Protein 1Q5D (pdb70)

Structure (mmCIF, N/CA/C/O backbone):
data_1Q5D
#
_entry.id   1Q5D
#
_cell.length_a   60.430
_cell.length_b   60.430
_cell.length_c   252.840
_cell.angle_alpha   90.00
_cell.angle_beta   90.00
_cell.angle_gamma   90.00
#
_symmetry.space_group_name_H-M   'P 43 2 2'
#
loop_
_entity.id
_entity.type
_entity.pdbx_description
1 polymer 'P450 epoxidase'
2 non-polymer 'PROTOPORPHYRIN IX CONTAINING FE'
3 non-polymer 7,11-DIHYDROXY-8,8,10,12,16-PENTAMETHYL-3-[1-METHYL-2-(2-METHYL-THIAZOL-4-YL)VINYL]-4,17-DIOXABICYCLO[14.1.0]HEPTADECANE-5,9-DIONE
4 water water
#
loop_
_atom_site.group_PDB
_atom_site.id
_atom_site.type_symbol
_atom_site.label_atom_id
_atom_site.label_alt_id
_atom_site.label_comp_id
_atom_site.label_asym_id
_atom_site.label_entity_id
_atom_site.label_seq_id
_atom_site.pdbx_PDB_ins_code
_atom_site.Cartn_x
_atom_site.Cartn_y
_atom_site.Cartn_z
_atom_site.occupancy
_atom_site.B_iso_or_equiv
_atom_site.auth_seq_id
_atom_site.auth_comp_id
_atom_site.auth_asym_id
_atom_site.auth_atom_id
_atom_site.pdbx_PDB_model_num
ATOM 1 N N . ASP A 1 16 ? 16.394 52.490 -2.718 1.00 56.24 16 ASP A N 1
ATOM 2 C CA . ASP A 1 16 ? 15.907 51.160 -3.047 1.00 53.14 16 ASP A CA 1
ATOM 3 C C . ASP A 1 16 ? 15.711 50.285 -1.811 1.00 48.74 16 ASP A C 1
ATOM 4 O O . ASP A 1 16 ? 16.692 49.833 -1.215 1.00 50.04 16 ASP A O 1
ATOM 9 N N . PHE A 1 17 ? 14.457 50.040 -1.432 1.00 42.68 17 PHE A N 1
ATOM 10 C CA . PHE A 1 17 ? 14.148 49.074 -0.366 1.00 36.59 17 PHE A CA 1
ATOM 11 C C . PHE A 1 17 ? 13.196 47.968 -0.838 1.00 34.40 17 PHE A C 1
ATOM 12 O O . PHE A 1 17 ? 11.996 48.195 -1.000 1.00 33.80 17 PHE A O 1
ATOM 20 N N . LYS A 1 18 ? 13.753 46.779 -1.049 1.00 31.99 18 LYS A N 1
ATOM 21 C CA . LYS A 1 18 ? 13.009 45.622 -1.540 1.00 31.26 18 LYS A CA 1
ATOM 22 C C . LYS A 1 18 ? 13.258 44.407 -0.658 1.00 29.27 18 LYS A C 1
ATOM 23 O O . LYS A 1 18 ? 14.009 43.513 -1.038 1.00 28.60 18 LYS A O 1
ATOM 29 N N . PRO A 1 19 ? 12.634 44.359 0.513 1.00 28.25 19 PRO A N 1
ATOM 30 C CA . PRO A 1 19 ? 12.903 43.268 1.472 1.00 28.39 19 PRO A CA 1
ATOM 31 C C . PRO A 1 19 ? 12.300 41.900 1.070 1.00 29.57 19 PRO A C 1
ATOM 32 O O . PRO A 1 19 ? 12.507 40.912 1.800 1.00 28.60 19 PRO A O 1
ATOM 36 N N . PHE A 1 20 ? 11.564 41.842 -0.047 1.00 29.61 20 PHE A N 1
ATOM 37 C CA . PHE A 1 20 ? 11.072 40.562 -0.581 1.00 31.42 20 PHE A CA 1
ATOM 38 C C . PHE A 1 20 ? 11.798 40.111 -1.847 1.00 31.68 20 PHE A C 1
ATOM 39 O O . PHE A 1 20 ? 11.463 39.077 -2.429 1.00 31.33 20 PHE A O 1
ATOM 47 N N . ALA A 1 21 ? 12.812 40.864 -2.252 1.00 33.13 21 ALA A N 1
ATOM 48 C CA . ALA A 1 21 ? 13.653 40.465 -3.376 1.00 33.31 21 ALA A CA 1
ATOM 49 C C . ALA A 1 21 ? 14.380 39.175 -3.046 1.00 34.45 21 ALA A C 1
ATOM 50 O O . ALA A 1 21 ? 14.801 38.966 -1.899 1.00 34.65 21 ALA A O 1
ATOM 52 N N . PRO A 1 22 ? 14.514 38.297 -4.033 1.00 34.44 22 PRO A N 1
ATOM 53 C CA . PRO A 1 22 ? 15.347 37.101 -3.888 1.00 35.12 22 PRO A CA 1
ATOM 54 C C . PRO A 1 22 ? 16.720 37.515 -3.409 1.00 35.19 22 PRO A C 1
ATOM 55 O O . PRO A 1 22 ? 17.258 38.521 -3.877 1.00 35.01 22 PRO A O 1
ATOM 59 N N . GLY A 1 23 ? 17.279 36.762 -2.466 1.00 35.75 23 GLY A N 1
ATOM 60 C CA . GLY A 1 23 ? 18.563 37.110 -1.899 1.00 34.54 23 GLY A CA 1
ATOM 61 C C . GLY A 1 23 ? 18.557 37.990 -0.658 1.00 34.28 23 GLY A C 1
ATOM 62 O O . GLY A 1 23 ? 19.544 37.986 0.083 1.00 34.18 23 GLY A O 1
ATOM 63 N N . TYR A 1 24 ? 17.475 38.744 -0.428 1.00 32.64 24 TYR A N 1
ATOM 64 C CA . TYR A 1 24 ? 17.449 39.711 0.666 1.00 32.16 24 TYR A CA 1
ATOM 65 C C . TYR A 1 24 ? 17.510 39.013 2.017 1.00 31.72 24 TYR A C 1
ATOM 66 O O . TYR A 1 24 ? 18.354 39.341 2.847 1.00 31.51 24 TYR A O 1
ATOM 75 N N . ALA A 1 25 ? 16.625 38.047 2.230 1.00 31.14 25 ALA A N 1
ATOM 76 C CA . ALA A 1 25 ? 16.657 37.257 3.474 1.00 31.47 25 ALA A CA 1
ATOM 77 C C . ALA A 1 25 ? 18.056 36.689 3.743 1.00 31.72 25 ALA A C 1
ATOM 78 O O . ALA A 1 25 ? 18.581 36.821 4.847 1.00 30.51 25 ALA A O 1
ATOM 80 N N . GLU A 1 26 ? 18.656 36.060 2.732 1.00 33.43 26 GLU A N 1
ATOM 81 C CA . GLU A 1 26 ? 19.998 35.493 2.867 1.00 35.65 26 GLU A CA 1
ATOM 82 C C . GLU A 1 26 ? 21.055 36.509 3.318 1.00 35.02 26 GLU A C 1
ATOM 83 O O . GLU A 1 26 ? 21.941 36.183 4.118 1.00 35.35 26 GLU A O 1
ATOM 89 N N . ASP A 1 27 ? 20.967 37.728 2.808 1.00 33.36 27 ASP A N 1
ATOM 90 C CA . ASP A 1 27 ? 21.955 38.751 3.137 1.00 33.86 27 ASP A CA 1
ATOM 91 C C . ASP A 1 27 ? 21.427 40.144 2.802 1.00 32.11 27 ASP A C 1
ATOM 92 O O . ASP A 1 27 ? 21.662 40.675 1.712 1.00 31.87 27 ASP A O 1
ATOM 97 N N . PRO A 1 28 ? 20.674 40.719 3.729 1.00 30.75 28 PRO A N 1
ATOM 98 C CA . PRO A 1 28 ? 20.065 42.027 3.518 1.00 30.70 28 PRO A CA 1
ATOM 99 C C . PRO A 1 28 ? 21.014 43.174 3.808 1.00 30.77 28 PRO A C 1
ATOM 100 O O . PRO A 1 28 ? 20.640 44.334 3.634 1.00 30.19 28 PRO A O 1
ATOM 104 N N . PHE A 1 29 ? 22.219 42.861 4.266 1.00 30.16 29 PHE A N 1
ATOM 105 C CA . PHE A 1 29 ? 23.044 43.898 4.880 1.00 31.11 29 PHE A CA 1
ATOM 106 C C . PHE A 1 29 ? 23.589 44.980 3.940 1.00 31.58 29 PHE A C 1
ATOM 107 O O . PHE A 1 29 ? 23.468 46.172 4.253 1.00 31.37 29 PHE A O 1
ATOM 115 N N . PRO A 1 30 ? 24.113 44.596 2.782 1.00 32.67 30 PRO A N 1
ATOM 116 C CA . PRO A 1 30 ? 24.532 45.592 1.782 1.00 33.20 30 PRO A CA 1
ATOM 117 C C . PRO A 1 30 ? 23.398 46.547 1.383 1.00 33.88 30 PRO A C 1
ATOM 118 O O . PRO A 1 30 ? 23.622 47.752 1.330 1.00 34.39 30 PRO A O 1
ATOM 122 N N . ALA A 1 31 ? 22.195 46.023 1.145 1.00 33.58 31 ALA A N 1
ATOM 123 C CA . ALA A 1 31 ? 21.053 46.870 0.787 1.00 33.54 31 ALA A CA 1
ATOM 124 C C . ALA A 1 31 ? 20.614 47.833 1.887 1.00 32.75 31 ALA A C 1
ATOM 125 O O . ALA A 1 31 ? 20.384 49.003 1.628 1.00 31.77 31 ALA A O 1
ATOM 127 N N . ILE A 1 32 ? 20.493 47.359 3.121 1.00 32.58 32 ILE A N 1
ATOM 128 C CA . ILE A 1 32 ? 20.086 48.271 4.172 1.00 32.11 32 ILE A CA 1
ATOM 129 C C . ILE A 1 32 ? 21.224 49.210 4.607 1.00 32.54 32 ILE A C 1
ATOM 130 O O . ILE A 1 32 ? 20.958 50.301 5.063 1.00 31.97 32 ILE A O 1
ATOM 135 N N . GLU A 1 33 ? 22.477 48.797 4.452 1.00 33.77 33 GLU A N 1
ATOM 136 C CA . GLU A 1 33 ? 23.587 49.702 4.758 1.00 36.77 33 GLU A CA 1
ATOM 137 C C . GLU A 1 33 ? 23.507 50.931 3.823 1.00 37.19 33 GLU A C 1
ATOM 138 O O . GLU A 1 33 ? 23.574 52.091 4.269 1.00 34.81 33 GLU A O 1
ATOM 144 N N . ARG A 1 34 ? 23.305 50.662 2.532 1.00 38.07 34 ARG A N 1
ATOM 145 C CA . ARG A 1 34 ? 23.103 51.735 1.556 1.00 39.37 34 ARG A CA 1
ATOM 146 C C . ARG A 1 34 ? 21.999 52.666 1.994 1.00 38.26 34 ARG A C 1
ATOM 147 O O . ARG A 1 34 ? 22.145 53.874 1.907 1.00 37.62 34 ARG A O 1
ATOM 155 N N . LEU A 1 35 ? 20.888 52.104 2.464 1.00 37.35 35 LEU A N 1
ATOM 156 C CA . LEU A 1 35 ? 19.794 52.916 2.995 1.00 36.46 35 LEU A CA 1
ATOM 157 C C . LEU A 1 35 ? 20.206 53.702 4.239 1.00 36.68 35 LEU A C 1
ATOM 158 O O . LEU A 1 35 ? 20.010 54.914 4.303 1.00 36.91 35 LEU A O 1
ATOM 163 N N . ARG A 1 36 ? 20.749 53.002 5.231 1.00 36.41 36 ARG A N 1
ATOM 164 C CA . ARG A 1 36 ? 21.122 53.625 6.501 1.00 36.54 36 ARG A CA 1
ATOM 165 C C . ARG A 1 36 ? 22.078 54.812 6.311 1.00 37.72 36 ARG A C 1
ATOM 166 O O . ARG A 1 36 ? 21.923 55.862 6.931 1.00 37.59 36 ARG A O 1
ATOM 174 N N . GLU A 1 37 ? 23.074 54.630 5.460 1.00 39.14 37 GLU A N 1
ATOM 175 C CA . GLU A 1 37 ? 24.071 55.669 5.252 1.00 42.45 37 GLU A CA 1
ATOM 176 C C . GLU A 1 37 ? 23.499 56.882 4.502 1.00 42.22 37 GLU A C 1
ATOM 177 O O . GLU A 1 37 ? 23.888 58.015 4.765 1.00 42.97 37 GLU A O 1
ATOM 183 N N . ALA A 1 38 ? 22.539 56.649 3.613 1.00 41.76 38 ALA A N 1
ATOM 184 C CA . ALA A 1 38 ? 21.957 57.735 2.814 1.00 40.89 38 ALA A CA 1
ATOM 185 C C . ALA A 1 38 ? 20.902 58.562 3.563 1.00 40.57 38 ALA A C 1
ATOM 186 O O . ALA A 1 38 ? 20.759 59.765 3.321 1.00 40.50 38 ALA A O 1
ATOM 188 N N . THR A 1 39 ? 20.172 57.933 4.485 1.00 38.08 39 THR A N 1
ATOM 189 C CA . THR A 1 39 ? 19.062 58.615 5.151 1.00 37.10 39 THR A CA 1
ATOM 190 C C . THR A 1 39 ? 18.652 57.922 6.459 1.00 36.89 39 THR A C 1
ATOM 191 O O . THR A 1 39 ? 18.801 56.697 6.595 1.00 37.21 39 THR A O 1
ATOM 195 N N . PRO A 1 40 ? 18.179 58.705 7.426 1.00 36.97 40 PRO A N 1
ATOM 196 C CA . PRO A 1 40 ? 17.655 58.160 8.685 1.00 36.79 40 PRO A CA 1
ATOM 197 C C . PRO A 1 40 ? 16.218 57.664 8.541 1.00 37.14 40 PRO A C 1
ATOM 198 O O . PRO A 1 40 ? 15.755 56.899 9.393 1.00 35.45 40 PRO A O 1
ATOM 202 N N . ILE A 1 41 ? 15.527 58.104 7.491 1.00 37.17 41 ILE A N 1
ATOM 203 C CA . ILE A 1 41 ? 14.114 57.769 7.309 1.00 37.00 41 ILE A CA 1
ATOM 204 C C . ILE A 1 41 ? 13.712 57.832 5.833 1.00 38.02 41 ILE A C 1
ATOM 205 O O . ILE A 1 41 ? 14.188 58.681 5.072 1.00 37.76 41 ILE A O 1
ATOM 210 N N . PHE A 1 42 ? 12.844 56.917 5.425 1.00 36.86 42 PHE A N 1
ATOM 211 C CA . PHE A 1 42 ? 12.285 56.966 4.089 1.00 36.01 42 PHE A CA 1
ATOM 212 C C . PHE A 1 42 ? 10.896 56.367 4.096 1.00 36.39 42 PHE A C 1
ATOM 213 O O . PHE A 1 42 ? 10.543 55.612 5.019 1.00 34.29 42 PHE A O 1
ATOM 221 N N . TYR A 1 43 ? 10.098 56.716 3.085 1.00 35.04 43 TYR A N 1
ATOM 222 C CA . TYR A 1 43 ? 8.774 56.128 2.960 1.00 35.21 43 TYR A CA 1
ATOM 223 C C . TYR A 1 43 ? 8.838 54.891 2.068 1.00 34.12 43 TYR A C 1
ATOM 224 O O . TYR A 1 43 ? 9.376 54.928 0.952 1.00 33.03 43 TYR A O 1
ATOM 233 N N . TRP A 1 44 ? 8.289 53.794 2.574 1.00 31.96 44 TRP A N 1
ATOM 234 C CA . TRP A 1 44 ? 8.305 52.520 1.874 1.00 31.00 44 TRP A CA 1
ATOM 235 C C . TRP A 1 44 ? 6.969 52.367 1.167 1.00 30.75 44 TRP A C 1
ATOM 236 O O . TRP A 1 44 ? 5.959 52.119 1.807 1.00 28.07 44 TRP A O 1
ATOM 247 N N . ASP A 1 45 ? 6.975 52.530 -0.154 1.00 31.72 45 ASP A N 1
ATOM 248 C CA . ASP A 1 45 ? 5.744 52.525 -0.931 1.00 33.27 45 ASP A CA 1
ATOM 249 C C . ASP A 1 45 ? 4.858 51.302 -0.676 1.00 32.43 45 ASP A C 1
ATOM 250 O O . ASP A 1 45 ? 3.716 51.441 -0.242 1.00 33.09 45 ASP A O 1
ATOM 255 N N . GLU A 1 46 ? 5.377 50.105 -0.923 1.00 32.23 46 GLU A N 1
ATOM 256 C CA . GLU A 1 46 ? 4.545 48.908 -0.800 1.00 32.30 46 GLU A CA 1
ATOM 257 C C . GLU A 1 46 ? 4.164 48.620 0.647 1.00 33.26 46 GLU A C 1
ATOM 258 O O . GLU A 1 46 ? 3.091 48.072 0.925 1.00 32.33 46 GLU A O 1
ATOM 264 N N . GLY A 1 47 ? 5.035 49.004 1.573 1.00 32.71 47 GLY A N 1
ATOM 265 C CA . GLY A 1 47 ? 4.747 48.822 2.979 1.00 33.90 47 GLY A CA 1
ATOM 266 C C . GLY A 1 47 ? 3.797 49.878 3.507 1.00 34.60 47 GLY A C 1
ATOM 267 O O . GLY A 1 47 ? 3.265 49.742 4.598 1.00 33.36 47 GLY A O 1
ATOM 268 N N . ARG A 1 48 ? 3.587 50.944 2.733 1.00 34.36 48 ARG A N 1
ATOM 269 C CA . ARG A 1 48 ? 2.730 52.046 3.173 1.00 35.36 48 ARG A CA 1
ATOM 270 C C . ARG A 1 48 ? 3.136 52.558 4.550 1.00 34.62 48 ARG A C 1
ATOM 271 O O . ARG A 1 48 ? 2.290 52.758 5.422 1.00 34.52 48 ARG A O 1
ATOM 279 N N . SER A 1 49 ? 4.425 52.762 4.767 1.00 33.93 49 SER A N 1
ATOM 280 C CA . SER A 1 49 ? 4.852 53.261 6.067 1.00 34.23 49 SER A CA 1
ATOM 281 C C . SER A 1 49 ? 6.242 53.859 5.990 1.00 32.66 49 SER A C 1
ATOM 282 O O . SER A 1 49 ? 6.991 53.583 5.063 1.00 31.57 49 SER A O 1
ATOM 285 N N . TRP A 1 50 ? 6.571 54.694 6.967 1.00 32.43 50 TRP A N 1
ATOM 286 C CA . TRP A 1 50 ? 7.923 55.212 7.103 1.00 31.93 50 TRP A CA 1
ATOM 287 C C . TRP A 1 50 ? 8.849 54.132 7.656 1.00 31.21 50 TRP A C 1
ATOM 288 O O . TRP A 1 50 ? 8.386 53.235 8.359 1.00 28.84 50 TRP A O 1
ATOM 299 N N . VAL A 1 51 ? 10.148 54.245 7.366 1.00 29.93 51 VAL A N 1
ATOM 300 C CA . VAL A 1 51 ? 11.153 53.261 7.790 1.00 31.31 51 VAL A CA 1
ATOM 301 C C . VAL A 1 51 ? 12.326 53.995 8.434 1.00 32.64 51 VAL A C 1
ATOM 302 O O . VAL A 1 51 ? 12.945 54.869 7.804 1.00 33.01 51 VAL A O 1
ATOM 306 N N . LEU A 1 52 ? 12.634 53.651 9.682 1.00 32.93 52 LEU A N 1
ATOM 307 C CA . LEU A 1 52 ? 13.782 54.242 10.374 1.00 33.19 52 LEU A CA 1
ATOM 308 C C . LEU A 1 52 ? 14.979 53.301 10.334 1.00 33.76 52 LEU A C 1
ATOM 309 O O . LEU A 1 52 ? 14.873 52.121 10.718 1.00 34.15 52 LEU A O 1
ATOM 314 N N . THR A 1 53 ? 16.124 53.829 9.894 1.00 32.03 53 THR A N 1
ATOM 315 C CA . THR A 1 53 ? 17.301 53.018 9.614 1.00 31.28 53 THR A CA 1
ATOM 316 C C . THR A 1 53 ? 18.425 53.048 10.653 1.00 31.20 53 THR A C 1
ATOM 317 O O . THR A 1 53 ? 19.322 52.229 10.577 1.00 30.92 53 THR A O 1
ATOM 321 N N . ARG A 1 54 ? 18.413 54.002 11.579 1.00 31.95 54 ARG A N 1
ATOM 322 C CA . ARG A 1 54 ? 19.569 54.173 12.459 1.00 33.18 54 ARG A CA 1
ATOM 323 C C . ARG A 1 54 ? 19.284 53.848 13.932 1.00 32.95 54 ARG A C 1
ATOM 324 O O . ARG A 1 54 ? 18.194 54.093 14.436 1.00 32.18 54 ARG A O 1
ATOM 332 N N . TYR A 1 55 ? 20.273 53.276 14.609 1.00 32.33 55 TYR A N 1
ATOM 333 C CA . TYR A 1 55 ? 20.078 52.854 15.998 1.00 33.04 55 TYR A CA 1
ATOM 334 C C . TYR A 1 55 ? 19.386 53.890 16.886 1.00 33.97 55 TYR A C 1
ATOM 335 O O . TYR A 1 55 ? 18.362 53.606 17.507 1.00 34.10 55 TYR A O 1
ATOM 344 N N . HIS A 1 56 ? 19.926 55.103 16.950 1.00 37.33 56 HIS A N 1
ATOM 345 C CA . HIS A 1 56 ? 19.418 56.066 17.933 1.00 38.85 56 HIS A CA 1
ATOM 346 C C . HIS A 1 56 ? 17.981 56.482 17.687 1.00 39.40 56 HIS A C 1
ATOM 347 O O . HIS A 1 56 ? 17.221 56.698 18.635 1.00 38.27 56 HIS A O 1
ATOM 354 N N . ASP A 1 57 ? 17.601 56.582 16.416 1.00 39.00 57 ASP A N 1
ATOM 355 C CA . ASP A 1 57 ? 16.225 56.914 16.077 1.00 39.13 57 ASP A CA 1
ATOM 356 C C . ASP A 1 57 ? 15.304 55.728 16.376 1.00 37.80 57 ASP A C 1
ATOM 357 O O . ASP A 1 57 ? 14.221 55.891 16.934 1.00 37.69 57 ASP A O 1
ATOM 362 N N . VAL A 1 58 ? 15.738 54.534 15.992 1.00 36.66 58 VAL A N 1
ATOM 363 C CA . VAL A 1 58 ? 14.995 53.312 16.305 1.00 35.83 58 VAL A CA 1
ATOM 364 C C . VAL A 1 58 ? 14.807 53.138 17.823 1.00 36.82 58 VAL A C 1
ATOM 365 O O . VAL A 1 58 ? 13.689 52.939 18.317 1.00 36.62 58 VAL A O 1
ATOM 369 N N . SER A 1 59 ? 15.904 53.223 18.557 1.00 37.64 59 SER A N 1
ATOM 370 C CA . SER A 1 59 ? 15.845 53.071 19.999 1.00 40.07 59 SER A CA 1
ATOM 371 C C . SER A 1 59 ? 14.948 54.127 20.633 1.00 40.32 59 SER A C 1
ATOM 372 O O . SER A 1 59 ? 14.173 53.826 21.533 1.00 41.12 59 SER A O 1
ATOM 375 N N . ALA A 1 60 ? 15.038 55.361 20.151 1.00 41.24 60 ALA A N 1
ATOM 376 C CA . ALA A 1 60 ? 14.240 56.454 20.711 1.00 41.68 60 ALA A CA 1
ATOM 377 C C . ALA A 1 60 ? 12.747 56.198 20.575 1.00 41.80 60 ALA A C 1
ATOM 378 O O . ALA A 1 60 ? 11.986 56.392 21.521 1.00 41.14 60 ALA A O 1
ATOM 380 N N . VAL A 1 61 ? 12.333 55.735 19.397 1.00 42.53 61 VAL A N 1
ATOM 381 C CA . VAL A 1 61 ? 10.923 55.474 19.125 1.00 42.41 61 VAL A CA 1
ATOM 382 C C . VAL A 1 61 ? 10.325 54.419 20.068 1.00 43.66 61 VAL A C 1
ATOM 383 O O . VAL A 1 61 ? 9.168 54.524 20.472 1.00 44.44 61 VAL A O 1
ATOM 387 N N . PHE A 1 62 ? 11.104 53.404 20.413 1.00 44.27 62 PHE A N 1
ATOM 388 C CA . PHE A 1 62 ? 10.636 52.393 21.360 1.00 46.05 62 PHE A CA 1
ATOM 389 C C . PHE A 1 62 ? 10.074 53.071 22.612 1.00 48.00 62 PHE A C 1
ATOM 390 O O . PHE A 1 62 ? 9.075 52.627 23.181 1.00 48.60 62 PHE A O 1
ATOM 398 N N . ARG A 1 63 ? 10.714 54.162 23.022 1.00 50.75 63 ARG A N 1
ATOM 399 C CA . ARG A 1 63 ? 10.357 54.860 24.250 1.00 52.96 63 ARG A CA 1
ATOM 400 C C . ARG A 1 63 ? 9.664 56.207 24.025 1.00 53.50 63 ARG A C 1
ATOM 401 O O . ARG A 1 63 ? 9.639 57.055 24.921 1.00 53.71 63 ARG A O 1
ATOM 409 N N . ASP A 1 64 ? 9.101 56.404 22.837 1.00 53.47 64 ASP A N 1
ATOM 410 C CA . ASP A 1 64 ? 8.449 57.667 22.499 1.00 53.51 64 ASP A CA 1
ATOM 411 C C . ASP A 1 64 ? 6.932 57.496 22.507 1.00 54.28 64 ASP A C 1
ATOM 412 O O . ASP A 1 64 ? 6.368 56.885 21.602 1.00 54.56 64 ASP A O 1
ATOM 417 N N . GLU A 1 65 ? 6.269 58.040 23.525 1.00 55.13 65 GLU A N 1
ATOM 418 C CA . GLU A 1 65 ? 4.836 57.811 23.701 1.00 55.75 65 GLU A CA 1
ATOM 419 C C . GLU A 1 65 ? 3.986 58.413 22.583 1.00 54.73 65 GLU A C 1
ATOM 420 O O . GLU A 1 65 ? 2.796 58.120 22.479 1.00 54.79 65 GLU A O 1
ATOM 426 N N . ARG A 1 66 ? 4.602 59.239 21.746 1.00 53.70 66 ARG A N 1
ATOM 427 C CA . ARG A 1 66 ? 3.940 59.743 20.546 1.00 53.23 66 ARG A CA 1
ATOM 428 C C . ARG A 1 66 ? 3.655 58.604 19.555 1.00 52.52 66 ARG A C 1
ATOM 429 O O . ARG A 1 66 ? 2.788 58.723 18.690 1.00 52.73 66 ARG A O 1
ATOM 437 N N . PHE A 1 67 ? 4.389 57.500 19.687 1.00 51.17 67 PHE A N 1
ATOM 438 C CA . PHE A 1 67 ? 4.231 56.365 18.782 1.00 49.57 67 PHE A CA 1
ATOM 439 C C . PHE A 1 67 ? 3.531 55.199 19.466 1.00 48.73 67 PHE A C 1
ATOM 440 O O . PHE A 1 67 ? 4.055 54.631 20.423 1.00 50.65 67 PHE A O 1
ATOM 448 N N . ALA A 1 68 ? 2.350 54.838 18.971 1.00 46.77 68 ALA A N 1
ATOM 449 C CA . ALA A 1 68 ? 1.544 53.783 19.588 1.00 44.83 68 ALA A CA 1
ATOM 450 C C . ALA A 1 68 ? 1.812 52.402 18.990 1.00 43.46 68 ALA A C 1
ATOM 451 O O . ALA A 1 68 ? 2.307 52.289 17.869 1.00 41.22 68 ALA A O 1
ATOM 453 N N . VAL A 1 69 ? 1.478 51.367 19.763 1.00 42.67 69 VAL A N 1
ATOM 454 C CA . VAL A 1 69 ? 1.549 49.973 19.324 1.00 42.29 69 VAL A CA 1
ATOM 455 C C . VAL A 1 69 ? 0.218 49.490 18.739 1.00 42.53 69 VAL A C 1
ATOM 456 O O . VAL A 1 69 ? 0.199 48.766 17.747 1.00 42.52 69 VAL A O 1
ATOM 460 N N . SER A 1 70 ? -0.897 49.888 19.351 1.00 43.24 70 SER A N 1
ATOM 461 C CA . SER A 1 70 ? -2.217 49.437 18.892 1.00 44.18 70 SER A CA 1
ATOM 462 C C . SER A 1 70 ? -2.469 49.735 17.417 1.00 44.72 70 SER A C 1
ATOM 463 O O . SER A 1 70 ? -2.347 50.881 16.967 1.00 44.23 70 SER A O 1
ATOM 466 N N . ARG A 1 71 ? -2.834 48.694 16.676 1.00 45.34 71 ARG A N 1
ATOM 467 C CA . ARG A 1 71 ? -3.055 48.813 15.250 1.00 46.19 71 ARG A CA 1
ATOM 468 C C . ARG A 1 71 ? -4.289 49.669 14.976 1.00 48.32 71 ARG A C 1
ATOM 469 O O . ARG A 1 71 ? -4.501 50.113 13.846 1.00 49.31 71 ARG A O 1
ATOM 477 N N . GLU A 1 72 ? -5.082 49.916 16.016 1.00 50.23 72 GLU A N 1
ATOM 478 C CA . GLU A 1 72 ? -6.291 50.727 15.887 1.00 52.76 72 GLU A CA 1
ATOM 479 C C . GLU A 1 72 ? -5.967 52.221 15.724 1.00 52.81 72 GLU A C 1
ATOM 480 O O . GLU A 1 72 ? -6.845 53.025 15.406 1.00 53.06 72 GLU A O 1
ATOM 486 N N . GLU A 1 73 ? -4.702 52.581 15.923 1.00 52.74 73 GLU A N 1
ATOM 487 C CA . GLU A 1 73 ? -4.238 53.941 15.656 1.00 52.38 73 GLU A CA 1
ATOM 488 C C . GLU A 1 73 ? -3.837 54.115 14.194 1.00 51.18 73 GLU A C 1
ATOM 489 O O . GLU A 1 73 ? -3.596 55.231 13.734 1.00 51.92 73 GLU A O 1
ATOM 495 N N . TRP A 1 74 ? -3.770 53.008 13.466 1.00 49.08 74 TRP A N 1
ATOM 496 C CA . TRP A 1 74 ? -3.409 53.029 12.048 1.00 47.14 74 TRP A CA 1
ATOM 497 C C . TRP A 1 74 ? -4.489 53.665 11.173 1.00 47.53 74 TRP A C 1
ATOM 498 O O . TRP A 1 74 ? -5.682 53.576 11.459 1.00 48.14 74 TRP A O 1
ATOM 509 N N . GLU A 1 75 ? -4.058 54.295 10.094 1.00 48.10 75 GLU A N 1
ATOM 510 C CA . GLU A 1 75 ? -4.977 54.880 9.136 1.00 48.53 75 GLU A CA 1
ATOM 511 C C . GLU A 1 75 ? -5.760 53.793 8.387 1.00 48.40 75 GLU A C 1
ATOM 512 O O . GLU A 1 75 ? -6.849 54.050 7.871 1.00 47.65 75 GLU A O 1
ATOM 518 N N . SER A 1 76 ? -5.205 52.578 8.332 1.00 47.91 76 SER A N 1
ATOM 519 C CA . SER A 1 76 ? -5.881 51.457 7.671 1.00 46.89 76 SER A CA 1
ATOM 520 C C . SER A 1 76 ? -6.460 50.475 8.682 1.00 46.85 76 SER A C 1
ATOM 521 O O . SER A 1 76 ? -6.625 49.289 8.390 1.00 46.72 76 SER A O 1
ATOM 524 N N . SER A 1 77 ? -6.766 50.973 9.870 1.00 46.15 77 SER A N 1
ATOM 525 C CA . SER A 1 77 ? -7.318 50.139 10.924 1.00 46.33 77 SER A CA 1
ATOM 526 C C . SER A 1 77 ? -8.544 49.318 10.498 1.00 45.98 77 SER A C 1
ATOM 527 O O . SER A 1 77 ? -8.625 48.127 10.796 1.00 45.25 77 SER A O 1
ATOM 530 N N . ALA A 1 78 ? -9.494 49.961 9.818 1.00 45.06 78 ALA A N 1
ATOM 531 C CA . ALA A 1 78 ? -10.739 49.318 9.411 1.00 44.62 78 ALA A CA 1
ATOM 532 C C . ALA A 1 78 ? -10.452 48.103 8.557 1.00 44.18 78 ALA A C 1
ATOM 533 O O . ALA A 1 78 ? -10.949 47.006 8.806 1.00 44.99 78 ALA A O 1
ATOM 535 N N . GLU A 1 79 ? -9.646 48.306 7.533 1.00 43.64 79 GLU A N 1
ATOM 536 C CA . GLU A 1 79 ? -9.235 47.211 6.686 1.00 44.03 79 GLU A CA 1
ATOM 537 C C . GLU A 1 79 ? -8.544 46.125 7.555 1.00 42.99 79 GLU A C 1
ATOM 538 O O . GLU A 1 79 ? -8.798 44.925 7.383 1.00 43.52 79 GLU A O 1
ATOM 544 N N . TYR A 1 80 ? -7.729 46.543 8.524 1.00 41.61 80 TYR A N 1
ATOM 545 C CA . TYR A 1 80 ? -6.991 45.573 9.351 1.00 39.69 80 TYR A CA 1
ATOM 546 C C . TYR A 1 80 ? -7.869 44.779 10.316 1.00 39.44 80 TYR A C 1
ATOM 547 O O . TYR A 1 80 ? -7.755 43.559 10.396 1.00 38.07 80 TYR A O 1
ATOM 556 N N . SER A 1 81 ? -8.728 45.465 11.060 1.00 40.89 81 SER A N 1
ATOM 557 C CA . SER A 1 81 ? -9.623 44.785 12.003 1.00 41.91 81 SER A CA 1
ATOM 558 C C . SER A 1 81 ? -10.564 43.829 11.288 1.00 41.56 81 SER A C 1
ATOM 559 O O . SER A 1 81 ? -10.965 42.812 11.843 1.00 42.19 81 SER A O 1
ATOM 562 N N . SER A 1 82 ? -10.916 44.149 10.051 1.00 41.97 82 SER A N 1
ATOM 563 C CA . SER A 1 82 ? -11.836 43.303 9.292 1.00 41.96 82 SER A CA 1
ATOM 564 C C . SER A 1 82 ? -11.162 42.053 8.717 1.00 40.56 82 SER A C 1
ATOM 565 O O . SER A 1 82 ? -11.828 41.050 8.456 1.00 39.79 82 SER A O 1
ATOM 568 N N . ALA A 1 83 ? -9.846 42.118 8.508 1.00 38.76 83 ALA A N 1
ATOM 569 C CA . ALA A 1 83 ? -9.108 40.976 7.982 1.00 38.16 83 ALA A CA 1
ATOM 570 C C . ALA A 1 83 ? -9.009 39.877 9.037 1.00 37.58 83 ALA A C 1
ATOM 571 O O . ALA A 1 83 ? -8.729 40.161 10.199 1.00 38.13 83 ALA A O 1
ATOM 573 N N . ILE A 1 84 ? -9.200 38.634 8.618 1.00 36.44 84 ILE A N 1
ATOM 574 C CA . ILE A 1 84 ? -9.107 37.489 9.519 1.00 36.74 84 ILE A CA 1
ATOM 575 C C . ILE A 1 84 ? -9.885 37.722 10.814 1.00 36.35 84 ILE A C 1
ATOM 576 O O . ILE A 1 84 ? -9.301 37.896 11.884 1.00 36.62 84 ILE A O 1
ATOM 581 N N . PRO A 1 85 ? -11.206 37.723 10.700 1.00 36.81 85 PRO A N 1
ATOM 582 C CA . PRO A 1 85 ? -12.101 38.020 11.826 1.00 36.68 85 PRO A CA 1
ATOM 583 C C . PRO A 1 85 ? -11.944 37.033 12.974 1.00 36.38 85 PRO A C 1
ATOM 584 O O . PRO A 1 85 ? -12.355 37.354 14.091 1.00 36.05 85 PRO A O 1
ATOM 588 N N . GLU A 1 86 ? -11.377 35.862 12.685 1.00 35.28 86 GLU A N 1
ATOM 589 C CA . GLU A 1 86 ? -11.102 34.843 13.697 1.00 35.40 86 GLU A CA 1
ATOM 590 C C . GLU A 1 86 ? -10.059 35.337 14.697 1.00 35.65 86 GLU A C 1
ATOM 591 O O . GLU A 1 86 ? -9.941 34.782 15.793 1.00 36.29 86 GLU A O 1
ATOM 597 N N . LEU A 1 87 ? -9.307 36.371 14.311 1.00 34.25 87 LEU A N 1
ATOM 598 C CA . LEU A 1 87 ? -8.238 36.926 15.144 1.00 32.75 87 LEU A CA 1
ATOM 599 C C . LEU A 1 87 ? -8.601 38.309 15.715 1.00 32.93 87 LEU A C 1
ATOM 600 O O . LEU A 1 87 ? -7.767 38.978 16.331 1.00 33.23 87 LEU A O 1
ATOM 605 N N . SER A 1 88 ? -9.848 38.724 15.511 1.00 33.46 88 SER A N 1
ATOM 606 C CA . SER A 1 88 ? -10.321 40.046 15.938 1.00 34.16 88 SER A CA 1
ATOM 607 C C . SER A 1 88 ? -10.105 40.270 17.439 1.00 34.42 88 SER A C 1
ATOM 608 O O . SER A 1 88 ? -9.593 41.320 17.858 1.00 34.47 88 SER A O 1
ATOM 611 N N . ASP A 1 89 ? -10.521 39.295 18.238 1.00 32.98 89 ASP A N 1
ATOM 612 C CA . ASP A 1 89 ? -10.320 39.353 19.682 1.00 34.33 89 ASP A CA 1
ATOM 613 C C . ASP A 1 89 ? -8.839 39.470 20.055 1.00 32.75 89 ASP A C 1
ATOM 614 O O . ASP A 1 89 ? -8.469 40.267 20.909 1.00 32.50 89 ASP A O 1
ATOM 619 N N . MET A 1 90 ? -7.997 38.668 19.416 1.00 32.47 90 MET A N 1
ATOM 620 C CA . MET A 1 90 ? -6.567 38.698 19.714 1.00 31.93 90 MET A CA 1
ATOM 621 C C . MET A 1 90 ? -5.933 40.040 19.375 1.00 31.71 90 MET A C 1
ATOM 622 O O . MET A 1 90 ? -5.005 40.492 20.048 1.00 29.56 90 MET A O 1
ATOM 627 N N . LYS A 1 91 ? -6.438 40.675 18.323 1.00 31.60 91 LYS A N 1
ATOM 628 C CA . LYS A 1 91 ? -5.908 41.960 17.894 1.00 32.46 91 LYS A CA 1
ATOM 629 C C . LYS A 1 91 ? -6.297 43.059 18.878 1.00 35.56 91 LYS A C 1
ATOM 630 O O . LYS A 1 91 ? -5.529 43.993 19.126 1.00 37.21 91 LYS A O 1
ATOM 636 N N . LYS A 1 92 ? -7.494 42.966 19.442 1.00 36.72 92 LYS A N 1
ATOM 637 C CA . LYS A 1 92 ? -7.953 44.070 20.275 1.00 39.26 92 LYS A CA 1
ATOM 638 C C . LYS A 1 92 ? -7.665 43.885 21.762 1.00 38.34 92 LYS A C 1
ATOM 639 O O . LYS A 1 92 ? -7.344 44.846 22.455 1.00 37.74 92 LYS A O 1
ATOM 645 N N . TYR A 1 93 ? -7.768 42.645 22.229 1.00 37.96 93 TYR A N 1
ATOM 646 C CA . TYR A 1 93 ? -7.493 42.321 23.626 1.00 38.03 93 TYR A CA 1
ATOM 647 C C . TYR A 1 93 ? -6.090 41.747 23.840 1.00 35.64 93 TYR A C 1
ATOM 648 O O . TYR A 1 93 ? -5.697 41.461 24.959 1.00 35.37 93 TYR A O 1
ATOM 657 N N . GLY A 1 94 ? -5.334 41.569 22.762 1.00 34.79 94 GLY A N 1
ATOM 658 C CA . GLY A 1 94 ? -3.965 41.095 22.880 1.00 33.13 94 GLY A CA 1
ATOM 659 C C . GLY A 1 94 ? -3.021 42.215 23.280 1.00 32.36 94 GLY A C 1
ATOM 660 O O . GLY A 1 94 ? -3.419 43.373 23.370 1.00 32.69 94 GLY A O 1
ATOM 661 N N . LEU A 1 95 ? -1.759 41.871 23.498 1.00 31.34 95 LEU A N 1
ATOM 662 C CA . LEU A 1 95 ? -0.784 42.818 24.013 1.00 31.41 95 LEU A CA 1
ATOM 663 C C . LEU A 1 95 ? -0.483 43.972 23.049 1.00 31.97 95 LEU A C 1
ATOM 664 O O . LEU A 1 95 ? -0.113 45.053 23.488 1.00 31.14 95 LEU A O 1
ATOM 669 N N . PHE A 1 96 ? -0.651 43.755 21.746 1.00 32.83 96 PHE A N 1
ATOM 670 C CA . PHE A 1 96 ? -0.429 44.840 20.781 1.00 33.76 96 PHE A CA 1
ATOM 671 C C . PHE A 1 96 ? -1.646 45.763 20.634 1.00 35.99 96 PHE A C 1
ATOM 672 O O . PHE A 1 96 ? -1.536 46.871 20.090 1.00 38.43 96 PHE A O 1
ATOM 680 N N . GLY A 1 97 ? -2.797 45.336 21.132 1.00 35.64 97 GLY A N 1
ATOM 681 C CA . GLY A 1 97 ? -4.004 46.117 20.964 1.00 35.69 97 GLY A CA 1
ATOM 682 C C . GLY A 1 97 ? -4.504 46.834 22.200 1.00 36.00 97 GLY A C 1
ATOM 683 O O . GLY A 1 97 ? -5.157 47.860 22.089 1.00 36.18 97 GLY A O 1
ATOM 684 N N . LEU A 1 98 ? -4.203 46.302 23.379 1.00 36.43 98 LEU A N 1
ATOM 685 C CA . LEU A 1 98 ? -4.694 46.891 24.627 1.00 36.68 98 LEU A CA 1
ATOM 686 C C . LEU A 1 98 ? -4.213 48.335 24.836 1.00 38.08 98 LEU A C 1
ATOM 687 O O . LEU A 1 98 ? -3.078 48.671 24.504 1.00 35.78 98 LEU A O 1
ATOM 692 N N . PRO A 1 99 ? -5.070 49.181 25.405 1.00 39.90 99 PRO A N 1
ATOM 693 C CA . PRO A 1 99 ? -4.665 50.539 25.786 1.00 40.75 99 PRO A CA 1
ATOM 694 C C . PRO A 1 99 ? -3.555 50.487 26.852 1.00 40.99 99 PRO A C 1
ATOM 695 O O . PRO A 1 99 ? -3.476 49.508 27.592 1.00 40.53 99 PRO A O 1
ATOM 699 N N . PRO A 1 100 ? -2.702 51.509 26.916 1.00 41.76 100 PRO A N 1
ATOM 700 C CA . PRO A 1 100 ? -1.495 51.464 27.755 1.00 42.12 100 PRO A CA 1
ATOM 701 C C . PRO A 1 100 ? -1.755 50.985 29.182 1.00 42.18 100 PRO A C 1
ATOM 702 O O . PRO A 1 100 ? -1.015 50.139 29.681 1.00 41.41 100 PRO A O 1
ATOM 706 N N . GLU A 1 101 ? -2.793 51.513 29.827 1.00 43.02 101 GLU A N 1
ATOM 707 C CA . GLU A 1 101 ? -3.100 51.131 31.202 1.00 44.02 101 GLU A CA 1
ATOM 708 C C . GLU A 1 101 ? -3.400 49.635 31.326 1.00 42.05 101 GLU A C 1
ATOM 709 O O . GLU A 1 101 ? -2.915 48.972 32.247 1.00 42.00 101 GLU A O 1
ATOM 715 N N . ASP A 1 102 ? -4.203 49.109 30.403 1.00 39.48 102 ASP A N 1
ATOM 716 C CA . ASP A 1 102 ? -4.534 47.687 30.398 1.00 37.92 102 ASP A CA 1
ATOM 717 C C . ASP A 1 102 ? -3.325 46.808 30.029 1.00 35.13 102 ASP A C 1
ATOM 718 O O . ASP A 1 102 ? -3.137 45.727 30.585 1.00 32.74 102 ASP A O 1
ATOM 723 N N . HIS A 1 103 ? -2.521 47.278 29.082 1.00 33.46 103 HIS A N 1
ATOM 724 C CA . HIS A 1 103 ? -1.326 46.543 28.702 1.00 31.76 103 HIS A CA 1
ATOM 725 C C . HIS A 1 103 ? -0.414 46.343 29.905 1.00 32.43 103 HIS A C 1
ATOM 726 O O . HIS A 1 103 ? 0.094 45.245 30.117 1.00 31.87 103 HIS A O 1
ATOM 733 N N . ALA A 1 104 ? -0.200 47.405 30.689 1.00 31.72 104 ALA A N 1
ATOM 734 C CA . ALA A 1 104 ? 0.690 47.328 31.848 1.00 32.30 104 ALA A CA 1
ATOM 735 C C . ALA A 1 104 ? 0.176 46.331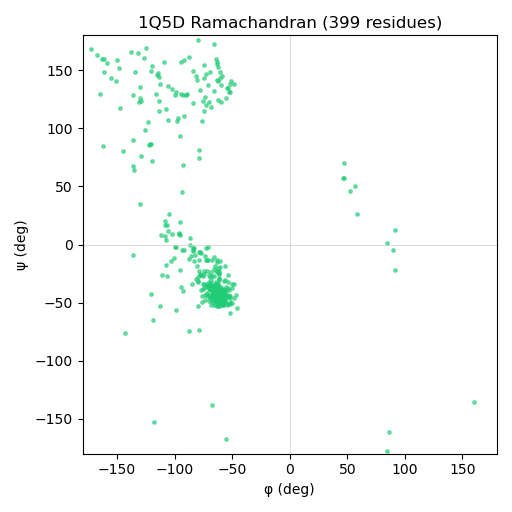 32.869 1.00 32.31 104 ALA A C 1
ATOM 736 O O . ALA A 1 104 ? 0.950 45.598 33.481 1.00 32.64 104 ALA A O 1
ATOM 738 N N . ARG A 1 105 ? -1.142 46.309 33.038 1.00 32.50 105 ARG A N 1
ATOM 739 C CA . ARG A 1 105 ? -1.790 45.420 33.976 1.00 33.17 105 ARG A CA 1
ATOM 740 C C . ARG A 1 105 ? -1.512 43.966 33.595 1.00 32.29 105 ARG A C 1
ATOM 741 O O . ARG A 1 105 ? -1.036 43.175 34.408 1.00 30.33 105 ARG A O 1
ATOM 749 N N . VAL A 1 106 ? -1.790 43.632 32.342 1.00 31.61 106 VAL A N 1
ATOM 750 C CA . VAL A 1 106 ? -1.546 42.283 31.853 1.00 30.64 106 VAL A CA 1
ATOM 751 C C . VAL A 1 106 ? -0.077 41.884 31.974 1.00 30.53 106 VAL A C 1
ATOM 752 O O . VAL A 1 106 ? 0.214 40.807 32.460 1.00 31.40 106 VAL A O 1
ATOM 756 N N . ARG A 1 107 ? 0.845 42.748 31.544 1.00 31.21 107 ARG A N 1
ATOM 757 C CA . ARG A 1 107 ? 2.281 42.452 31.676 1.00 30.99 107 ARG A CA 1
ATOM 758 C C . ARG A 1 107 ? 2.716 42.271 33.137 1.00 31.94 107 ARG A C 1
ATOM 759 O O . ARG A 1 107 ? 3.468 41.354 33.460 1.00 31.34 107 ARG A O 1
ATOM 767 N N . LYS A 1 108 ? 2.238 43.147 34.015 1.00 33.94 108 LYS A N 1
ATOM 768 C CA . LYS A 1 108 ? 2.628 43.086 35.430 1.00 35.89 108 LYS A CA 1
ATOM 769 C C . LYS A 1 108 ? 2.212 41.727 35.990 1.00 35.78 108 LYS A C 1
ATOM 770 O O . LYS A 1 108 ? 2.918 41.113 36.791 1.00 36.03 108 LYS A O 1
ATOM 776 N N . LEU A 1 109 ? 1.066 41.246 35.524 1.00 35.23 109 LEU A N 1
ATOM 777 C CA . LEU A 1 109 ? 0.531 39.953 35.931 1.00 34.07 109 LEU A CA 1
ATOM 778 C C . LEU A 1 109 ? 1.356 38.746 35.452 1.00 34.01 109 LEU A C 1
ATOM 779 O O . LEU A 1 109 ? 1.585 37.805 36.220 1.00 33.40 109 LEU A O 1
ATOM 784 N N . VAL A 1 110 ? 1.799 38.756 34.190 1.00 32.13 110 VAL A N 1
ATOM 785 C CA . VAL A 1 110 ? 2.446 37.568 33.630 1.00 30.84 110 VAL A CA 1
ATOM 786 C C . VAL A 1 110 ? 3.975 37.602 33.715 1.00 30.68 110 VAL A C 1
ATOM 787 O O . VAL A 1 110 ? 4.610 36.550 33.698 1.00 30.13 110 VAL A O 1
ATOM 791 N N . ASN A 1 111 ? 4.565 38.795 33.835 1.00 29.95 111 ASN A N 1
ATOM 792 C CA . ASN A 1 111 ? 6.031 38.923 33.817 1.00 31.11 111 ASN A CA 1
ATOM 793 C C . ASN A 1 111 ? 6.774 38.009 34.818 1.00 31.47 111 ASN A C 1
ATOM 794 O O . ASN A 1 111 ? 7.774 37.371 34.457 1.00 31.24 111 ASN A O 1
ATOM 799 N N . PRO A 1 112 ? 6.293 37.918 36.061 1.00 32.50 112 PRO A N 1
ATOM 800 C CA . PRO A 1 112 ? 6.952 37.055 37.060 1.00 32.41 112 PRO A CA 1
ATOM 801 C C . PRO A 1 112 ? 7.086 35.602 36.605 1.00 32.42 112 PRO A C 1
ATOM 802 O O . PRO A 1 112 ? 8.063 34.924 36.958 1.00 32.83 112 PRO A O 1
ATOM 806 N N . SER A 1 113 ? 6.147 35.133 35.787 1.00 31.96 113 SER A N 1
ATOM 807 C CA . SER A 1 113 ? 6.191 33.767 35.285 1.00 31.77 113 SER A CA 1
ATOM 808 C C . SER A 1 113 ? 7.284 33.526 34.245 1.00 30.74 113 SER A C 1
ATOM 809 O O . SER A 1 113 ? 7.579 32.377 33.907 1.00 31.66 113 SER A O 1
ATOM 812 N N . PHE A 1 114 ? 7.866 34.598 33.718 1.00 30.08 114 PHE A N 1
ATOM 813 C CA . PHE A 1 114 ? 8.873 34.470 32.670 1.00 29.91 114 PHE A CA 1
ATOM 814 C C . PHE A 1 114 ? 10.315 34.858 33.068 1.00 30.49 114 PHE A C 1
ATOM 815 O O . PHE A 1 114 ? 11.175 34.921 32.206 1.00 30.23 114 PHE A O 1
ATOM 823 N N . THR A 1 115 ? 10.588 35.120 34.342 1.00 30.70 115 THR A N 1
ATOM 824 C CA . THR A 1 115 ? 11.977 35.407 34.754 1.00 32.44 115 THR A CA 1
ATOM 825 C C . THR A 1 115 ? 12.860 34.191 34.524 1.00 33.29 115 THR A C 1
ATOM 826 O O . THR A 1 115 ? 12.355 33.078 34.427 1.00 34.36 115 THR A O 1
ATOM 830 N N . SER A 1 116 ? 14.175 34.399 34.451 1.00 34.95 116 SER A N 1
ATOM 831 C CA . SER A 1 116 ? 15.151 33.308 34.329 1.00 36.64 116 SER A CA 1
ATOM 832 C C . SER A 1 116 ? 14.976 32.241 35.411 1.00 36.81 116 SER A C 1
ATOM 833 O O . SER A 1 116 ? 15.129 31.042 35.156 1.00 37.37 116 SER A O 1
ATOM 836 N N . ARG A 1 117 ? 14.675 32.692 36.623 1.00 36.96 117 ARG A N 1
ATOM 837 C CA . ARG A 1 117 ? 14.445 31.799 37.754 1.00 38.45 117 ARG A CA 1
ATOM 838 C C . ARG A 1 117 ? 13.204 30.933 37.546 1.00 37.57 117 ARG A C 1
ATOM 839 O O . ARG A 1 117 ? 13.246 29.727 37.734 1.00 37.13 117 ARG A O 1
ATOM 847 N N . ALA A 1 118 ? 12.101 31.560 37.151 1.00 37.06 118 ALA A N 1
ATOM 848 C CA . ALA A 1 118 ? 10.854 30.842 36.934 1.00 36.94 118 ALA A CA 1
ATOM 849 C C . ALA A 1 118 ? 10.958 29.819 35.805 1.00 38.21 118 ALA A C 1
ATOM 850 O O . ALA A 1 118 ? 10.433 28.709 35.928 1.00 38.96 118 ALA A O 1
ATOM 852 N N . ILE A 1 119 ? 11.623 30.176 34.707 1.00 38.44 119 ILE A N 1
ATOM 853 C CA . ILE A 1 119 ? 11.706 29.253 33.563 1.00 39.41 119 ILE A CA 1
ATOM 854 C C . ILE A 1 119 ? 12.826 28.208 33.661 1.00 39.95 119 ILE A C 1
ATOM 855 O O . ILE A 1 119 ? 12.915 27.296 32.831 1.00 39.56 119 ILE A O 1
ATOM 860 N N . ASP A 1 120 ? 13.644 28.312 34.700 1.00 39.25 120 ASP A N 1
ATOM 861 C CA . ASP A 1 120 ? 14.683 27.321 34.935 1.00 39.00 120 ASP A CA 1
ATOM 862 C C . ASP A 1 120 ? 14.143 25.903 35.068 1.00 37.71 120 ASP A C 1
ATOM 863 O O . ASP A 1 120 ? 14.819 24.951 34.703 1.00 37.74 120 ASP A O 1
ATOM 868 N N . LEU A 1 121 ? 12.924 25.767 35.584 1.00 37.38 121 LEU A N 1
ATOM 869 C CA . LEU A 1 121 ? 12.325 24.463 35.824 1.00 37.40 121 LEU A CA 1
ATOM 870 C C . LEU A 1 121 ? 12.158 23.668 34.527 1.00 36.84 121 LEU A C 1
ATOM 871 O O . LEU A 1 121 ? 12.094 22.437 34.547 1.00 36.22 121 LEU A O 1
ATOM 876 N N . LEU A 1 122 ? 12.106 24.385 33.400 1.00 34.90 122 LEU A N 1
ATOM 877 C CA . LEU A 1 122 ? 11.907 23.786 32.082 1.00 33.52 122 LEU A CA 1
ATOM 878 C C . LEU A 1 122 ? 13.183 23.145 31.554 1.00 32.33 122 LEU A C 1
ATOM 879 O O . LEU A 1 122 ? 13.174 22.455 30.541 1.00 30.93 122 LEU A O 1
ATOM 884 N N . ARG A 1 123 ? 14.285 23.353 32.260 1.00 32.95 123 ARG A N 1
ATOM 885 C CA . ARG A 1 123 ? 15.591 22.924 31.764 1.00 33.51 123 ARG A CA 1
ATOM 886 C C . ARG A 1 123 ? 15.642 21.437 31.407 1.00 32.50 123 ARG A C 1
ATOM 887 O O . ARG A 1 123 ? 16.159 21.044 30.353 1.00 31.32 123 ARG A O 1
ATOM 895 N N . ALA A 1 124 ? 15.089 20.611 32.283 1.00 32.28 124 ALA A N 1
ATOM 896 C CA . ALA A 1 124 ? 15.133 19.167 32.073 1.00 32.73 124 ALA A CA 1
ATOM 897 C C . ALA A 1 124 ? 14.346 18.737 30.842 1.00 32.03 124 ALA A C 1
ATOM 898 O O . ALA A 1 124 ? 14.814 17.929 30.054 1.00 31.54 124 ALA A O 1
ATOM 900 N N . GLU A 1 125 ? 13.128 19.249 30.705 1.00 32.86 125 GLU A N 1
ATOM 901 C CA . GLU A 1 125 ? 12.262 18.855 29.589 1.00 33.86 125 GLU A CA 1
ATOM 902 C C . GLU A 1 125 ? 12.852 19.311 28.253 1.00 32.83 125 GLU A C 1
ATOM 903 O O . GLU A 1 125 ? 12.822 18.577 27.261 1.00 32.97 125 GLU A O 1
ATOM 909 N N . ILE A 1 126 ? 13.410 20.516 28.224 1.00 32.57 126 ILE A N 1
ATOM 910 C CA . ILE A 1 126 ? 14.044 20.997 26.991 1.00 32.05 126 ILE A CA 1
ATOM 911 C C . ILE A 1 126 ? 15.221 20.102 26.591 1.00 32.27 126 ILE A C 1
ATOM 912 O O . ILE A 1 126 ? 15.360 19.710 25.415 1.00 31.98 126 ILE A O 1
ATOM 917 N N . GLN A 1 127 ? 16.074 19.756 27.559 1.00 33.03 127 GLN A N 1
ATOM 918 C CA . GLN A 1 127 ? 17.200 18.858 27.278 1.00 32.56 127 GLN A CA 1
ATOM 919 C C . GLN A 1 127 ? 16.744 17.494 26.748 1.00 33.34 127 GLN A C 1
ATOM 920 O O . GLN A 1 127 ? 17.308 16.975 25.804 1.00 33.31 127 GLN A O 1
ATOM 926 N N . ARG A 1 128 ? 15.752 16.903 27.402 1.00 35.76 128 ARG A N 1
ATOM 927 C CA . ARG A 1 128 ? 15.102 15.679 26.938 1.00 37.22 128 ARG A CA 1
ATOM 928 C C . ARG A 1 128 ? 14.673 15.761 25.463 1.00 37.11 128 ARG A C 1
ATOM 929 O O . ARG A 1 128 ? 14.950 14.860 24.666 1.00 35.73 128 ARG A O 1
ATOM 937 N N . THR A 1 129 ? 13.966 16.831 25.114 1.00 35.76 129 THR A N 1
ATOM 938 C CA . THR A 1 129 ? 13.466 16.993 23.753 1.00 34.60 129 THR A CA 1
ATOM 939 C C . THR A 1 129 ? 14.648 17.064 22.781 1.00 34.59 129 THR A C 1
ATOM 940 O O . THR A 1 129 ? 14.688 16.343 21.788 1.00 32.79 129 THR A O 1
ATOM 944 N N . VAL A 1 130 ? 15.629 17.899 23.120 1.00 34.39 130 VAL A N 1
ATOM 945 C CA . VAL A 1 130 ? 16.855 18.051 22.351 1.00 34.84 130 VAL A CA 1
ATOM 946 C C . VAL A 1 130 ? 17.584 16.702 22.190 1.00 35.84 130 VAL A C 1
ATOM 947 O O . VAL A 1 130 ? 18.077 16.372 21.105 1.00 34.14 130 VAL A O 1
ATOM 951 N N . ASP A 1 131 ? 17.609 15.913 23.266 1.00 36.22 131 ASP A N 1
ATOM 952 C CA . ASP A 1 131 ? 18.229 14.595 23.241 1.00 37.88 131 ASP A CA 1
ATOM 953 C C . ASP A 1 131 ? 17.517 13.678 22.267 1.00 38.50 131 ASP A C 1
ATOM 954 O O . ASP A 1 131 ? 18.157 13.007 21.461 1.00 37.99 131 ASP A O 1
ATOM 959 N N . GLN A 1 132 ? 16.191 13.636 22.363 1.00 39.34 132 GLN A N 1
ATOM 960 C CA . GLN A 1 132 ? 15.404 12.722 21.543 1.00 41.81 132 GLN A CA 1
ATOM 961 C C . GLN A 1 132 ? 15.416 13.087 20.054 1.00 40.61 132 GLN A C 1
ATOM 962 O O . GLN A 1 132 ? 15.406 12.201 19.197 1.00 39.54 132 GLN A O 1
ATOM 968 N N . LEU A 1 133 ? 15.491 14.379 19.751 1.00 39.20 133 LEU A N 1
ATOM 969 C CA . LEU A 1 133 ? 15.602 14.812 18.358 1.00 39.66 133 LEU A CA 1
ATOM 970 C C . LEU A 1 133 ? 16.924 14.347 17.748 1.00 40.14 133 LEU A C 1
ATOM 971 O O . LEU A 1 133 ? 16.959 13.845 16.622 1.00 39.94 133 LEU A O 1
ATOM 976 N N . LEU A 1 134 ? 18.005 14.478 18.512 1.00 41.35 134 LEU A N 1
ATOM 977 C CA . LEU A 1 134 ? 19.327 14.079 18.036 1.00 42.92 134 LEU A CA 1
ATOM 978 C C . LEU A 1 134 ? 19.469 12.557 17.911 1.00 44.61 134 LEU A C 1
ATOM 979 O O . LEU A 1 134 ? 20.083 12.062 16.967 1.00 44.48 134 LEU A O 1
ATOM 984 N N . ASP A 1 135 ? 18.885 11.820 18.849 1.00 46.80 135 ASP A N 1
ATOM 985 C CA . ASP A 1 135 ? 18.880 10.360 18.781 1.00 49.29 135 ASP A CA 1
ATOM 986 C C . ASP A 1 135 ? 18.070 9.847 17.593 1.00 50.33 135 ASP A C 1
ATOM 987 O O . ASP A 1 135 ? 18.480 8.910 16.910 1.00 49.99 135 ASP A O 1
ATOM 992 N N . ALA A 1 136 ? 16.917 10.468 17.359 1.00 51.25 136 ALA A N 1
ATOM 993 C CA . ALA A 1 136 ? 16.021 10.080 16.274 1.00 52.82 136 ALA A CA 1
ATOM 994 C C . ALA A 1 136 ? 16.619 10.212 14.867 1.00 53.94 136 ALA A C 1
ATOM 995 O O . ALA A 1 136 ? 16.230 9.477 13.965 1.00 53.74 136 ALA A O 1
ATOM 997 N N . ARG A 1 137 ? 17.556 11.136 14.664 1.00 55.87 137 ARG A N 1
ATOM 998 C CA . ARG A 1 137 ? 17.980 11.444 13.296 1.00 57.65 137 ARG A CA 1
ATOM 999 C C . ARG A 1 137 ? 19.477 11.590 13.041 1.00 58.53 137 ARG A C 1
ATOM 1000 O O . ARG A 1 137 ? 19.898 11.691 11.888 1.00 58.40 137 ARG A O 1
ATOM 1008 N N . SER A 1 138 ? 20.285 11.617 14.094 1.00 59.57 138 SER A N 1
ATOM 1009 C CA . SER A 1 138 ? 21.715 11.864 13.923 1.00 60.46 138 SER A CA 1
ATOM 1010 C C . SER A 1 138 ? 22.411 10.809 13.056 1.00 61.79 138 SER A C 1
ATOM 1011 O O . SER A 1 138 ? 23.538 11.018 12.594 1.00 61.87 138 SER A O 1
ATOM 1014 N N . GLY A 1 139 ? 21.734 9.688 12.827 1.00 63.07 139 GLY A N 1
ATOM 1015 C CA . GLY A 1 139 ? 22.341 8.552 12.153 1.00 65.09 139 GLY A CA 1
ATOM 1016 C C . GLY A 1 139 ? 22.426 8.668 10.641 1.00 66.37 139 GLY A C 1
ATOM 1017 O O . GLY A 1 139 ? 23.268 8.019 10.010 1.00 66.68 139 GLY A O 1
ATOM 1018 N N . GLN A 1 140 ? 21.562 9.501 10.062 1.00 67.16 140 GLN A N 1
ATOM 1019 C CA . GLN A 1 140 ? 21.498 9.670 8.611 1.00 67.94 140 GLN A CA 1
ATOM 1020 C C . GLN A 1 140 ? 22.755 10.293 8.015 1.00 67.96 140 GLN A C 1
ATOM 1021 O O . GLN A 1 140 ? 23.658 10.723 8.737 1.00 68.33 140 GLN A O 1
ATOM 1027 N N . GLU A 1 141 ? 22.806 10.331 6.689 1.00 67.73 141 GLU A N 1
ATOM 1028 C CA . GLU A 1 141 ? 23.862 11.046 5.991 1.00 67.39 141 GLU A CA 1
ATOM 1029 C C . GLU A 1 141 ? 23.630 12.546 6.163 1.00 65.87 141 GLU A C 1
ATOM 1030 O O . GLU A 1 141 ? 24.562 13.307 6.434 1.00 66.20 141 GLU A O 1
ATOM 1036 N N . GLU A 1 142 ? 22.369 12.951 6.025 1.00 63.71 142 GLU A N 1
ATOM 1037 C CA . GLU A 1 142 ? 21.976 14.358 6.074 1.00 61.03 142 GLU A CA 1
ATOM 1038 C C . GLU A 1 142 ? 21.126 14.696 7.302 1.00 57.49 142 GLU A C 1
ATOM 1039 O O . GLU A 1 142 ? 20.223 13.944 7.683 1.00 57.63 142 GLU A O 1
ATOM 1045 N N . PHE A 1 143 ? 21.427 15.840 7.910 1.00 52.56 143 PHE A N 1
ATOM 1046 C CA . PHE A 1 143 ? 20.670 16.345 9.048 1.00 47.40 143 PHE A CA 1
ATOM 1047 C C . PHE A 1 143 ? 20.274 17.796 8.781 1.00 45.00 143 PHE A C 1
ATOM 1048 O O . PHE A 1 143 ? 21.125 18.651 8.518 1.00 44.07 143 PHE A O 1
ATOM 1056 N N . ASP A 1 144 ? 18.974 18.058 8.832 1.00 42.25 144 ASP A N 1
ATOM 1057 C CA . ASP A 1 144 ? 18.445 19.400 8.641 1.00 40.19 144 ASP A CA 1
ATOM 1058 C C . ASP A 1 144 ? 18.203 20.065 9.992 1.00 38.54 144 ASP A C 1
ATOM 1059 O O . ASP A 1 144 ? 17.275 19.708 10.709 1.00 37.62 144 ASP A O 1
ATOM 1064 N N . VAL A 1 145 ? 19.038 21.044 10.317 1.00 37.35 145 VAL A N 1
ATOM 1065 C CA . VAL A 1 145 ? 18.977 21.735 11.608 1.00 36.43 145 VAL A CA 1
ATOM 1066 C C . VAL A 1 145 ? 17.646 22.448 11.825 1.00 35.87 145 VAL A C 1
ATOM 1067 O O . VAL A 1 145 ? 17.212 22.667 12.966 1.00 35.60 145 VAL A O 1
ATOM 1071 N N . VAL A 1 146 ? 16.979 22.792 10.731 1.00 34.76 146 VAL A N 1
ATOM 1072 C CA . VAL A 1 146 ? 15.633 23.304 10.856 1.00 35.01 146 VAL A CA 1
ATOM 1073 C C . VAL A 1 146 ? 14.635 22.173 11.086 1.00 35.02 146 VAL A C 1
ATOM 1074 O O . VAL A 1 146 ? 14.142 22.006 12.199 1.00 33.93 146 VAL A O 1
ATOM 1078 N N . ARG A 1 147 ? 14.347 21.393 10.042 1.00 36.59 147 ARG A N 1
ATOM 1079 C CA . ARG A 1 147 ? 13.250 20.422 10.101 1.00 38.93 147 ARG A CA 1
ATOM 1080 C C . ARG A 1 147 ? 13.451 19.282 11.114 1.00 38.50 147 ARG A C 1
ATOM 1081 O O . ARG A 1 147 ? 12.489 18.808 11.712 1.00 39.54 147 ARG A O 1
ATOM 1089 N N . ASP A 1 148 ? 14.692 18.847 11.306 1.00 37.65 148 ASP A N 1
ATOM 1090 C CA . ASP A 1 148 ? 14.973 17.720 12.186 1.00 37.28 148 ASP A CA 1
ATOM 1091 C C . ASP A 1 148 ? 15.316 18.135 13.627 1.00 37.23 148 ASP A C 1
ATOM 1092 O O . ASP A 1 148 ? 15.501 17.281 14.504 1.00 37.31 148 ASP A O 1
ATOM 1097 N N . TYR A 1 149 ? 15.416 19.435 13.876 1.00 36.68 149 TYR A N 1
ATOM 1098 C CA . TYR A 1 149 ? 15.951 19.880 15.164 1.00 34.66 149 TYR A CA 1
ATOM 1099 C C . TYR A 1 149 ? 15.260 21.112 15.691 1.00 32.42 149 TYR A C 1
ATOM 1100 O O . TYR A 1 149 ? 14.439 21.019 16.596 1.00 31.85 149 TYR A O 1
ATOM 1109 N N . ALA A 1 150 ? 15.593 22.269 15.123 1.00 31.22 150 ALA A N 1
ATOM 1110 C CA . ALA A 1 150 ? 15.089 23.532 15.637 1.00 30.33 150 ALA A CA 1
ATOM 1111 C C . ALA A 1 150 ? 13.566 23.575 15.634 1.00 29.78 150 ALA A C 1
ATOM 1112 O O . ALA A 1 150 ? 12.942 24.095 16.559 1.00 28.53 150 ALA A O 1
ATOM 1114 N N . GLU A 1 151 ? 12.966 23.027 14.582 1.00 30.83 151 GLU A N 1
ATOM 1115 C CA . GLU A 1 151 ? 11.517 23.080 14.422 1.00 31.74 151 GLU A CA 1
ATOM 1116 C C . GLU A 1 151 ? 10.775 22.377 15.558 1.00 32.77 151 GLU A C 1
ATOM 1117 O O . GLU A 1 151 ? 9.651 22.739 15.902 1.00 31.97 151 GLU A O 1
ATOM 1123 N N . GLY A 1 152 ? 11.396 21.357 16.139 1.00 32.25 152 GLY A N 1
ATOM 1124 C CA . GLY A 1 152 ? 10.693 20.570 17.136 1.00 33.90 152 GLY A CA 1
ATOM 1125 C C . GLY A 1 152 ? 10.961 20.967 18.578 1.00 32.98 152 GLY A C 1
ATOM 1126 O O . GLY A 1 152 ? 10.541 20.257 19.501 1.00 34.07 152 GLY A O 1
ATOM 1127 N N . ILE A 1 153 ? 11.651 22.086 18.791 1.00 31.16 153 ILE A N 1
ATOM 1128 C CA . ILE A 1 153 ? 12.015 22.478 20.160 1.00 30.29 153 ILE A CA 1
ATOM 1129 C C . ILE A 1 153 ? 11.106 23.525 20.810 1.00 29.40 153 ILE A C 1
ATOM 1130 O O . ILE A 1 153 ? 10.573 23.305 21.898 1.00 29.46 153 ILE A O 1
ATOM 1135 N N . PRO A 1 154 ? 10.941 24.683 20.179 1.00 29.14 154 PRO A N 1
ATOM 1136 C CA . PRO A 1 154 ? 10.179 25.775 20.801 1.00 28.78 154 PRO A CA 1
ATOM 1137 C C . PRO A 1 154 ? 8.755 25.480 21.261 1.00 28.69 154 PRO A C 1
ATOM 1138 O O . PRO A 1 154 ? 8.359 26.039 22.281 1.00 27.09 154 PRO A O 1
ATOM 1142 N N . MET A 1 155 ? 7.978 24.662 20.552 1.00 29.11 155 MET A N 1
ATOM 1143 C CA . MET A 1 155 ? 6.621 24.441 21.060 1.00 30.34 155 MET A CA 1
ATOM 1144 C C . MET A 1 155 ? 6.662 23.508 22.251 1.00 29.54 155 MET A C 1
ATOM 1145 O O . MET A 1 155 ? 5.869 23.634 23.188 1.00 28.70 155 MET A O 1
ATOM 1150 N N . ARG A 1 156 ? 7.587 22.561 22.224 1.00 30.15 156 ARG A N 1
ATOM 1151 C CA . ARG A 1 156 ? 7.708 21.673 23.387 1.00 30.83 156 ARG A CA 1
ATOM 1152 C C . ARG A 1 156 ? 7.953 22.526 24.629 1.00 30.45 156 ARG A C 1
ATOM 1153 O O . ARG A 1 156 ? 7.329 22.312 25.671 1.00 31.63 156 ARG A O 1
ATOM 1161 N N . ALA A 1 157 ? 8.830 23.524 24.508 1.00 28.74 157 ALA A N 1
ATOM 1162 C CA . ALA A 1 157 ? 9.153 24.410 25.634 1.00 27.84 157 ALA A CA 1
ATOM 1163 C C . ALA A 1 157 ? 7.916 25.131 26.145 1.00 28.24 157 ALA A C 1
ATOM 1164 O O . ALA A 1 157 ? 7.612 25.131 27.353 1.00 26.79 157 ALA A O 1
ATOM 1166 N N . ILE A 1 158 ? 7.206 25.779 25.221 1.00 26.66 158 ILE A N 1
ATOM 1167 C CA . ILE A 1 158 ? 6.000 26.493 25.592 1.00 28.26 158 ILE A CA 1
ATOM 1168 C C . ILE A 1 158 ? 4.941 25.543 26.175 1.00 27.52 158 ILE A C 1
ATOM 1169 O O . ILE A 1 158 ? 4.291 25.876 27.156 1.00 27.64 158 ILE A O 1
ATOM 1174 N N . SER A 1 159 ? 4.768 24.385 25.552 1.00 29.24 159 SER A N 1
ATOM 1175 C CA . SER A 1 159 ? 3.790 23.395 26.021 1.00 32.01 159 SER A CA 1
ATOM 1176 C C . SER A 1 159 ? 4.130 22.851 27.408 1.00 32.16 159 SER A C 1
ATOM 1177 O O . SER A 1 159 ? 3.239 22.561 28.203 1.00 33.57 159 SER A O 1
ATOM 1180 N N . ALA A 1 160 ? 5.417 22.692 27.680 1.00 32.51 160 ALA A N 1
ATOM 1181 C CA . ALA A 1 160 ? 5.870 22.312 29.015 1.00 33.23 160 ALA A CA 1
ATOM 1182 C C . ALA A 1 160 ? 5.500 23.403 30.019 1.00 33.99 160 ALA A C 1
ATOM 1183 O O . ALA A 1 160 ? 5.012 23.113 31.114 1.00 33.16 160 ALA A O 1
ATOM 1185 N N . LEU A 1 161 ? 5.710 24.669 29.644 1.00 34.78 161 LEU A N 1
ATOM 1186 C CA . LEU A 1 161 ? 5.368 25.785 30.523 1.00 34.74 161 LEU A CA 1
ATOM 1187 C C . LEU A 1 161 ? 3.854 25.848 30.772 1.00 34.48 161 LEU A C 1
ATOM 1188 O O . LEU A 1 161 ? 3.394 26.258 31.853 1.00 32.83 161 LEU A O 1
ATOM 1193 N N . LEU A 1 162 ? 3.092 25.442 29.759 1.00 33.63 162 LEU A N 1
ATOM 1194 C CA . LEU A 1 162 ? 1.636 25.452 29.810 1.00 34.22 162 LEU A CA 1
ATOM 1195 C C . LEU A 1 162 ? 1.066 24.118 30.319 1.00 34.72 162 LEU A C 1
ATOM 1196 O O . LEU A 1 162 ? -0.144 23.987 30.488 1.00 33.33 162 LEU A O 1
ATOM 1201 N N . LYS A 1 163 ? 1.947 23.143 30.533 1.00 35.56 163 LYS A N 1
ATOM 1202 C CA . LYS A 1 163 ? 1.572 21.796 30.944 1.00 36.66 163 LYS A CA 1
ATOM 1203 C C . LYS A 1 163 ? 0.586 21.174 29.958 1.00 37.49 163 LYS A C 1
ATOM 1204 O O . LYS A 1 163 ? -0.472 20.660 30.333 1.00 38.53 163 LYS A O 1
ATOM 1210 N N . VAL A 1 164 ? 0.951 21.241 28.680 1.00 37.52 164 VAL A N 1
ATOM 1211 C CA . VAL A 1 164 ? 0.197 20.606 27.608 1.00 37.97 164 VAL A CA 1
ATOM 1212 C C . VAL A 1 164 ? 0.985 19.378 27.166 1.00 38.66 164 VAL A C 1
ATOM 1213 O O . VAL A 1 164 ? 2.195 19.438 27.048 1.00 39.11 164 VAL A O 1
ATOM 1217 N N . PRO A 1 165 ? 0.305 18.256 26.958 1.00 40.34 165 PRO A N 1
ATOM 1218 C CA . PRO A 1 165 ? 0.960 17.004 26.534 1.00 40.92 165 PRO A CA 1
ATOM 1219 C C . PRO A 1 165 ? 1.715 17.135 25.210 1.00 41.81 165 PRO A C 1
ATOM 1220 O O . PRO A 1 165 ? 1.259 17.859 24.320 1.00 41.43 165 PRO A O 1
ATOM 1224 N N . ALA A 1 166 ? 2.839 16.431 25.072 1.00 42.72 166 ALA A N 1
ATOM 1225 C CA . ALA A 1 166 ? 3.647 16.490 23.851 1.00 43.93 166 ALA A CA 1
ATOM 1226 C C . ALA A 1 166 ? 2.839 16.120 22.604 1.00 45.92 166 ALA A C 1
ATOM 1227 O O . ALA A 1 166 ? 3.228 16.438 21.472 1.00 45.38 166 ALA A O 1
ATOM 1229 N N . GLU A 1 167 ? 1.705 15.458 22.821 1.00 46.89 167 GLU A N 1
ATOM 1230 C CA . GLU A 1 167 ? 0.841 15.035 21.730 1.00 48.81 167 GLU A CA 1
ATOM 1231 C C . GLU A 1 167 ? 0.286 16.230 20.941 1.00 47.58 167 GLU A C 1
ATOM 1232 O O . GLU A 1 167 ? 0.093 16.140 19.730 1.00 48.05 167 GLU A O 1
ATOM 1238 N N . CYS A 1 168 ? 0.042 17.337 21.638 1.00 45.53 168 CYS A N 1
ATOM 1239 C CA . CYS A 1 168 ? -0.557 18.539 21.048 1.00 43.83 168 CYS A CA 1
ATOM 1240 C C . CYS A 1 168 ? 0.450 19.493 20.418 1.00 41.97 168 CYS A C 1
ATOM 1241 O O . CYS A 1 168 ? 0.077 20.540 19.882 1.00 40.96 168 CYS A O 1
ATOM 1244 N N . ASP A 1 169 ? 1.720 19.136 20.485 1.00 40.49 169 ASP A N 1
ATOM 1245 C CA . ASP A 1 169 ? 2.777 20.046 20.067 1.00 40.03 169 ASP A CA 1
ATOM 1246 C C . ASP A 1 169 ? 2.651 20.472 18.611 1.00 40.03 169 ASP A C 1
ATOM 1247 O O . ASP A 1 169 ? 2.698 21.658 18.306 1.00 38.70 169 ASP A O 1
ATOM 1252 N N . GLU A 1 170 ? 2.492 19.497 17.723 1.00 41.07 170 GLU A N 1
ATOM 1253 C CA . GLU A 1 170 ? 2.445 19.764 16.289 1.00 42.53 170 GLU A CA 1
ATOM 1254 C C . GLU A 1 170 ? 1.287 20.668 15.912 1.00 41.08 170 GLU A C 1
ATOM 1255 O O . GLU A 1 170 ? 1.442 21.561 15.086 1.00 41.30 170 GLU A O 1
ATOM 1261 N N . LYS A 1 171 ? 0.132 20.444 16.527 1.00 39.55 171 LYS A N 1
ATOM 1262 C CA . LYS A 1 171 ? -1.036 21.268 16.257 1.00 38.79 171 LYS A CA 1
ATOM 1263 C C . LYS A 1 171 ? -0.869 22.692 16.778 1.00 36.30 171 LYS A C 1
ATOM 1264 O O . LYS A 1 171 ? -1.282 23.657 16.124 1.00 34.12 171 LYS A O 1
ATOM 1270 N N . PHE A 1 172 ? -0.261 22.831 17.952 1.00 33.11 172 PHE A N 1
ATOM 1271 C CA . PHE A 1 172 ? -0.016 24.166 18.486 1.00 31.04 172 PHE A CA 1
ATOM 1272 C C . PHE A 1 172 ? 1.070 24.936 17.736 1.00 29.37 172 PHE A C 1
ATOM 1273 O O . PHE A 1 172 ? 0.973 26.159 17.596 1.00 27.66 172 PHE A O 1
ATOM 1281 N N . ARG A 1 173 ? 2.106 24.237 17.282 1.00 29.88 173 ARG A N 1
ATOM 1282 C CA . ARG A 1 173 ? 3.138 24.882 16.488 1.00 31.52 173 ARG A CA 1
ATOM 1283 C C . ARG A 1 173 ? 2.543 25.410 15.191 1.00 31.51 173 ARG A C 1
ATOM 1284 O O . ARG A 1 173 ? 2.916 26.483 14.722 1.00 31.45 173 ARG A O 1
ATOM 1292 N N . ARG A 1 174 ? 1.629 24.642 14.608 1.00 32.20 174 ARG A N 1
ATOM 1293 C CA . ARG A 1 174 ? 0.984 25.038 13.361 1.00 33.66 174 ARG A CA 1
ATOM 1294 C C . ARG A 1 174 ? 0.122 26.251 13.612 1.00 31.79 174 ARG A C 1
ATOM 1295 O O . ARG A 1 174 ? 0.115 27.195 12.813 1.00 31.01 174 ARG A O 1
ATOM 1303 N N . PHE A 1 175 ? -0.595 26.239 14.734 1.00 29.34 175 PHE A N 1
ATOM 1304 C CA . PHE A 1 175 ? -1.373 27.384 15.156 1.00 28.66 175 PHE A CA 1
ATOM 1305 C C . PHE A 1 175 ? -0.466 28.616 15.346 1.00 28.77 175 PHE A C 1
ATOM 1306 O O . PHE A 1 175 ? -0.765 29.713 14.868 1.00 27.53 175 PHE A O 1
ATOM 1314 N N . GLY A 1 176 ? 0.636 28.426 16.065 1.00 27.40 176 GLY A N 1
ATOM 1315 C CA . GLY A 1 176 ? 1.546 29.527 16.352 1.00 27.63 176 GLY A CA 1
ATOM 1316 C C . GLY A 1 176 ? 2.083 30.151 15.081 1.00 27.61 176 GLY A C 1
ATOM 1317 O O . GLY A 1 176 ? 2.018 31.359 14.904 1.00 27.78 176 GLY A O 1
ATOM 1318 N N . SER A 1 177 ? 2.600 29.317 14.190 1.00 28.11 177 SER A N 1
ATOM 1319 C CA . SER A 1 177 ? 3.200 29.795 12.955 1.00 30.34 177 SER A CA 1
ATOM 1320 C C . SER A 1 177 ? 2.156 30.433 12.014 1.00 30.05 177 SER A C 1
ATOM 1321 O O . SER A 1 177 ? 2.418 31.479 11.393 1.00 29.14 177 SER A O 1
ATOM 1324 N N . ALA A 1 178 ? 0.969 29.826 11.945 1.00 28.42 178 ALA A N 1
ATOM 1325 C CA . ALA A 1 178 ? -0.143 30.352 11.147 1.00 29.09 178 ALA A CA 1
ATOM 1326 C C . ALA A 1 178 ? -0.660 31.682 11.679 1.00 28.17 178 ALA A C 1
ATOM 1327 O O . ALA A 1 178 ? -0.932 32.600 10.919 1.00 28.50 178 ALA A O 1
ATOM 1329 N N . THR A 1 179 ? -0.812 31.766 12.991 1.00 28.23 179 THR A N 1
ATOM 1330 C CA . THR A 1 179 ? -1.268 32.992 13.624 1.00 28.90 179 THR A CA 1
ATOM 1331 C C . THR A 1 179 ? -0.310 34.147 13.352 1.00 29.20 179 THR A C 1
ATOM 1332 O O . THR A 1 179 ? -0.739 35.250 13.031 1.00 28.12 179 THR A O 1
ATOM 1336 N N . ALA A 1 180 ? 0.985 33.893 13.493 1.00 29.44 180 ALA A N 1
ATOM 1337 C CA . ALA A 1 180 ? 1.969 34.954 13.280 1.00 30.17 180 ALA A CA 1
ATOM 1338 C C . ALA A 1 180 ? 1.884 35.537 11.856 1.00 30.65 180 ALA A C 1
ATOM 1339 O O . ALA A 1 180 ? 1.932 36.774 11.677 1.00 31.06 180 ALA A O 1
ATOM 1341 N N . ARG A 1 181 ? 1.729 34.660 10.861 1.00 30.64 181 ARG A N 1
ATOM 1342 C CA . ARG A 1 181 ? 1.520 35.077 9.463 1.00 30.79 181 ARG A CA 1
ATOM 1343 C C . ARG A 1 181 ? 0.173 35.761 9.252 1.00 30.72 181 ARG A C 1
ATOM 1344 O O . ARG A 1 181 ? 0.085 36.778 8.550 1.00 29.47 181 ARG A O 1
ATOM 1352 N N . ALA A 1 182 ? -0.882 35.185 9.828 1.00 30.13 182 ALA A N 1
ATOM 1353 C CA 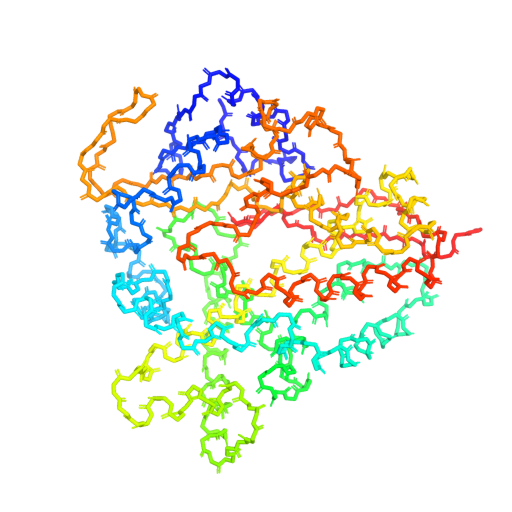. ALA A 1 182 ? -2.231 35.705 9.631 1.00 30.16 182 ALA A CA 1
ATOM 1354 C C . ALA A 1 182 ? -2.362 37.116 10.187 1.00 30.24 182 ALA A C 1
ATOM 1355 O O . ALA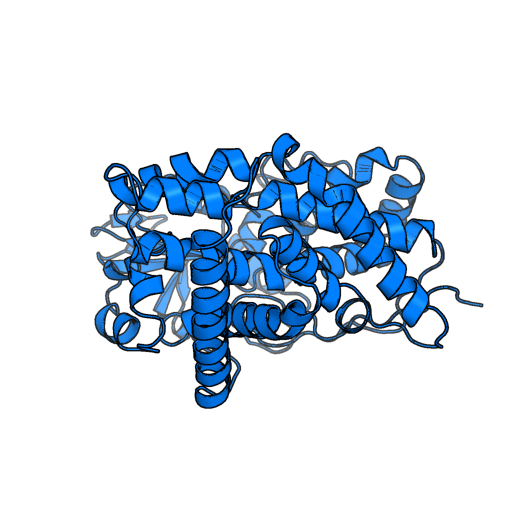 A 1 182 ? -3.096 37.947 9.644 1.00 29.55 182 ALA A O 1
ATOM 1357 N N . LEU A 1 183 ? -1.672 37.377 11.293 1.00 29.12 183 LEU A N 1
ATOM 1358 C CA . LEU A 1 183 ? -1.704 38.706 11.892 1.00 28.66 183 LEU A CA 1
ATOM 1359 C C . LEU A 1 183 ? -1.101 39.750 10.953 1.00 27.70 183 LEU A C 1
ATOM 1360 O O . LEU A 1 183 ? -1.276 40.956 11.151 1.00 28.37 183 LEU A O 1
ATOM 1365 N N . GLY A 1 184 ? -0.388 39.293 9.935 1.00 27.37 184 GLY A N 1
ATOM 1366 C CA . GLY A 1 184 ? 0.187 40.212 8.965 1.00 29.09 184 GLY A CA 1
ATOM 1367 C C . GLY A 1 184 ? -0.723 40.573 7.797 1.00 29.30 184 GLY A C 1
ATOM 1368 O O . GLY A 1 184 ? -0.404 41.494 7.034 1.00 28.83 184 GLY A O 1
ATOM 1369 N N . VAL A 1 185 ? -1.827 39.841 7.638 1.00 29.16 185 VAL A N 1
ATOM 1370 C CA . VAL A 1 185 ? -2.736 40.041 6.500 1.00 30.58 185 VAL A CA 1
ATOM 1371 C C . VAL A 1 185 ? -3.418 41.380 6.655 1.00 31.71 185 VAL A C 1
ATOM 1372 O O . VAL A 1 185 ? -4.117 41.629 7.642 1.00 31.31 185 VAL A O 1
ATOM 1376 N N . GLY A 1 186 ? -3.176 42.262 5.693 1.00 32.85 186 GLY A N 1
ATOM 1377 C CA . GLY A 1 186 ? -3.752 43.588 5.732 1.00 33.99 186 GLY A CA 1
ATOM 1378 C C . GLY A 1 186 ? -2.874 44.587 6.464 1.00 35.58 186 GLY A C 1
ATOM 1379 O O . GLY A 1 186 ? -3.195 45.773 6.504 1.00 36.61 186 GLY A O 1
ATOM 1380 N N . LEU A 1 187 ? -1.776 44.107 7.049 1.00 34.78 187 LEU A N 1
ATOM 1381 C CA . LEU A 1 187 ? -0.876 44.954 7.830 1.00 35.72 187 LEU A CA 1
ATOM 1382 C C . LEU A 1 187 ? 0.454 45.080 7.113 1.00 35.23 187 LEU A C 1
ATOM 1383 O O . LEU A 1 187 ? 0.933 46.181 6.896 1.00 35.88 187 LEU A O 1
ATOM 1388 N N . VAL A 1 188 ? 1.051 43.942 6.764 1.00 34.95 188 VAL A N 1
ATOM 1389 C CA . VAL A 1 188 ? 2.317 43.919 6.033 1.00 35.21 188 VAL A CA 1
ATOM 1390 C C . VAL A 1 188 ? 2.126 43.324 4.628 1.00 35.07 188 VAL A C 1
ATOM 1391 O O . VAL A 1 188 ? 1.287 42.445 4.432 1.00 32.99 188 VAL A O 1
ATOM 1395 N N . PRO A 1 189 ? 2.920 43.826 3.676 1.00 35.68 189 PRO A N 1
ATOM 1396 C CA . PRO A 1 189 ? 2.770 43.632 2.216 1.00 36.47 189 PRO A CA 1
ATOM 1397 C C . PRO A 1 189 ? 2.499 42.268 1.545 1.00 37.28 189 PRO A C 1
ATOM 1398 O O . PRO A 1 189 ? 1.703 42.231 0.586 1.00 40.15 189 PRO A O 1
ATOM 1402 N N . ARG A 1 190 ? 3.168 41.203 1.963 1.00 36.37 190 ARG A N 1
ATOM 1403 C CA . ARG A 1 190 ? 3.154 39.945 1.206 1.00 33.55 190 ARG A CA 1
ATOM 1404 C C . ARG A 1 190 ? 3.181 38.746 2.149 1.00 34.25 190 ARG A C 1
ATOM 1405 O O . ARG A 1 190 ? 4.238 38.165 2.391 1.00 33.68 190 ARG A O 1
ATOM 1413 N N . VAL A 1 191 ? 2.031 38.398 2.704 1.00 34.55 191 VAL A N 1
ATOM 1414 C CA . VAL A 1 191 ? 1.940 37.219 3.555 1.00 36.71 191 VAL A CA 1
ATOM 1415 C C . VAL A 1 191 ? 2.007 35.994 2.643 1.00 39.13 191 VAL A C 1
ATOM 1416 O O . VAL A 1 191 ? 1.229 35.884 1.694 1.00 39.76 191 VAL A O 1
ATOM 1420 N N . ASP A 1 192 ? 2.925 35.075 2.937 1.00 41.67 192 ASP A N 1
ATOM 1421 C CA . ASP A 1 192 ? 3.330 34.046 1.968 1.00 42.84 192 ASP A CA 1
ATOM 1422 C C . ASP A 1 192 ? 2.573 32.709 2.056 1.00 43.26 192 ASP A C 1
ATOM 1423 O O . ASP A 1 192 ? 3.189 31.649 1.997 1.00 43.10 192 ASP A O 1
ATOM 1428 N N . GLU A 1 193 ? 1.248 32.758 2.182 1.00 44.46 193 GLU A N 1
ATOM 1429 C CA . GLU A 1 193 ? 0.437 31.542 2.341 1.00 45.25 193 GLU A CA 1
ATOM 1430 C C . GLU A 1 193 ? -1.028 31.755 1.947 1.00 44.86 193 GLU A C 1
ATOM 1431 O O . GLU A 1 193 ? -1.533 32.880 1.987 1.00 45.18 193 GLU A O 1
ATOM 1437 N N . GLU A 1 194 ? -1.700 30.663 1.581 1.00 44.06 194 GLU A N 1
ATOM 1438 C CA . GLU A 1 194 ? -3.130 30.659 1.276 1.00 43.68 194 GLU A CA 1
ATOM 1439 C C . GLU A 1 194 ? -3.958 30.975 2.513 1.00 42.02 194 GLU A C 1
ATOM 1440 O O . GLU A 1 194 ? -3.747 30.389 3.574 1.00 39.17 194 GLU A O 1
ATOM 1446 N N . THR A 1 195 ? -4.904 31.899 2.363 1.00 40.90 195 THR A N 1
ATOM 1447 C CA . THR A 1 195 ? -5.725 32.373 3.469 1.00 40.71 195 THR A CA 1
ATOM 1448 C C . THR A 1 195 ? -6.494 31.247 4.143 1.00 40.38 195 THR A C 1
ATOM 1449 O O . THR A 1 195 ? -6.566 31.192 5.370 1.00 38.28 195 THR A O 1
ATOM 1453 N N . LYS A 1 196 ? -7.055 30.343 3.344 1.00 39.95 196 LYS A N 1
ATOM 1454 C CA . LYS A 1 196 ? -7.860 29.246 3.890 1.00 41.17 196 LYS A CA 1
ATOM 1455 C C . LYS A 1 196 ? -7.050 28.357 4.834 1.00 40.46 196 LYS A C 1
ATOM 1456 O O . LYS A 1 196 ? -7.536 27.947 5.882 1.00 40.46 196 LYS A O 1
ATOM 1462 N N . THR A 1 197 ? -5.823 28.053 4.440 1.00 39.57 197 THR A N 1
ATOM 1463 C CA . THR A 1 197 ? -4.961 27.193 5.238 1.00 39.87 197 THR A CA 1
ATOM 1464 C C . THR A 1 197 ? -4.625 27.887 6.558 1.00 37.59 197 THR A C 1
ATOM 1465 O O . THR A 1 197 ? -4.699 27.278 7.622 1.00 36.63 197 THR A O 1
ATOM 1469 N N . LEU A 1 198 ? -4.260 29.162 6.464 1.00 36.14 198 LEU A N 1
ATOM 1470 C CA . LEU A 1 198 ? -3.957 29.988 7.624 1.00 35.18 198 LEU A CA 1
ATOM 1471 C C . LEU A 1 198 ? -5.129 30.006 8.589 1.00 34.36 198 LEU A C 1
ATOM 1472 O O . LEU A 1 198 ? -4.962 29.793 9.791 1.00 32.55 198 LEU A O 1
ATOM 1477 N N . VAL A 1 199 ? -6.322 30.274 8.057 1.00 33.50 199 VAL A N 1
ATOM 1478 C CA . VAL A 1 199 ? -7.509 30.386 8.889 1.00 33.17 199 VAL A CA 1
ATOM 1479 C C . VAL A 1 199 ? -7.882 29.038 9.531 1.00 34.15 199 VAL A C 1
ATOM 1480 O O . VAL A 1 199 ? -8.337 28.993 10.680 1.00 33.20 199 VAL A O 1
ATOM 1484 N N . ALA A 1 200 ? -7.663 27.943 8.803 1.00 34.65 200 ALA A N 1
ATOM 1485 C CA . ALA A 1 200 ? -7.946 26.624 9.354 1.00 35.03 200 ALA A CA 1
ATOM 1486 C C . ALA A 1 200 ? -7.070 26.362 10.583 1.00 34.36 200 ALA A C 1
ATOM 1487 O O . ALA A 1 200 ? -7.575 26.003 11.640 1.00 35.22 200 ALA A O 1
ATOM 1489 N N . SER A 1 201 ? -5.759 26.528 10.426 1.00 32.59 201 SER A N 1
ATOM 1490 C CA . SER A 1 201 ? -4.803 26.353 11.526 1.00 31.81 201 SER A CA 1
ATOM 1491 C C . SER A 1 201 ? -5.113 27.258 12.715 1.00 31.72 201 SER A C 1
ATOM 1492 O O . SER A 1 201 ? -4.999 26.837 13.870 1.00 32.26 201 SER A O 1
ATOM 1495 N N . VAL A 1 202 ? -5.535 28.488 12.434 1.00 30.38 202 VAL A N 1
ATOM 1496 C CA . VAL A 1 202 ? -5.907 29.419 13.493 1.00 30.07 202 VAL A CA 1
ATOM 1497 C C . VAL A 1 202 ? -7.155 28.979 14.242 1.00 31.18 202 VAL A C 1
ATOM 1498 O O . VAL A 1 202 ? -7.181 28.976 15.481 1.00 30.13 202 VAL A O 1
ATOM 1502 N N . THR A 1 203 ? -8.179 28.583 13.493 1.00 31.63 203 THR A N 1
ATOM 1503 C CA . THR A 1 203 ? -9.410 28.058 14.082 1.00 33.77 203 THR A CA 1
ATOM 1504 C C . THR A 1 203 ? -9.176 26.820 14.934 1.00 33.81 203 THR A C 1
ATOM 1505 O O . THR A 1 203 ? -9.659 26.737 16.060 1.00 33.97 203 THR A O 1
ATOM 1509 N N . GLU A 1 204 ? -8.459 25.856 14.372 1.00 34.53 204 GLU A N 1
ATOM 1510 C CA . GLU A 1 204 ? -8.146 24.616 15.057 1.00 36.40 204 GLU A CA 1
ATOM 1511 C C . GLU A 1 204 ? -7.398 24.914 16.363 1.00 35.56 204 GLU A C 1
ATOM 1512 O O . GLU A 1 204 ? -7.732 24.366 17.430 1.00 33.73 204 GLU A O 1
ATOM 1518 N N . GLY A 1 205 ? -6.408 25.804 16.276 1.00 34.01 205 GLY A N 1
ATOM 1519 C CA . GLY A 1 205 ? -5.603 26.168 17.434 1.00 32.51 205 GLY A CA 1
ATOM 1520 C C . GLY A 1 205 ? -6.385 26.842 18.553 1.00 33.14 205 GLY A C 1
ATOM 1521 O O . GLY A 1 205 ? -6.187 26.541 19.740 1.00 32.77 205 GLY A O 1
ATOM 1522 N N . LEU A 1 206 ? -7.258 27.771 18.184 1.00 31.10 206 LEU A N 1
ATOM 1523 C CA . LEU A 1 206 ? -8.060 28.480 19.159 1.00 32.45 206 LEU A CA 1
ATOM 1524 C C . LEU A 1 206 ? -9.010 27.522 19.869 1.00 33.01 206 LEU A C 1
ATOM 1525 O O . LEU A 1 206 ? -9.210 27.649 21.079 1.00 31.99 206 LEU A O 1
ATOM 1530 N N . ALA A 1 207 ? -9.575 26.565 19.119 1.00 32.77 207 ALA A N 1
ATOM 1531 C CA . ALA A 1 207 ? -10.446 25.534 19.698 1.00 33.85 207 ALA A CA 1
ATOM 1532 C C . ALA A 1 207 ? -9.686 24.698 20.721 1.00 34.16 207 ALA A C 1
ATOM 1533 O O . ALA A 1 207 ? -10.154 24.493 21.840 1.00 33.24 207 ALA A O 1
ATOM 1535 N N . LEU A 1 208 ? -8.529 24.205 20.305 1.00 34.45 208 LEU A N 1
ATOM 1536 C CA . LEU A 1 208 ? -7.649 23.419 21.153 1.00 36.40 208 LEU A CA 1
ATOM 1537 C C . LEU A 1 208 ? -7.268 24.192 22.415 1.00 35.92 208 LEU A C 1
ATOM 1538 O O . LEU A 1 208 ? -7.316 23.656 23.528 1.00 34.16 208 LEU A O 1
ATOM 1543 N N . LEU A 1 209 ? -6.889 25.453 22.239 1.00 34.67 209 LEU A N 1
ATOM 1544 C CA . LEU A 1 209 ? -6.558 26.308 23.369 1.00 35.02 209 LEU A CA 1
ATOM 1545 C C . LEU A 1 209 ? -7.735 26.397 24.337 1.00 35.59 209 LEU A C 1
ATOM 1546 O O . LEU A 1 209 ? -7.555 26.306 25.554 1.00 34.77 209 LEU A O 1
ATOM 1551 N N . HIS A 1 210 ? -8.943 26.566 23.793 1.00 36.40 210 HIS A N 1
ATOM 1552 C CA . HIS A 1 210 ? -10.152 26.636 24.611 1.00 38.06 210 HIS A CA 1
ATOM 1553 C C . HIS A 1 210 ? -10.315 25.362 25.456 1.00 37.24 210 HIS A C 1
ATOM 1554 O O . HIS A 1 210 ? -10.659 25.427 26.651 1.00 37.07 210 HIS A O 1
ATOM 1561 N N . GLY A 1 211 ? -10.038 24.216 24.843 1.00 35.91 211 GLY A N 1
ATOM 1562 C CA . GLY A 1 211 ? -10.084 22.934 25.535 1.00 35.49 211 GLY A CA 1
ATOM 1563 C C . GLY A 1 211 ? -9.047 22.777 26.639 1.00 34.52 211 GLY A C 1
ATOM 1564 O O . GLY A 1 211 ? -9.335 22.208 27.702 1.00 33.22 211 GLY A O 1
ATOM 1565 N N . VAL A 1 212 ? -7.830 23.256 26.376 1.00 32.45 212 VAL A N 1
ATOM 1566 C CA . VAL A 1 212 ? -6.752 23.229 27.358 1.00 32.53 212 VAL A CA 1
ATOM 1567 C C . VAL A 1 212 ? -7.099 24.113 28.549 1.00 31.99 212 VAL A C 1
ATOM 1568 O O . VAL A 1 212 ? -6.932 23.710 29.696 1.00 31.46 212 VAL A O 1
ATOM 1572 N N . LEU A 1 213 ? -7.611 25.305 28.277 1.00 30.77 213 LEU A N 1
ATOM 1573 C CA . LEU A 1 213 ? -7.984 26.220 29.336 1.00 32.40 213 LEU A CA 1
ATOM 1574 C C . LEU A 1 213 ? -9.163 25.703 30.183 1.00 33.20 213 LEU A C 1
ATOM 1575 O O . LEU A 1 213 ? -9.141 25.812 31.410 1.00 31.78 213 LEU A O 1
ATOM 1580 N N . ASP A 1 214 ? -10.181 25.151 29.525 1.00 34.19 214 ASP A N 1
ATOM 1581 C CA . ASP A 1 214 ? -11.316 24.565 30.237 1.00 35.91 214 ASP A CA 1
ATOM 1582 C C . ASP A 1 214 ? -10.875 23.391 31.118 1.00 34.31 214 ASP A C 1
ATOM 1583 O O . ASP A 1 214 ? -11.406 23.207 32.209 1.00 34.55 214 ASP A O 1
ATOM 1588 N N . GLU A 1 215 ? -9.937 22.578 30.637 1.00 33.19 215 GLU A N 1
ATOM 1589 C CA . GLU A 1 215 ? -9.435 21.449 31.428 1.00 33.25 215 GLU A CA 1
ATOM 1590 C C . GLU A 1 215 ? -8.648 21.926 32.645 1.00 33.01 215 GLU A C 1
ATOM 1591 O O . GLU A 1 215 ? -8.756 21.342 33.738 1.00 31.33 215 GLU A O 1
ATOM 1597 N N . ARG A 1 216 ? -7.854 22.982 32.464 1.00 31.19 216 ARG A N 1
ATOM 1598 C CA . ARG A 1 216 ? -7.073 23.523 33.571 1.00 29.92 216 ARG A CA 1
ATOM 1599 C C . ARG A 1 216 ? -7.993 24.192 34.587 1.00 30.52 216 ARG A C 1
ATOM 1600 O O . ARG A 1 216 ? -7.672 24.270 35.774 1.00 30.76 216 ARG A O 1
ATOM 1608 N N . ARG A 1 217 ? -9.147 24.664 34.132 1.00 30.17 217 ARG A N 1
ATOM 1609 C CA . ARG A 1 217 ? -10.105 25.266 35.052 1.00 33.01 217 ARG A CA 1
A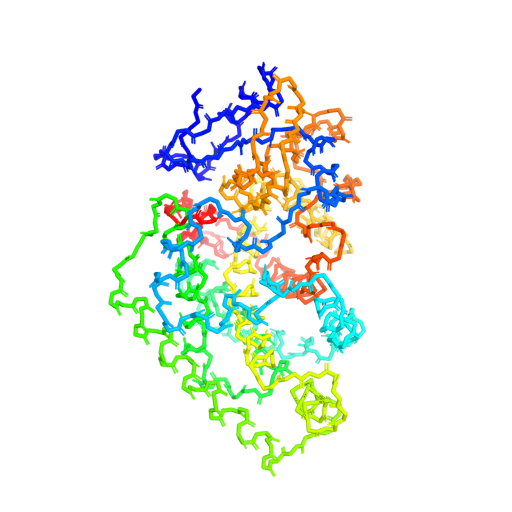TOM 1610 C C . ARG A 1 217 ? -10.706 24.159 35.915 1.00 33.34 217 ARG A C 1
ATOM 1611 O O . ARG A 1 217 ? -11.005 24.367 37.097 1.00 33.34 217 ARG A O 1
ATOM 1619 N N . ARG A 1 218 ? -10.870 22.993 35.293 1.00 32.28 218 ARG A N 1
ATOM 1620 C CA . ARG A 1 218 ? -11.423 21.802 35.936 1.00 33.18 218 ARG A CA 1
ATOM 1621 C C . ARG A 1 218 ? -10.409 21.165 36.901 1.00 32.30 218 ARG A C 1
ATOM 1622 O O . ARG A 1 218 ? -10.763 20.766 38.024 1.00 32.00 218 ARG A O 1
ATOM 1630 N N . ASN A 1 219 ? -9.156 21.073 36.454 1.00 31.19 219 ASN A N 1
ATOM 1631 C CA . ASN A 1 219 ? -8.046 20.587 37.282 1.00 30.71 219 ASN A CA 1
ATOM 1632 C C . ASN A 1 219 ? -6.899 21.599 37.490 1.00 30.75 219 ASN A C 1
ATOM 1633 O O . ASN A 1 219 ? -5.811 21.404 36.939 1.00 31.39 219 ASN A O 1
ATOM 1638 N N . PRO A 1 220 ? -7.117 22.641 38.289 1.00 30.19 220 PRO A N 1
ATOM 1639 C CA . PRO A 1 220 ? -6.089 23.675 38.494 1.00 31.63 220 PRO A CA 1
ATOM 1640 C C . PRO A 1 220 ? -4.861 23.077 39.159 1.00 33.64 220 PRO A C 1
ATOM 1641 O O . PRO A 1 220 ? -4.987 22.055 39.854 1.00 32.54 220 PRO A O 1
ATOM 1645 N N . LEU A 1 221 ? -3.698 23.704 38.962 1.00 33.91 221 LEU A N 1
ATOM 1646 C CA . LEU A 1 221 ? -2.443 23.158 39.477 1.00 36.24 221 LEU A CA 1
ATOM 1647 C C . LEU A 1 221 ? -1.662 24.176 40.321 1.00 37.93 221 LEU A C 1
ATOM 1648 O O . LEU A 1 221 ? -1.895 25.381 40.228 1.00 37.75 221 LEU A O 1
ATOM 1653 N N . GLU A 1 222 ? -0.741 23.683 41.147 1.00 40.18 222 GLU A N 1
ATOM 1654 C CA . GLU A 1 222 ? 0.120 24.550 41.949 1.00 42.55 222 GLU A CA 1
ATOM 1655 C C . GLU A 1 222 ? 1.316 25.009 41.112 1.00 42.79 222 GLU A C 1
ATOM 1656 O O . GLU A 1 222 ? 1.776 24.269 40.236 1.00 42.22 222 GLU A O 1
ATOM 1662 N N . ASN A 1 223 ? 1.824 26.209 41.407 1.00 43.42 223 ASN A N 1
ATOM 1663 C CA . ASN A 1 223 ? 2.973 26.785 40.696 1.00 43.56 223 ASN A CA 1
ATOM 1664 C C . ASN A 1 223 ? 2.800 26.622 39.196 1.00 42.08 223 ASN A C 1
ATOM 1665 O O . ASN A 1 223 ? 3.640 26.024 38.523 1.00 42.55 223 ASN A O 1
ATOM 1670 N N . ASP A 1 224 ? 1.695 27.146 38.681 1.00 40.09 224 ASP A N 1
ATOM 1671 C CA . ASP A 1 224 ? 1.317 26.892 37.299 1.00 37.51 224 ASP A CA 1
ATOM 1672 C C . ASP A 1 224 ? 0.861 28.185 36.656 1.00 35.93 224 ASP A C 1
ATOM 1673 O O . ASP A 1 224 ? 0.030 28.898 37.211 1.00 36.70 224 ASP A O 1
ATOM 1678 N N . VAL A 1 225 ? 1.419 28.506 35.493 1.00 35.86 225 VAL A N 1
ATOM 1679 C CA . VAL A 1 225 ? 1.171 29.803 34.869 1.00 33.52 225 VAL A CA 1
ATOM 1680 C C . VAL A 1 225 ? -0.286 29.959 34.485 1.00 32.69 225 VAL A C 1
ATOM 1681 O O . VAL A 1 225 ? -0.939 30.960 34.832 1.00 32.27 225 VAL A O 1
ATOM 1685 N N . LEU A 1 226 ? -0.799 28.968 33.764 1.00 31.65 226 LEU A N 1
ATOM 1686 C CA . LEU A 1 226 ? -2.208 28.991 33.342 1.00 30.86 226 LEU A CA 1
ATOM 1687 C C . LEU A 1 226 ? -3.170 29.055 34.525 1.00 29.84 226 LEU A C 1
ATOM 1688 O O . LEU A 1 226 ? -4.097 29.869 34.539 1.00 30.76 226 LEU A O 1
ATOM 1693 N N . THR A 1 227 ? -2.960 28.204 35.523 1.00 30.49 227 THR A N 1
ATOM 1694 C CA . THR A 1 227 ? -3.803 28.271 36.719 1.00 30.64 227 THR A CA 1
ATOM 1695 C C . THR A 1 227 ? -3.779 29.679 37.299 1.00 30.77 227 THR A C 1
ATOM 1696 O O . THR A 1 227 ? -4.815 30.236 37.674 1.00 30.94 227 THR A O 1
ATOM 1700 N N . MET A 1 228 ? -2.581 30.253 37.381 1.00 32.15 228 MET A N 1
ATOM 1701 C CA . MET A 1 228 ? -2.429 31.609 37.908 1.00 33.62 228 MET A CA 1
ATOM 1702 C C . MET A 1 228 ? -3.255 32.608 37.100 1.00 32.93 228 MET A C 1
ATOM 1703 O O . MET A 1 228 ? -3.980 33.437 37.669 1.00 33.14 228 MET A O 1
ATOM 1708 N N . LEU A 1 229 ? -3.160 32.522 35.776 1.00 32.03 229 LEU A N 1
ATOM 1709 C CA . LEU A 1 229 ? -3.921 33.413 34.907 1.00 32.25 229 LEU A CA 1
ATOM 1710 C C . LEU A 1 229 ? -5.421 33.188 35.105 1.00 33.39 229 LEU A C 1
ATOM 1711 O O . LEU A 1 229 ? -6.199 34.138 35.227 1.00 33.26 229 LEU A O 1
ATOM 1716 N N . LEU A 1 230 ? -5.821 31.928 35.174 1.00 34.19 230 LEU A N 1
ATOM 1717 C CA . LEU A 1 230 ? -7.241 31.617 35.325 1.00 36.41 230 LEU A CA 1
ATOM 1718 C C . LEU A 1 230 ? -7.817 32.186 36.622 1.00 38.26 230 LEU A C 1
ATOM 1719 O O . LEU A 1 230 ? -8.927 32.713 36.635 1.00 38.52 230 LEU A O 1
ATOM 1724 N N . GLN A 1 231 ? -7.038 32.114 37.697 1.00 40.49 231 GLN A N 1
ATOM 1725 C CA . GLN A 1 231 ? -7.463 32.657 38.977 1.00 43.65 231 GLN A CA 1
ATOM 1726 C C . GLN A 1 231 ? -7.586 34.173 38.927 1.00 44.42 231 GLN A C 1
ATOM 1727 O O . GLN A 1 231 ? -8.549 34.739 39.448 1.00 45.30 231 GLN A O 1
ATOM 1733 N N . ALA A 1 232 ? -6.619 34.827 38.288 1.00 45.11 232 ALA A N 1
ATOM 1734 C CA . ALA A 1 232 ? -6.692 36.263 38.045 1.00 46.34 232 ALA A CA 1
ATOM 1735 C C . ALA A 1 232 ? -7.981 36.630 37.312 1.00 48.24 232 ALA A C 1
ATOM 1736 O O . ALA A 1 232 ? -8.617 37.644 37.617 1.00 47.72 232 ALA A O 1
ATOM 1738 N N . GLU A 1 233 ? -8.356 35.805 36.336 1.00 50.37 233 GLU A N 1
ATOM 1739 C CA . GLU A 1 233 ? -9.547 36.066 35.542 1.00 53.79 233 GLU A CA 1
ATOM 1740 C C . GLU A 1 233 ? -10.829 35.900 36.369 1.00 55.55 233 GLU A C 1
ATOM 1741 O O . GLU A 1 233 ? -11.795 36.650 36.194 1.00 55.42 233 GLU A O 1
ATOM 1747 N N . ALA A 1 234 ? -10.820 34.922 37.271 1.00 57.85 234 ALA A N 1
ATOM 1748 C CA . ALA A 1 234 ? -11.981 34.611 38.102 1.00 60.19 234 ALA A CA 1
ATOM 1749 C C . ALA A 1 234 ? -12.199 35.648 39.197 1.00 61.95 234 ALA A C 1
ATOM 1750 O O . ALA A 1 234 ? -13.319 36.121 39.395 1.00 62.62 234 ALA A O 1
ATOM 1752 N N . ASP A 1 235 ? -11.123 35.990 39.905 1.00 63.79 235 ASP A N 1
ATOM 1753 C CA . ASP A 1 235 ? -11.179 36.921 41.028 1.00 65.08 235 ASP A CA 1
ATOM 1754 C C . ASP A 1 235 ? -11.519 38.340 40.582 1.00 65.54 235 ASP A C 1
ATOM 1755 O O . ASP A 1 235 ? -12.381 38.548 39.729 1.00 65.75 235 ASP A O 1
ATOM 1760 N N . GLY A 1 236 ? -10.835 39.317 41.166 1.00 66.21 236 GLY A N 1
ATOM 1761 C CA . GLY A 1 236 ? -11.069 40.710 40.836 1.00 66.14 236 GLY A CA 1
ATOM 1762 C C . GLY A 1 236 ? -10.928 41.018 39.356 1.00 66.01 236 GLY A C 1
ATOM 1763 O O . GLY A 1 236 ? -10.879 40.117 38.513 1.00 66.72 236 GLY A O 1
ATOM 1764 N N . SER A 1 237 ? -10.867 42.306 39.035 1.00 64.96 237 SER A N 1
ATOM 1765 C CA . SER A 1 237 ? -10.714 42.733 37.656 1.00 63.75 237 SER A CA 1
ATOM 1766 C C . SER A 1 237 ? -9.239 42.926 37.337 1.00 61.99 237 SER A C 1
ATOM 1767 O O . SER A 1 237 ? -8.786 44.051 37.135 1.00 62.13 237 SER A O 1
ATOM 1770 N N . ARG A 1 238 ? -8.495 41.823 37.311 1.00 59.69 238 ARG A N 1
ATOM 1771 C CA . ARG A 1 238 ? -7.075 41.858 36.973 1.00 57.31 238 ARG A CA 1
ATOM 1772 C C . ARG A 1 238 ? -6.807 41.279 35.579 1.00 54.56 238 ARG A C 1
ATOM 1773 O O . ARG A 1 238 ? -5.751 41.523 34.993 1.00 54.07 238 ARG A O 1
ATOM 1781 N N . LEU A 1 239 ? -7.773 40.531 35.050 1.00 51.28 239 LEU A N 1
ATOM 1782 C CA . LEU A 1 239 ? -7.640 39.929 33.724 1.00 48.44 239 LEU A CA 1
ATOM 1783 C C . LEU A 1 239 ? -8.997 39.457 33.204 1.00 47.19 239 LEU A C 1
ATOM 1784 O O . LEU A 1 239 ? -9.727 38.755 33.911 1.00 47.94 239 LEU A O 1
ATOM 1789 N N . SER A 1 240 ? -9.342 39.853 31.982 1.00 44.72 240 SER A N 1
ATOM 1790 C CA . SER A 1 240 ? -10.583 39.393 31.353 1.00 43.01 240 SER A CA 1
ATOM 1791 C C . SER A 1 240 ? -10.378 38.075 30.604 1.00 42.38 240 SER A C 1
ATOM 1792 O O . SER A 1 240 ? -9.253 37.700 30.273 1.00 40.46 240 SER A O 1
ATOM 1795 N N . THR A 1 241 ? -11.476 37.376 30.327 1.00 42.21 241 THR A N 1
ATOM 1796 C CA . THR A 1 241 ? -11.408 36.127 29.580 1.00 41.81 241 THR A CA 1
ATOM 1797 C C . THR A 1 241 ? -10.756 36.342 28.207 1.00 40.49 241 THR A C 1
ATOM 1798 O O . THR A 1 241 ? -9.907 35.564 27.794 1.00 40.61 241 THR A O 1
ATOM 1802 N N . LYS A 1 242 ? -11.136 37.408 27.512 1.00 39.58 242 LYS A N 1
ATOM 1803 C CA . LYS A 1 242 ? -10.595 37.657 26.173 1.00 38.21 242 LYS A CA 1
ATOM 1804 C C . LYS A 1 242 ? -9.114 38.042 26.233 1.00 36.39 242 LYS A C 1
ATOM 1805 O O . LYS A 1 242 ? -8.339 37.678 25.357 1.00 34.49 242 LYS A O 1
ATOM 1811 N N . GLU A 1 243 ? -8.735 38.781 27.271 1.00 35.15 243 GLU A N 1
ATOM 1812 C CA . GLU A 1 243 ? -7.339 39.158 27.471 1.00 34.79 243 GLU A CA 1
ATOM 1813 C C . GLU A 1 243 ? -6.530 37.891 27.725 1.00 33.55 243 GLU A C 1
ATOM 1814 O O . GLU A 1 243 ? -5.430 37.719 27.199 1.00 32.05 243 GLU A O 1
ATOM 1820 N N . LEU A 1 244 ? -7.083 37.008 28.549 1.00 32.77 244 LEU A N 1
ATOM 1821 C CA . LEU A 1 244 ? -6.389 35.775 28.904 1.00 32.06 244 LEU A CA 1
ATOM 1822 C C . LEU A 1 244 ? -6.178 34.894 27.672 1.00 31.01 244 LEU A C 1
ATOM 1823 O O . LEU A 1 244 ? -5.085 34.373 27.432 1.00 29.54 244 LEU A O 1
ATOM 1828 N N . VAL A 1 245 ? -7.227 34.728 26.873 1.00 30.56 245 VAL A N 1
ATOM 1829 C CA . VAL A 1 245 ? -7.114 33.891 25.683 1.00 30.62 245 VAL A CA 1
ATOM 1830 C C . VAL A 1 245 ? -6.143 34.533 24.699 1.00 30.07 245 VAL A C 1
ATOM 1831 O O . VAL A 1 245 ? -5.310 33.854 24.108 1.00 29.53 245 VAL A O 1
ATOM 1835 N N . ALA A 1 246 ? -6.230 35.853 24.564 1.00 30.19 246 ALA A N 1
ATOM 1836 C CA . ALA A 1 246 ? -5.340 36.563 23.648 1.00 29.81 246 ALA A CA 1
ATOM 1837 C C . ALA A 1 246 ? -3.890 36.444 24.104 1.00 28.34 246 ALA A C 1
ATOM 1838 O O . ALA A 1 246 ? -2.991 36.380 23.280 1.00 28.19 246 ALA A O 1
ATOM 1840 N N . LEU A 1 247 ? -3.683 36.414 25.415 1.00 27.88 247 LEU A N 1
ATOM 1841 C CA . LEU A 1 247 ? -2.330 36.324 25.985 1.00 27.15 247 LEU A CA 1
ATOM 1842 C C . LEU A 1 247 ? -1.652 34.997 25.701 1.00 27.10 247 LEU A C 1
ATOM 1843 O O . LEU A 1 247 ? -0.482 34.946 25.266 1.00 27.94 247 LEU A O 1
ATOM 1848 N N . VAL A 1 248 ? -2.371 33.920 25.970 1.00 25.70 248 VAL A N 1
ATOM 1849 C CA . VAL A 1 248 ? -1.830 32.588 25.762 1.00 25.99 248 VAL A CA 1
ATOM 1850 C C . VAL A 1 248 ? -1.641 32.359 24.274 1.00 25.76 248 VAL A C 1
ATOM 1851 O O . VAL A 1 248 ? -0.613 31.836 23.845 1.00 24.48 248 VAL A O 1
ATOM 1855 N N . GLY A 1 249 ? -2.596 32.821 23.469 1.00 27.25 249 GLY A N 1
ATOM 1856 C CA . GLY A 1 249 ? -2.449 32.677 22.034 1.00 27.35 249 GLY A CA 1
ATOM 1857 C C . GLY A 1 249 ? -1.220 33.410 21.520 1.00 27.77 249 GLY A C 1
ATOM 1858 O O . GLY A 1 249 ? -0.480 32.908 20.669 1.00 27.25 249 GLY A O 1
ATOM 1859 N N . ALA A 1 250 ? -1.000 34.603 22.054 1.00 27.62 250 ALA A N 1
ATOM 1860 C CA . ALA A 1 250 ? 0.121 35.436 21.622 1.00 28.87 250 ALA A CA 1
ATOM 1861 C C . ALA A 1 250 ? 1.458 34.839 22.054 1.00 27.47 250 ALA A C 1
ATOM 1862 O O . ALA A 1 250 ? 2.433 34.843 21.292 1.00 28.31 250 ALA A O 1
ATOM 1864 N N . ILE A 1 251 ? 1.492 34.271 23.256 1.00 27.56 251 ILE A N 1
ATOM 1865 C CA . ILE A 1 251 ? 2.693 33.612 23.736 1.00 26.73 251 ILE A CA 1
ATOM 1866 C C . ILE A 1 251 ? 3.105 32.461 22.822 1.00 26.38 251 ILE A C 1
ATOM 1867 O O . ILE A 1 251 ? 4.280 32.309 22.493 1.00 25.76 251 ILE A O 1
ATOM 1872 N N . ILE A 1 252 ? 2.137 31.653 22.405 1.00 26.14 252 ILE A N 1
ATOM 1873 C CA . ILE A 1 252 ? 2.427 30.559 21.491 1.00 26.78 252 ILE A CA 1
ATOM 1874 C C . ILE A 1 252 ? 2.906 31.072 20.136 1.00 26.39 252 ILE A C 1
ATOM 1875 O O . ILE A 1 252 ? 3.893 30.581 19.595 1.00 27.54 252 ILE A O 1
ATOM 1880 N N . ALA A 1 253 ? 2.188 32.044 19.587 1.00 26.12 253 ALA A N 1
ATOM 1881 C CA . ALA A 1 253 ? 2.510 32.582 18.268 1.00 27.03 253 ALA A CA 1
ATOM 1882 C C . ALA A 1 253 ? 3.832 33.394 18.253 1.00 28.31 253 ALA A C 1
ATOM 1883 O O . ALA A 1 253 ? 4.568 33.410 17.255 1.00 27.62 253 ALA A O 1
ATOM 1885 N N . ALA A 1 254 ? 4.112 34.091 19.344 1.00 27.71 254 ALA A N 1
ATOM 1886 C CA . ALA A 1 254 ? 5.301 34.928 19.394 1.00 29.06 254 ALA A CA 1
ATOM 1887 C C . ALA A 1 254 ? 6.554 34.111 19.680 1.00 29.32 254 ALA A C 1
ATOM 1888 O O . ALA A 1 254 ? 7.657 34.492 19.268 1.00 29.95 254 ALA A O 1
ATOM 1890 N N . GLY A 1 255 ? 6.385 32.995 20.382 1.00 30.32 255 GLY A N 1
ATOM 1891 C CA . GLY A 1 255 ? 7.517 32.244 20.907 1.00 30.22 255 GLY A CA 1
ATOM 1892 C C . GLY A 1 255 ? 7.931 31.033 20.099 1.00 30.21 255 GLY A C 1
ATOM 1893 O O . GLY A 1 255 ? 8.900 30.354 20.442 1.00 30.12 255 GLY A O 1
ATOM 1894 N N . THR A 1 256 ? 7.202 30.760 19.026 1.00 30.38 256 THR A N 1
ATOM 1895 C CA . THR A 1 256 ? 7.481 29.590 18.216 1.00 31.39 256 THR A CA 1
ATOM 1896 C C . THR A 1 256 ? 8.522 29.837 17.123 1.00 31.03 256 THR A C 1
ATOM 1897 O O . THR A 1 256 ? 9.665 29.399 17.231 1.00 28.91 256 THR A O 1
ATOM 1901 N N . ASP A 1 257 ? 8.121 30.535 16.062 1.00 29.16 257 ASP A N 1
ATOM 1902 C CA . ASP A 1 257 ? 9.008 30.703 14.930 1.00 30.82 257 ASP A CA 1
ATOM 1903 C C . ASP A 1 257 ? 10.256 31.528 15.278 1.00 28.43 257 ASP A C 1
ATOM 1904 O O . ASP A 1 257 ? 11.338 31.252 14.795 1.00 28.17 257 ASP A O 1
ATOM 1909 N N . THR A 1 258 ? 10.089 32.540 16.111 1.00 27.85 258 THR A N 1
ATOM 1910 C CA . THR A 1 258 ? 11.218 33.356 16.536 1.00 27.92 258 THR A CA 1
ATOM 1911 C C . THR A 1 258 ? 12.318 32.443 17.065 1.00 27.78 258 THR A C 1
ATOM 1912 O O . THR A 1 258 ? 13.471 32.521 16.641 1.00 26.80 258 THR A O 1
ATOM 1916 N N . THR A 1 259 ? 11.962 31.546 17.979 1.00 27.14 259 THR A N 1
ATOM 1917 C CA . THR A 1 259 ? 12.985 30.704 18.597 1.00 26.07 259 THR A CA 1
ATOM 1918 C C . THR A 1 259 ? 13.598 29.694 17.631 1.00 25.47 259 THR A C 1
ATOM 1919 O O . THR A 1 259 ? 14.772 29.362 17.734 1.00 24.46 259 THR A O 1
ATOM 1923 N N . ILE A 1 260 ? 12.790 29.182 16.708 1.00 25.06 260 ILE A N 1
ATOM 1924 C CA . ILE A 1 260 ? 13.299 28.284 15.691 1.00 25.49 260 ILE A CA 1
ATOM 1925 C C . ILE A 1 260 ? 14.438 28.974 14.935 1.00 24.83 260 ILE A C 1
ATOM 1926 O O . ILE A 1 260 ? 15.509 28.386 14.695 1.00 24.74 260 ILE A O 1
ATOM 1931 N N . TYR A 1 261 ? 14.209 30.220 14.537 1.00 23.54 261 TYR A N 1
ATOM 1932 C CA . TYR A 1 261 ? 15.225 30.922 13.750 1.00 25.96 261 TYR A CA 1
ATOM 1933 C C . TYR A 1 261 ? 16.449 31.306 14.578 1.00 25.39 261 TYR A C 1
ATOM 1934 O O . TYR A 1 261 ? 17.562 31.278 14.086 1.00 26.62 261 TYR A O 1
ATOM 1943 N N . LEU A 1 262 ? 16.244 31.625 15.843 1.00 26.32 262 LEU A N 1
ATOM 1944 C CA . LEU A 1 262 ? 17.392 31.879 16.725 1.00 26.85 262 LEU A CA 1
ATOM 1945 C C . LEU A 1 262 ? 18.344 30.678 16.762 1.00 26.80 262 LEU A C 1
ATOM 1946 O O . LEU A 1 262 ? 19.582 30.809 16.576 1.00 27.68 262 LEU A O 1
ATOM 1951 N N . ILE A 1 263 ? 17.766 29.507 17.007 1.00 26.46 263 ILE A N 1
ATOM 1952 C CA . ILE A 1 263 ? 18.523 28.277 17.053 1.00 25.43 263 ILE A CA 1
ATOM 1953 C C . ILE A 1 263 ? 19.201 28.026 15.711 1.00 26.57 263 ILE A C 1
ATOM 1954 O O . ILE A 1 263 ? 20.398 27.729 15.656 1.00 26.70 263 ILE A O 1
ATOM 1959 N N . ALA A 1 264 ? 18.445 28.137 14.622 1.00 27.53 264 ALA A N 1
ATOM 1960 C CA . ALA A 1 264 ? 19.017 27.894 13.297 1.00 28.07 264 ALA A CA 1
ATOM 1961 C C . ALA A 1 264 ? 20.101 28.907 12.940 1.00 28.57 264 ALA A C 1
ATOM 1962 O O . ALA A 1 264 ? 21.183 28.535 12.462 1.00 29.74 264 ALA A O 1
ATOM 1964 N N . PHE A 1 265 ? 19.817 30.186 13.175 1.00 27.66 265 PHE A N 1
ATOM 1965 C CA . PHE A 1 265 ? 20.778 31.240 12.873 1.00 27.33 265 PHE A CA 1
ATOM 1966 C C . PHE A 1 265 ? 22.039 31.069 13.759 1.00 28.38 265 PHE A C 1
ATOM 1967 O O . PHE A 1 265 ? 23.157 31.354 13.334 1.00 28.28 265 PHE A O 1
ATOM 1975 N N . ALA A 1 266 ? 21.854 30.608 14.989 1.00 27.50 266 ALA A N 1
ATOM 1976 C CA . ALA A 1 266 ? 22.999 30.425 15.890 1.00 28.09 266 ALA A CA 1
ATOM 1977 C C . ALA A 1 266 ? 23.940 29.360 15.350 1.00 28.83 266 ALA A C 1
ATOM 1978 O O . ALA A 1 266 ? 25.156 29.582 15.283 1.00 30.32 266 ALA A O 1
ATOM 1980 N N . VAL A 1 267 ? 23.381 28.219 14.954 1.00 28.78 267 VAL A N 1
ATOM 1981 C CA . VAL A 1 267 ? 24.165 27.130 14.379 1.00 30.40 267 VAL A CA 1
ATOM 1982 C C . VAL A 1 267 ? 24.841 27.580 13.090 1.00 31.69 267 VAL A C 1
ATOM 1983 O O . VAL A 1 267 ? 26.025 27.324 12.886 1.00 31.46 267 VAL A O 1
ATOM 1987 N N . LEU A 1 268 ? 24.086 28.262 12.226 1.00 32.95 268 LEU A N 1
ATOM 1988 C CA . LEU A 1 268 ? 24.630 28.785 10.974 1.00 32.57 268 LEU A CA 1
ATOM 1989 C C . LEU A 1 268 ? 25.832 29.694 11.228 1.00 33.39 268 LEU A C 1
ATOM 1990 O O . LEU A 1 268 ? 26.889 29.546 10.599 1.00 33.19 268 LEU A O 1
ATOM 1995 N N . ASN A 1 269 ? 25.664 30.643 12.139 1.00 33.08 269 ASN A N 1
ATOM 1996 C CA . ASN A 1 269 ? 26.701 31.617 12.405 1.00 33.44 269 ASN A CA 1
ATOM 1997 C C . ASN A 1 269 ? 27.926 31.036 13.089 1.00 33.81 269 ASN A C 1
ATOM 1998 O O . ASN A 1 269 ? 29.022 31.542 12.903 1.00 34.76 269 ASN A O 1
ATOM 2003 N N . LEU A 1 270 ? 27.745 29.964 13.851 1.00 34.74 270 LEU A N 1
ATOM 2004 C CA . LEU A 1 270 ? 28.876 29.297 14.494 1.00 36.48 270 LEU A CA 1
ATOM 2005 C C . LEU A 1 270 ? 29.613 28.393 13.506 1.00 38.09 270 LEU A C 1
ATOM 2006 O O . LEU A 1 270 ? 30.827 28.239 13.596 1.00 39.05 270 LEU A O 1
ATOM 2011 N N . LEU A 1 271 ? 28.888 27.804 12.554 1.00 39.24 271 LEU A N 1
ATOM 2012 C CA . LEU A 1 271 ? 29.537 27.088 11.451 1.00 39.54 271 LEU A CA 1
ATOM 2013 C C . LEU A 1 271 ? 30.318 28.054 10.557 1.00 40.79 271 LEU A C 1
ATOM 2014 O O . LEU A 1 271 ? 31.394 27.709 10.062 1.00 41.45 271 LEU A O 1
ATOM 2019 N N . ARG A 1 272 ? 29.778 29.259 10.368 1.00 41.53 272 ARG A N 1
ATOM 2020 C CA . ARG A 1 272 ? 30.412 30.295 9.540 1.00 43.22 272 ARG A CA 1
ATOM 2021 C C . ARG A 1 272 ? 31.620 30.990 10.182 1.00 43.52 272 ARG A C 1
ATOM 2022 O O . ARG A 1 272 ? 32.447 31.562 9.475 1.00 43.85 272 ARG A O 1
ATOM 2030 N N . SER A 1 273 ? 31.711 30.974 11.507 1.00 44.67 273 SER A N 1
ATOM 2031 C CA . SER A 1 273 ? 32.867 31.556 12.200 1.00 45.80 273 SER A CA 1
ATOM 2032 C C . SER A 1 273 ? 33.581 30.526 13.070 1.00 46.18 273 SER A C 1
ATOM 2033 O O . SER A 1 273 ? 33.275 30.383 14.257 1.00 45.85 273 SER A O 1
ATOM 2036 N N . PRO A 1 274 ? 34.511 29.787 12.474 1.00 46.63 274 PRO A N 1
ATOM 2037 C CA . PRO A 1 274 ? 35.339 28.838 13.226 1.00 46.58 274 PRO A CA 1
ATOM 2038 C C . PRO A 1 274 ? 35.968 29.488 14.461 1.00 46.28 274 PRO A C 1
ATOM 2039 O O . PRO A 1 274 ? 36.113 28.833 15.500 1.00 45.91 274 PRO A O 1
ATOM 2043 N N . GLU A 1 275 ? 36.317 30.766 14.369 1.00 46.05 275 GLU A N 1
ATOM 2044 C CA . GLU A 1 275 ? 36.899 31.439 15.524 1.00 46.71 275 GLU A CA 1
ATOM 2045 C C . GLU A 1 275 ? 35.872 31.561 16.648 1.00 45.13 275 GLU A C 1
ATOM 2046 O O . GLU A 1 275 ? 36.186 31.322 17.817 1.00 43.77 275 GLU A O 1
ATOM 2052 N N . ALA A 1 276 ? 34.642 31.925 16.289 1.00 43.15 276 ALA A N 1
ATOM 2053 C CA . ALA A 1 276 ? 33.578 32.045 17.278 1.00 41.96 276 ALA A CA 1
ATOM 2054 C C . ALA A 1 276 ? 33.317 30.684 17.924 1.00 41.65 276 ALA A C 1
ATOM 2055 O O . ALA A 1 276 ? 33.301 30.563 19.149 1.00 42.04 276 ALA A O 1
ATOM 2057 N N . LEU A 1 277 ? 33.139 29.660 17.100 1.00 41.65 277 LEU A N 1
ATOM 2058 C CA . LEU A 1 277 ? 32.890 28.314 17.612 1.00 43.05 277 LEU A CA 1
ATOM 2059 C C . LEU A 1 277 ? 33.991 27.891 18.588 1.00 44.52 277 LEU A C 1
ATOM 2060 O O . LEU A 1 277 ? 33.708 27.349 19.656 1.00 44.13 277 LEU A O 1
ATOM 2065 N N . GLU A 1 278 ? 35.236 28.182 18.221 1.00 45.75 278 GLU A N 1
ATOM 2066 C CA . GLU A 1 278 ? 36.396 27.770 19.000 1.00 48.08 278 GLU A CA 1
ATOM 2067 C C . GLU A 1 278 ? 36.411 28.410 20.378 1.00 47.93 278 GLU A C 1
ATOM 2068 O O . GLU A 1 278 ? 36.842 27.784 21.348 1.00 48.21 278 GLU A O 1
ATOM 2074 N N . LEU A 1 279 ? 35.923 29.646 20.461 1.00 47.84 279 LEU A N 1
ATOM 2075 C CA . LEU A 1 279 ? 35.852 30.366 21.728 1.00 47.85 279 LEU A CA 1
ATOM 2076 C C . LEU A 1 279 ? 34.770 29.806 22.642 1.00 47.90 279 LEU A C 1
ATOM 2077 O O . LEU A 1 279 ? 34.932 29.776 23.867 1.00 47.22 279 LEU A O 1
ATOM 2082 N N . VAL A 1 280 ? 33.664 29.370 22.047 1.00 47.20 280 VAL A N 1
ATOM 2083 C CA . VAL A 1 280 ? 32.555 28.853 22.831 1.00 47.64 280 VAL A CA 1
ATOM 2084 C C . VAL A 1 280 ? 32.858 27.434 23.306 1.00 48.92 280 VAL A C 1
ATOM 2085 O O . VAL A 1 280 ? 32.338 26.986 24.337 1.00 49.63 280 VAL A O 1
ATOM 2089 N N . LYS A 1 281 ? 33.709 26.739 22.556 1.00 49.58 281 LYS A N 1
ATOM 2090 C CA . LYS A 1 281 ? 34.177 25.420 22.949 1.00 51.10 281 LYS A CA 1
ATOM 2091 C C . LYS A 1 281 ? 35.145 25.570 24.113 1.00 51.77 281 LYS A C 1
ATOM 2092 O O . LYS A 1 281 ? 35.089 24.806 25.076 1.00 52.67 281 LYS A O 1
ATOM 2098 N N . ALA A 1 282 ? 36.015 26.574 24.021 1.00 52.39 282 ALA A N 1
ATOM 2099 C CA . ALA A 1 282 ? 36.989 26.878 25.069 1.00 52.83 282 ALA A CA 1
ATOM 2100 C C . ALA A 1 282 ? 36.322 27.417 26.336 1.00 52.86 282 ALA A C 1
ATOM 2101 O O . ALA A 1 282 ? 36.648 26.985 27.442 1.00 52.54 282 ALA A O 1
ATOM 2103 N N . GLU A 1 283 ? 35.397 28.361 26.168 1.00 52.56 283 GLU A N 1
ATOM 2104 C CA . GLU A 1 283 ? 34.655 28.946 27.283 1.00 52.18 283 GLU A CA 1
ATOM 2105 C C . GLU A 1 283 ? 33.154 28.748 27.094 1.00 51.09 283 GLU A C 1
ATOM 2106 O O . GLU A 1 283 ? 32.473 29.628 26.568 1.00 51.89 283 GLU A O 1
ATOM 2112 N N . PRO A 1 284 ? 32.628 27.603 27.511 1.00 49.62 284 PRO A N 1
ATOM 2113 C CA . PRO A 1 284 ? 31.192 27.334 27.365 1.00 48.09 284 PRO A CA 1
ATOM 2114 C C . PRO A 1 284 ? 30.319 28.441 27.966 1.00 46.16 284 PRO A C 1
ATOM 2115 O O . PRO A 1 284 ? 29.189 28.641 27.519 1.00 45.50 284 PRO A O 1
ATOM 2119 N N . GLY A 1 285 ? 30.849 29.159 28.952 1.00 43.74 285 GLY A N 1
ATOM 2120 C CA . GLY A 1 285 ? 30.152 30.279 29.556 1.00 41.61 285 GLY A CA 1
ATOM 2121 C C . GLY A 1 285 ? 29.876 31.442 28.607 1.00 40.22 285 GLY A C 1
ATOM 2122 O O . GLY A 1 285 ? 29.076 32.324 28.926 1.00 38.86 285 GLY A O 1
ATOM 2123 N N . LEU A 1 286 ? 30.528 31.432 27.445 1.00 39.11 286 LEU A N 1
ATOM 2124 C CA . LEU A 1 286 ? 30.342 32.462 26.417 1.00 39.13 286 LEU A CA 1
ATOM 2125 C C . LEU A 1 286 ? 29.105 32.211 25.536 1.00 38.70 286 LEU A C 1
ATOM 2126 O O . LEU A 1 286 ? 28.729 33.065 24.734 1.00 37.52 286 LEU A O 1
ATOM 2131 N N . MET A 1 287 ? 28.480 31.043 25.667 1.00 38.12 287 MET A N 1
ATOM 2132 C CA . MET A 1 287 ? 27.394 30.682 24.752 1.00 38.06 287 MET A CA 1
ATOM 2133 C C . MET A 1 287 ? 26.267 31.714 24.833 1.00 37.83 287 MET A C 1
ATOM 2134 O O . MET A 1 287 ? 25.726 32.152 23.823 1.00 37.43 287 MET A O 1
ATOM 2139 N N . ARG A 1 288 ? 25.930 32.107 26.054 1.00 38.43 288 ARG A N 1
ATOM 2140 C CA . ARG A 1 288 ? 24.881 33.079 26.295 1.00 38.92 288 ARG A CA 1
ATOM 2141 C C . ARG A 1 288 ? 25.131 34.364 25.499 1.00 37.37 288 ARG A C 1
ATOM 2142 O O . ARG A 1 288 ? 24.255 34.851 24.792 1.00 35.54 288 ARG A O 1
ATOM 2150 N N . ASN A 1 289 ? 26.333 34.908 25.631 1.00 35.18 289 ASN A N 1
ATOM 2151 C CA . ASN A 1 289 ? 26.691 36.120 24.913 1.00 34.31 289 ASN A CA 1
ATOM 2152 C C . ASN A 1 289 ? 26.721 35.910 23.412 1.00 32.26 289 ASN A C 1
ATOM 2153 O O . ASN A 1 289 ? 26.336 36.785 22.664 1.00 32.35 289 ASN A O 1
ATOM 2158 N N . ALA A 1 290 ? 27.170 34.744 22.980 1.00 30.86 290 ALA A N 1
ATOM 2159 C CA . ALA A 1 290 ? 27.214 34.418 21.555 1.00 31.18 290 ALA A CA 1
ATOM 2160 C C . ALA A 1 290 ? 25.815 34.412 20.931 1.00 30.94 290 ALA A C 1
ATOM 2161 O O . ALA A 1 290 ? 25.634 34.785 19.770 1.00 30.83 290 ALA A O 1
ATOM 2163 N N . LEU A 1 291 ? 24.829 33.975 21.704 1.00 30.67 291 LEU A N 1
ATOM 2164 C CA . LEU A 1 291 ? 23.474 33.856 21.179 1.00 31.15 291 LEU A CA 1
ATOM 2165 C C . LEU A 1 291 ? 22.873 35.240 21.054 1.00 30.01 291 LEU A C 1
ATOM 2166 O O . LEU A 1 291 ? 22.102 35.506 20.135 1.00 29.69 291 LEU A O 1
ATOM 2171 N N . ASP A 1 292 ? 23.242 36.133 21.968 1.00 29.47 292 ASP A N 1
ATOM 2172 C CA . ASP A 1 292 ? 22.781 37.515 21.876 1.00 29.96 292 ASP A CA 1
ATOM 2173 C C . ASP A 1 292 ? 23.437 38.214 20.681 1.00 29.08 292 ASP A C 1
ATOM 2174 O O . ASP A 1 292 ? 22.803 39.023 19.979 1.00 29.84 292 ASP A O 1
ATOM 2179 N N . GLU A 1 293 ? 24.703 37.910 20.460 1.00 28.31 293 GLU A N 1
ATOM 2180 C CA . GLU A 1 293 ? 25.422 38.461 19.315 1.00 29.03 293 GLU A CA 1
ATOM 2181 C C . GLU A 1 293 ? 24.878 37.906 17.984 1.00 27.94 293 GLU A C 1
ATOM 2182 O O . GLU A 1 293 ? 24.972 38.559 16.961 1.00 27.86 293 GLU A O 1
ATOM 2188 N N . VAL A 1 294 ? 24.316 36.700 17.997 1.00 28.89 294 VAL A N 1
ATOM 2189 C CA . VAL A 1 294 ? 23.713 36.166 16.775 1.00 28.46 294 VAL A CA 1
ATOM 2190 C C . VAL A 1 294 ? 22.603 37.112 16.321 1.00 28.40 294 VAL A C 1
ATOM 2191 O O . VAL A 1 294 ? 22.529 37.477 15.140 1.00 29.36 294 VAL A O 1
ATOM 2195 N N . LEU A 1 295 ? 21.760 37.535 17.268 1.00 28.05 295 LEU A N 1
ATOM 2196 C CA . LEU A 1 295 ? 20.636 38.421 16.963 1.00 27.91 295 LEU A CA 1
ATOM 2197 C C . LEU A 1 295 ? 21.053 39.851 16.702 1.00 28.32 295 LEU A C 1
ATOM 2198 O O . LEU A 1 295 ? 20.346 40.589 16.015 1.00 27.06 295 LEU A O 1
ATOM 2203 N N . ARG A 1 296 ? 22.196 40.242 17.256 1.00 28.52 296 ARG A N 1
ATOM 2204 C CA . ARG A 1 296 ? 22.739 41.576 17.022 1.00 29.27 296 ARG A CA 1
ATOM 2205 C C . ARG A 1 296 ? 23.359 41.634 15.611 1.00 29.36 296 ARG A C 1
ATOM 2206 O O . ARG A 1 296 ? 23.077 42.550 14.821 1.00 29.51 296 ARG A O 1
ATOM 2214 N N . PHE A 1 297 ? 24.189 40.645 15.295 1.00 29.59 297 PHE A N 1
ATOM 2215 C CA . PHE A 1 297 ? 24.960 40.636 14.059 1.00 31.06 297 PHE A CA 1
ATOM 2216 C C . PHE A 1 297 ? 24.081 40.244 12.871 1.00 31.82 297 PHE A C 1
ATOM 2217 O O . PHE A 1 297 ? 24.208 40.813 11.773 1.00 31.26 297 PHE A O 1
ATOM 2225 N N . ASP A 1 298 ? 23.186 39.291 13.102 1.00 31.26 298 ASP A N 1
ATOM 2226 C CA . ASP A 1 298 ? 22.395 38.716 12.009 1.00 32.35 298 ASP A CA 1
ATOM 2227 C C . ASP A 1 298 ? 20.940 38.583 12.405 1.00 31.01 298 ASP A C 1
ATOM 2228 O O . ASP A 1 298 ? 20.408 37.471 12.502 1.00 32.74 298 ASP A O 1
ATOM 2233 N N . ASN A 1 299 ? 20.300 39.717 12.649 1.00 29.49 299 ASN A N 1
ATOM 2234 C CA . ASN A 1 299 ? 18.972 39.716 13.206 1.00 29.22 299 ASN A CA 1
ATOM 2235 C C . ASN A 1 299 ? 18.005 38.975 12.297 1.00 29.02 299 ASN A C 1
ATOM 2236 O O . ASN A 1 299 ? 18.037 39.154 11.063 1.00 28.87 299 ASN A O 1
ATOM 2241 N N . ILE A 1 300 ? 17.154 38.158 12.913 1.00 27.91 300 ILE A N 1
ATOM 2242 C CA . ILE A 1 300 ? 16.210 37.303 12.184 1.00 26.99 300 ILE A CA 1
ATOM 2243 C C . ILE A 1 300 ? 15.029 38.031 11.545 1.00 25.95 300 ILE A C 1
ATOM 2244 O O . ILE A 1 300 ? 14.284 37.426 10.739 1.00 26.01 300 ILE A O 1
ATOM 2249 N N . LEU A 1 301 ? 14.814 39.284 11.917 1.00 26.05 301 LEU A N 1
ATOM 2250 C CA . LEU A 1 301 ? 13.685 40.041 11.381 1.00 26.21 301 LEU A CA 1
ATOM 2251 C C . LEU A 1 301 ? 14.002 40.537 9.973 1.00 27.41 301 LEU A C 1
ATOM 2252 O O . LEU A 1 301 ? 15.083 41.072 9.732 1.00 26.86 301 LEU A O 1
ATOM 2257 N N . ARG A 1 302 ? 13.054 40.340 9.059 1.00 27.42 302 ARG A N 1
ATOM 2258 C CA . ARG A 1 302 ? 13.181 40.807 7.661 1.00 27.02 302 ARG A CA 1
ATOM 2259 C C . ARG A 1 302 ? 13.215 42.322 7.590 1.00 27.38 302 ARG A C 1
ATOM 2260 O O . ARG A 1 302 ? 14.054 42.922 6.901 1.00 29.49 302 ARG A O 1
ATOM 2268 N N . ILE A 1 303 ? 12.270 42.952 8.269 1.00 28.15 303 ILE A N 1
ATOM 2269 C CA . ILE A 1 303 ? 12.215 44.406 8.322 1.00 28.64 303 ILE A CA 1
ATOM 2270 C C . ILE A 1 303 ? 12.370 44.882 9.778 1.00 29.94 303 ILE A C 1
ATOM 2271 O O . ILE A 1 303 ? 13.354 45.539 10.123 1.00 31.20 303 ILE A O 1
ATOM 2276 N N . GLY A 1 304 ? 11.405 44.555 10.628 1.00 29.76 304 GLY A N 1
ATOM 2277 C CA . GLY A 1 304 ? 11.482 44.909 12.034 1.00 29.32 304 GLY A CA 1
ATOM 2278 C C . GLY A 1 304 ? 10.141 44.901 12.721 1.00 30.37 304 GLY A C 1
ATOM 2279 O O . GLY A 1 304 ? 9.337 43.984 12.541 1.00 32.85 304 GLY A O 1
ATOM 2280 N N . THR A 1 305 ? 9.882 45.920 13.522 1.00 28.09 305 THR A N 1
ATOM 2281 C CA . THR A 1 305 ? 8.605 46.013 14.179 1.00 29.01 305 THR A CA 1
ATOM 2282 C C . THR A 1 305 ? 7.978 47.355 13.857 1.00 28.46 305 THR A C 1
ATOM 2283 O O . THR A 1 305 ? 8.635 48.212 13.265 1.00 29.00 305 THR A O 1
ATOM 2287 N N . VAL A 1 306 ? 6.708 47.519 14.205 1.00 29.59 306 VAL A N 1
ATOM 2288 C CA . VAL A 1 306 ? 5.969 48.715 13.804 1.00 30.81 306 VAL A CA 1
ATOM 2289 C C . VAL A 1 306 ? 5.451 49.542 14.971 1.00 31.72 306 VAL A C 1
ATOM 2290 O O . VAL A 1 306 ? 5.208 49.026 16.073 1.00 30.10 306 VAL A O 1
ATOM 2294 N N . ARG A 1 307 ? 5.284 50.833 14.692 1.00 31.93 307 ARG A N 1
ATOM 2295 C CA . ARG A 1 307 ? 4.610 51.769 15.584 1.00 34.01 307 ARG A CA 1
ATOM 2296 C C . ARG A 1 307 ? 3.720 52.653 14.725 1.00 35.30 307 ARG A C 1
ATOM 2297 O O . ARG A 1 307 ? 3.880 52.694 13.506 1.00 35.96 307 ARG A O 1
ATOM 2305 N N . PHE A 1 308 ? 2.795 53.370 15.362 1.00 37.16 308 PHE A N 1
ATOM 2306 C CA . PHE A 1 308 ? 1.883 54.255 14.647 1.00 37.97 308 PHE A CA 1
ATOM 2307 C C . PHE A 1 308 ? 1.845 55.645 15.275 1.00 39.76 308 PHE A C 1
ATOM 2308 O O . PHE A 1 308 ? 1.798 55.782 16.495 1.00 40.73 308 PHE A O 1
ATOM 2316 N N . ALA A 1 309 ? 1.891 56.673 14.433 1.00 42.33 309 ALA A N 1
ATOM 2317 C CA . ALA A 1 309 ? 1.884 58.063 14.895 1.00 44.55 309 ALA A CA 1
ATOM 2318 C C . ALA A 1 309 ? 0.530 58.448 15.479 1.00 46.29 309 ALA A C 1
ATOM 2319 O O . ALA A 1 309 ? -0.487 58.355 14.803 1.00 46.56 309 ALA A O 1
ATOM 2321 N N . ARG A 1 310 ? 0.530 58.894 16.732 1.00 49.49 310 ARG A N 1
ATOM 2322 C CA . ARG A 1 310 ? -0.701 59.270 17.422 1.00 52.17 310 ARG A CA 1
ATOM 2323 C C . ARG A 1 310 ? -1.138 60.702 17.102 1.00 53.00 310 ARG A C 1
ATOM 2324 O O . ARG A 1 310 ? -2.215 61.136 17.520 1.00 53.27 310 ARG A O 1
ATOM 2332 N N . GLN A 1 311 ? -0.298 61.415 16.354 1.00 53.49 311 GLN A N 1
ATOM 2333 C CA . GLN A 1 311 ? -0.507 62.823 16.040 1.00 53.88 311 GLN A CA 1
ATOM 2334 C C . GLN A 1 311 ? 0.468 63.216 14.937 1.00 54.00 311 GLN A C 1
ATOM 2335 O O . GLN A 1 311 ? 1.440 62.506 14.684 1.00 53.88 311 GLN A O 1
ATOM 2341 N N . ASP A 1 312 ? 0.215 64.344 14.279 1.00 54.30 312 ASP A N 1
ATOM 2342 C CA . ASP A 1 312 ? 1.174 64.888 13.317 1.00 54.01 312 ASP A CA 1
ATOM 2343 C C . ASP A 1 312 ? 2.473 65.242 14.030 1.00 53.55 312 ASP A C 1
ATOM 2344 O O . ASP A 1 312 ? 2.447 65.742 15.156 1.00 53.69 312 ASP A O 1
ATOM 2349 N N . LEU A 1 313 ? 3.606 64.978 13.386 1.00 52.75 313 LEU A N 1
ATOM 2350 C CA . LEU A 1 313 ? 4.905 65.350 13.946 1.00 52.77 313 LEU A CA 1
ATOM 2351 C C . LEU A 1 313 ? 5.992 65.333 12.884 1.00 52.44 313 LEU A C 1
A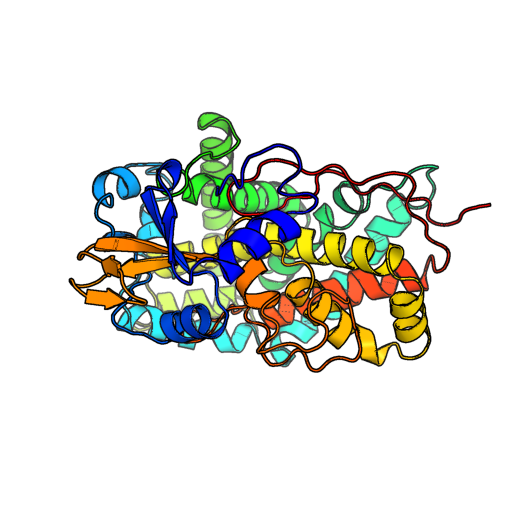TOM 2352 O O . LEU A 1 313 ? 5.827 64.716 11.836 1.00 51.91 313 LEU A O 1
ATOM 2357 N N . GLU A 1 314 ? 7.089 66.036 13.159 1.00 52.31 314 GLU A N 1
ATOM 2358 C CA . GLU A 1 314 ? 8.273 66.011 12.305 1.00 52.44 314 GLU A CA 1
ATOM 2359 C C . GLU A 1 314 ? 9.320 65.115 12.951 1.00 51.82 314 GLU A C 1
ATOM 2360 O O . GLU A 1 314 ? 9.575 65.217 14.153 1.00 52.51 314 GLU A O 1
ATOM 2366 N N . TYR A 1 315 ? 9.926 64.237 12.158 1.00 50.50 315 TYR A N 1
ATOM 2367 C CA . TYR A 1 315 ? 10.882 63.269 12.691 1.00 48.86 315 TYR A CA 1
ATOM 2368 C C . TYR A 1 315 ? 11.977 62.956 11.675 1.00 48.83 315 TYR A C 1
ATOM 2369 O O . TYR A 1 315 ? 11.702 62.432 10.588 1.00 48.04 315 TYR A O 1
ATOM 2378 N N . CYS A 1 316 ? 13.218 63.278 12.035 1.00 49.03 316 CYS A N 1
ATOM 2379 C CA . CYS A 1 316 ? 14.372 63.006 11.180 1.00 49.89 316 CYS A CA 1
ATOM 2380 C C . CYS A 1 316 ? 14.237 63.691 9.812 1.00 50.34 316 CYS A C 1
ATOM 2381 O O . CYS A 1 316 ? 14.789 63.225 8.817 1.00 49.25 316 CYS A O 1
ATOM 2384 N N . GLY A 1 317 ? 13.488 64.790 9.773 1.00 51.54 317 GLY A N 1
ATOM 2385 C CA . GLY A 1 317 ? 13.324 65.565 8.554 1.00 52.48 317 GLY A CA 1
ATOM 2386 C C . GLY A 1 317 ? 12.120 65.143 7.731 1.00 53.38 317 GLY A C 1
ATOM 2387 O O . GLY A 1 317 ? 11.981 65.540 6.571 1.00 53.93 317 GLY A O 1
ATOM 2388 N N . ALA A 1 318 ? 11.245 64.336 8.325 1.00 52.99 318 ALA A N 1
ATOM 2389 C CA . ALA A 1 318 ? 10.034 63.901 7.641 1.00 52.69 318 ALA A CA 1
ATOM 2390 C C . ALA A 1 318 ? 8.785 64.425 8.332 1.00 52.06 318 ALA A C 1
ATOM 2391 O O . ALA A 1 318 ? 8.739 64.538 9.560 1.00 52.35 318 ALA A O 1
ATOM 2393 N N . SER A 1 319 ? 7.770 64.730 7.534 1.00 51.23 319 SER A N 1
ATOM 2394 C CA . SER A 1 319 ? 6.496 65.190 8.063 1.00 51.05 319 SER A CA 1
ATOM 2395 C C . SER A 1 319 ? 5.543 64.016 8.189 1.00 50.36 319 SER A C 1
ATOM 2396 O O . SER A 1 319 ? 4.841 63.663 7.235 1.00 50.36 319 SER A O 1
ATOM 2399 N N . ILE A 1 320 ? 5.528 63.411 9.371 1.00 49.01 320 ILE A N 1
ATOM 2400 C CA . ILE A 1 320 ? 4.715 62.229 9.614 1.00 48.06 320 ILE A CA 1
ATOM 2401 C C . ILE A 1 320 ? 3.332 62.622 10.102 1.00 47.70 320 ILE A C 1
ATOM 2402 O O . ILE A 1 320 ? 3.192 63.405 11.041 1.00 46.99 320 ILE A O 1
ATOM 2407 N N . LYS A 1 321 ? 2.306 62.064 9.472 1.00 47.24 321 LYS A N 1
ATOM 2408 C CA . LYS A 1 321 ? 0.939 62.393 9.838 1.00 47.98 321 LYS A CA 1
ATOM 2409 C C . LYS A 1 321 ? 0.331 61.410 10.841 1.00 47.91 321 LYS A C 1
ATOM 2410 O O . LYS A 1 321 ? 0.762 60.259 10.952 1.00 48.14 321 LYS A O 1
ATOM 2416 N N . LYS A 1 322 ? -0.676 61.880 11.569 1.00 47.13 322 LYS A N 1
ATOM 2417 C CA . LYS A 1 322 ? -1.397 61.052 12.529 1.00 46.69 322 LYS A CA 1
ATOM 2418 C C . LYS A 1 322 ? -1.905 59.757 11.907 1.00 45.25 322 LYS A C 1
ATOM 2419 O O . LYS A 1 322 ? -2.513 59.774 10.844 1.00 45.28 322 LYS A O 1
ATOM 2425 N N . GLY A 1 323 ? -1.652 58.635 12.582 1.00 44.32 323 GLY A N 1
ATOM 2426 C CA . GLY A 1 323 ? -2.155 57.345 12.139 1.00 42.45 323 GLY A CA 1
ATOM 2427 C C . GLY A 1 323 ? -1.309 56.641 11.091 1.00 40.80 323 GLY A C 1
ATOM 2428 O O . GLY A 1 323 ? -1.668 55.550 10.633 1.00 41.66 323 GLY A O 1
ATOM 2429 N N . GLU A 1 324 ? -0.190 57.254 10.711 1.00 39.16 324 GLU A N 1
ATOM 2430 C CA . GLU A 1 324 ? 0.737 56.655 9.762 1.00 37.50 324 GLU A CA 1
ATOM 2431 C C . GLU A 1 324 ? 1.649 55.637 10.450 1.00 36.32 324 GLU A C 1
ATOM 2432 O O . GLU A 1 324 ? 2.099 55.845 11.576 1.00 36.78 324 GLU A O 1
ATOM 2438 N N . MET A 1 325 ? 1.927 54.546 9.750 1.00 35.19 325 MET A N 1
ATOM 2439 C CA . MET A 1 325 ? 2.749 53.470 10.278 1.00 34.10 325 MET A CA 1
ATOM 2440 C C . MET A 1 325 ? 4.241 53.787 10.157 1.00 32.91 325 MET A C 1
ATOM 2441 O O . MET A 1 325 ? 4.701 54.434 9.202 1.00 32.72 325 MET A O 1
ATOM 2446 N N . VAL A 1 326 ? 5.003 53.337 11.143 1.00 31.26 326 VAL A N 1
ATOM 2447 C CA . VAL A 1 326 ? 6.443 53.472 11.084 1.00 30.95 326 VAL A CA 1
ATOM 2448 C C . VAL A 1 326 ? 7.111 52.135 11.384 1.00 30.20 326 VAL A C 1
ATOM 2449 O O . VAL A 1 326 ? 6.821 51.516 12.411 1.00 29.29 326 VAL A O 1
ATOM 2453 N N . PHE A 1 327 ? 7.986 51.700 10.480 1.00 28.62 327 PHE A N 1
ATOM 2454 C CA . PHE A 1 327 ? 8.796 50.507 10.659 1.00 30.08 327 PHE A CA 1
ATOM 2455 C C . PHE A 1 327 ? 10.163 50.844 11.243 1.00 29.63 327 PHE A C 1
ATOM 2456 O O . PHE A 1 327 ? 10.864 51.728 10.751 1.00 31.06 327 PHE A O 1
ATOM 2464 N N . LEU A 1 328 ? 10.526 50.134 12.299 1.00 29.76 328 LEU A N 1
ATOM 2465 C CA . LEU A 1 328 ? 11.840 50.240 12.913 1.00 29.48 328 LEU A CA 1
ATOM 2466 C C . LEU A 1 328 ? 12.687 49.187 12.247 1.00 27.83 328 LEU A C 1
ATOM 2467 O O . LEU A 1 328 ? 12.425 48.006 12.435 1.00 27.35 328 LEU A O 1
ATOM 2472 N N . LEU A 1 329 ? 13.668 49.595 11.436 1.00 27.98 329 LEU A N 1
ATOM 2473 C CA . LEU A 1 329 ? 14.482 48.644 10.665 1.00 27.87 329 LEU A CA 1
ATOM 2474 C C . LEU A 1 329 ? 15.557 47.982 11.525 1.00 28.29 329 LEU A C 1
ATOM 2475 O O . LEU A 1 329 ? 16.725 48.362 11.473 1.00 26.33 329 LEU A O 1
ATOM 2480 N N . ILE A 1 330 ? 15.156 46.954 12.277 1.00 28.19 330 ILE A N 1
ATOM 2481 C CA . ILE A 1 330 ? 16.018 46.346 13.291 1.00 27.91 330 ILE A CA 1
ATOM 2482 C C . ILE A 1 330 ? 17.362 45.814 12.822 1.00 27.63 330 ILE A C 1
ATOM 2483 O O . ILE A 1 330 ? 18.368 46.101 13.454 1.00 25.88 330 ILE A O 1
ATOM 2488 N N . PRO A 1 331 ? 17.408 45.018 11.753 1.00 28.30 331 PRO A N 1
ATOM 2489 C CA . PRO A 1 331 ? 18.686 44.477 11.285 1.00 28.59 331 PRO A CA 1
ATOM 2490 C C . PRO A 1 331 ? 19.642 45.583 10.858 1.00 29.24 331 PRO A C 1
ATOM 2491 O O . PRO A 1 331 ? 20.844 45.372 10.885 1.00 29.23 331 PRO A O 1
ATOM 2495 N N . SER A 1 332 ? 19.099 46.735 10.489 1.00 29.58 332 SER A N 1
ATOM 2496 C CA . SER A 1 332 ? 19.911 47.882 10.102 1.00 29.93 332 SER A CA 1
ATOM 2497 C C . SER A 1 332 ? 20.458 48.618 11.325 1.00 29.12 332 SER A C 1
ATOM 2498 O O . SER A 1 332 ? 21.660 48.862 11.436 1.00 29.59 332 SER A O 1
ATOM 2501 N N . ALA A 1 333 ? 19.563 48.975 12.228 1.00 29.63 333 ALA A N 1
ATOM 2502 C CA . ALA A 1 333 ? 19.952 49.654 13.456 1.00 30.48 333 ALA A CA 1
ATOM 2503 C C . ALA A 1 333 ? 21.036 48.842 14.178 1.00 30.99 333 ALA A C 1
ATOM 2504 O O . ALA A 1 333 ? 21.923 49.408 14.816 1.00 31.42 333 ALA A O 1
ATOM 2506 N N . LEU A 1 334 ? 20.985 47.517 14.051 1.00 30.13 334 LEU A N 1
ATOM 2507 C CA . LEU A 1 334 ? 21.904 46.666 14.792 1.00 31.33 334 LEU A CA 1
ATOM 2508 C C . LEU A 1 334 ? 23.230 46.531 14.077 1.00 30.99 334 LEU A C 1
ATOM 2509 O O . LEU A 1 334 ? 24.151 45.909 14.604 1.00 31.38 334 LEU A O 1
ATOM 2514 N N . ARG A 1 335 ? 23.340 47.134 12.888 1.00 30.77 335 ARG A N 1
ATOM 2515 C CA . 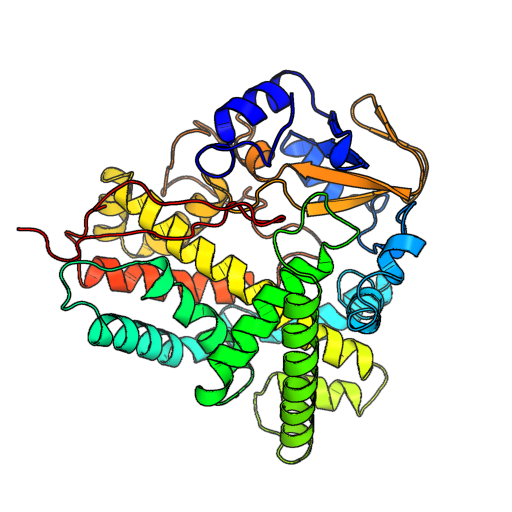ARG A 1 335 ? 24.629 47.244 12.214 1.00 30.86 335 ARG A CA 1
ATOM 2516 C C . ARG A 1 335 ? 25.167 48.677 12.227 1.00 32.14 335 ARG A C 1
ATOM 2517 O O . ARG A 1 335 ? 26.061 49.018 11.470 1.00 31.77 335 ARG A O 1
ATOM 2525 N N . ASP A 1 336 ? 24.612 49.511 13.095 1.00 33.33 336 ASP A N 1
ATOM 2526 C CA . ASP A 1 336 ? 24.977 50.909 13.155 1.00 35.28 336 ASP A CA 1
ATOM 2527 C C . ASP A 1 336 ? 26.356 51.068 13.805 1.00 36.51 336 ASP A C 1
ATOM 2528 O O . ASP A 1 336 ? 26.533 50.751 14.976 1.00 35.84 336 ASP A O 1
ATOM 2533 N N . GLY A 1 337 ? 27.331 51.549 13.030 1.00 37.69 337 GLY A N 1
ATOM 2534 C CA . GLY A 1 337 ? 28.710 51.656 13.485 1.00 38.06 337 GLY A CA 1
ATOM 2535 C C . GLY A 1 337 ? 28.975 52.724 14.527 1.00 39.26 337 GLY A C 1
ATOM 2536 O O . GLY A 1 337 ? 30.037 52.747 15.155 1.00 40.19 337 GLY A O 1
ATOM 2537 N N . THR A 1 338 ? 28.028 53.621 14.728 1.00 40.00 338 THR A N 1
ATOM 2538 C CA . THR A 1 338 ? 28.186 54.588 15.801 1.00 41.18 338 THR A CA 1
ATOM 2539 C C . THR A 1 338 ? 27.859 53.958 17.150 1.00 41.41 338 THR A C 1
ATOM 2540 O O . THR A 1 338 ? 28.062 54.574 18.189 1.00 42.36 338 THR A O 1
ATOM 2544 N N . VAL A 1 339 ? 27.371 52.719 17.133 1.00 40.82 339 VAL A N 1
ATOM 2545 C CA . VAL A 1 339 ? 26.952 52.075 18.374 1.00 39.68 339 VAL A CA 1
ATOM 2546 C C . VAL A 1 339 ? 27.714 50.780 18.650 1.00 39.53 339 VAL A C 1
ATOM 2547 O O . VAL A 1 339 ? 28.113 50.515 19.781 1.00 40.30 339 VAL A O 1
ATOM 2551 N N . PHE A 1 340 ? 27.912 49.970 17.620 1.00 39.41 340 PHE A N 1
ATOM 2552 C CA . PHE A 1 340 ? 28.688 48.746 17.752 1.00 39.31 340 PHE A CA 1
ATOM 2553 C C . PHE A 1 340 ? 29.947 48.901 16.920 1.00 41.22 340 PHE A C 1
ATOM 2554 O O . PHE A 1 340 ? 29.864 49.180 15.727 1.00 41.52 340 PHE A O 1
ATOM 2562 N N . SER A 1 341 ? 31.110 48.737 17.552 1.00 42.56 341 SER A N 1
ATOM 2563 C CA . SER A 1 341 ? 32.387 48.818 16.852 1.00 43.90 341 SER A CA 1
ATOM 2564 C C . SER A 1 341 ? 32.596 47.576 16.025 1.00 43.94 341 SER A C 1
ATOM 2565 O O . SER A 1 341 ? 32.237 46.479 16.454 1.00 44.46 341 SER A O 1
ATOM 2568 N N . ARG A 1 342 ? 33.198 47.745 14.850 1.00 42.98 342 ARG A N 1
ATOM 2569 C CA . ARG A 1 342 ? 33.326 46.661 13.890 1.00 43.21 342 ARG A CA 1
ATOM 2570 C C . ARG A 1 342 ? 31.980 45.944 13.735 1.00 41.76 342 ARG A C 1
ATOM 2571 O O . ARG A 1 342 ? 31.892 44.728 13.921 1.00 40.68 342 ARG A O 1
ATOM 2579 N N . PRO A 1 343 ? 30.953 46.701 13.361 1.00 40.59 343 PRO A N 1
ATOM 2580 C CA . PRO A 1 343 ? 29.568 46.204 13.397 1.00 39.66 343 PRO A CA 1
ATOM 2581 C C . PRO A 1 343 ? 29.332 45.042 12.432 1.00 39.42 343 PRO A C 1
ATOM 2582 O O . PRO A 1 343 ? 28.414 44.254 12.649 1.00 38.24 343 PRO A O 1
ATOM 2586 N N . ASP A 1 344 ? 30.165 44.913 11.401 1.00 38.69 344 ASP A N 1
ATOM 2587 C CA . ASP A 1 344 ? 29.983 43.843 10.421 1.00 39.48 344 ASP A CA 1
ATOM 2588 C C . ASP A 1 344 ? 30.836 42.628 10.740 1.00 38.04 344 ASP A C 1
ATOM 2589 O O . ASP A 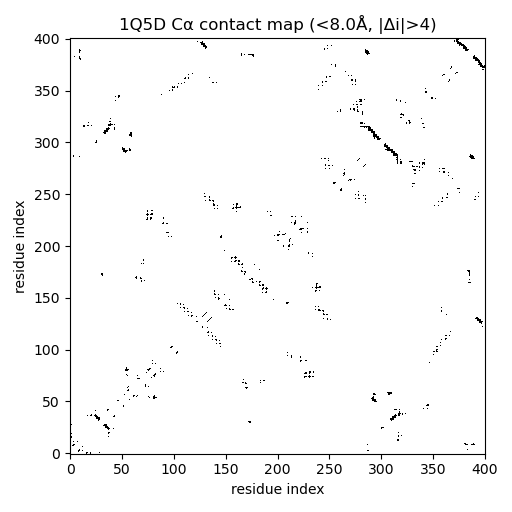1 344 ? 31.075 41.773 9.899 1.00 37.72 344 ASP A O 1
ATOM 2594 N N . VAL A 1 345 ? 31.268 42.546 11.988 1.00 37.58 345 VAL A N 1
ATOM 2595 C CA . VAL A 1 345 ? 32.020 41.399 12.464 1.00 38.14 345 VAL A CA 1
ATOM 2596 C C . VAL A 1 345 ? 31.200 40.687 13.546 1.00 37.08 345 VAL A C 1
ATOM 2597 O O . VAL A 1 345 ? 30.726 41.317 14.489 1.00 36.34 345 VAL A O 1
ATOM 2601 N N . PHE A 1 346 ? 31.040 39.381 13.390 1.00 37.24 346 PHE A N 1
ATOM 2602 C CA . PHE A 1 346 ? 30.410 38.531 14.395 1.00 36.31 346 PHE A CA 1
ATOM 2603 C C . PHE A 1 346 ? 31.414 38.304 15.523 1.00 36.60 346 PHE A C 1
ATOM 2604 O O . PHE A 1 346 ? 32.384 37.554 15.371 1.00 36.42 346 PHE A O 1
ATOM 2612 N N . ASP A 1 347 ? 31.180 38.960 16.654 1.00 36.54 347 ASP A N 1
ATOM 2613 C CA . ASP A 1 347 ? 32.143 38.940 17.758 1.00 36.49 347 ASP A CA 1
ATOM 2614 C C . ASP A 1 347 ? 31.483 38.491 19.051 1.00 35.36 347 ASP A C 1
ATOM 2615 O O . ASP A 1 347 ? 30.855 39.277 19.724 1.00 35.31 347 ASP A O 1
ATOM 2620 N N . VAL A 1 348 ? 31.636 37.218 19.391 1.00 35.79 348 VAL A N 1
ATOM 2621 C CA . VAL A 1 348 ? 30.958 36.645 20.550 1.00 36.55 348 VAL A CA 1
ATOM 2622 C C . VAL A 1 348 ? 31.510 37.135 21.901 1.00 37.93 348 VAL A C 1
ATOM 2623 O O . VAL A 1 348 ? 30.993 36.770 22.951 1.00 37.81 348 VAL A O 1
ATOM 2627 N N . ARG A 1 349 ? 32.541 37.977 21.855 1.00 38.83 349 ARG A N 1
ATOM 2628 C CA . ARG A 1 349 ? 33.095 38.616 23.046 1.00 40.83 349 ARG A CA 1
ATOM 2629 C C . ARG A 1 349 ? 32.614 40.060 23.211 1.00 39.86 349 ARG A C 1
ATOM 2630 O O . ARG A 1 349 ? 32.824 40.675 24.258 1.00 39.67 349 ARG A O 1
ATOM 2638 N N . ARG A 1 350 ? 31.977 40.615 22.183 1.00 37.49 350 ARG A N 1
ATOM 2639 C CA . ARG A 1 350 ? 31.554 42.003 22.268 1.00 36.56 350 ARG A CA 1
ATOM 2640 C C . ARG A 1 350 ? 30.527 42.218 23.370 1.00 36.47 350 ARG A C 1
ATOM 2641 O O . ARG A 1 350 ? 29.834 41.292 23.794 1.00 36.23 350 ARG A O 1
ATOM 2649 N N . ASP A 1 351 ? 30.442 43.452 23.841 1.00 37.03 351 ASP A N 1
ATOM 2650 C CA . ASP A 1 351 ? 29.351 43.844 24.700 1.00 37.87 351 ASP A CA 1
ATOM 2651 C C . ASP A 1 351 ? 28.095 43.938 23.832 1.00 37.17 351 ASP A C 1
ATOM 2652 O O . ASP A 1 351 ? 28.054 44.738 22.894 1.00 35.96 351 ASP A O 1
ATOM 2657 N N . THR A 1 352 ? 27.078 43.139 24.151 1.00 35.20 352 THR A N 1
ATOM 2658 C CA . THR A 1 352 ? 25.856 43.109 23.327 1.00 33.85 352 THR A CA 1
ATOM 2659 C C . THR A 1 352 ? 24.711 43.830 24.006 1.00 32.78 352 THR A C 1
ATOM 2660 O O . THR A 1 352 ? 23.565 43.718 23.556 1.00 32.94 352 THR A O 1
ATOM 2664 N N . SER A 1 353 ? 25.010 44.570 25.082 1.00 30.62 353 SER A N 1
ATOM 2665 C CA . SER A 1 353 ? 23.984 45.226 25.899 1.00 29.65 353 SER A CA 1
ATOM 2666 C C . SER A 1 353 ? 23.054 46.102 25.080 1.00 28.80 353 SER A C 1
ATOM 2667 O O . SER A 1 353 ? 21.860 46.198 25.373 1.00 27.51 353 SER A O 1
ATOM 2670 N N . ALA A 1 354 ? 23.610 46.781 24.083 1.00 27.78 354 ALA A N 1
ATOM 2671 C CA . ALA A 1 354 ? 22.821 47.733 23.297 1.00 28.13 354 ALA A CA 1
ATOM 2672 C C . ALA A 1 354 ? 21.934 47.059 22.238 1.00 27.62 354 ALA A C 1
ATOM 2673 O O . ALA A 1 354 ? 21.123 47.722 21.592 1.00 29.06 354 ALA A O 1
ATOM 2675 N N . SER A 1 355 ? 22.074 45.754 22.054 1.00 29.12 355 SER A N 1
ATOM 2676 C CA . SER A 1 355 ? 21.203 45.062 21.084 1.00 29.45 355 SER A CA 1
ATOM 2677 C C . SER A 1 355 ? 19.723 45.321 21.397 1.00 28.67 355 SER A C 1
ATOM 2678 O O . SER A 1 355 ? 19.324 45.255 22.552 1.00 29.54 355 SER A O 1
ATOM 2681 N N . LEU A 1 356 ? 18.923 45.638 20.378 1.00 28.90 356 LEU A N 1
ATOM 2682 C CA . LEU A 1 356 ? 17.474 45.885 20.544 1.00 29.68 356 LEU A CA 1
ATOM 2683 C C . LEU A 1 356 ? 16.638 44.677 20.085 1.00 28.46 356 LEU A C 1
ATOM 2684 O O . LEU A 1 356 ? 15.399 44.753 19.995 1.00 28.93 356 LEU A O 1
ATOM 2689 N N . ALA A 1 357 ? 17.325 43.579 19.810 1.00 27.11 357 ALA A N 1
ATOM 2690 C CA . ALA A 1 357 ? 16.726 42.342 19.282 1.00 27.70 357 ALA A CA 1
ATOM 2691 C C . ALA A 1 357 ? 15.472 41.882 20.043 1.00 27.71 357 ALA A C 1
ATOM 2692 O O . ALA A 1 357 ? 14.538 41.338 19.441 1.00 26.84 357 ALA A O 1
ATOM 2694 N N . TYR A 1 358 ? 15.433 42.119 21.357 1.00 26.47 358 TYR A N 1
ATOM 2695 C CA . TYR A 1 358 ? 14.270 41.730 22.159 1.00 26.22 358 TYR A CA 1
ATOM 2696 C C . TYR A 1 358 ? 13.434 42.923 22.579 1.00 26.50 358 TYR A C 1
ATOM 2697 O O . TYR A 1 358 ? 12.616 42.820 23.497 1.00 28.05 358 TYR A O 1
ATOM 2706 N N . GLY A 1 359 ? 13.642 44.065 21.916 1.00 24.13 359 GLY A N 1
ATOM 2707 C CA . GLY A 1 359 ? 12.822 45.230 22.154 1.00 24.96 359 GLY A CA 1
ATOM 2708 C C . GLY A 1 359 ? 13.272 46.076 23.342 1.00 27.25 359 GLY A C 1
ATOM 2709 O O . GLY A 1 359 ? 14.264 45.750 23.995 1.00 25.05 359 GLY A O 1
ATOM 2710 N N . ARG A 1 360 ? 12.507 47.139 23.610 1.00 29.25 360 ARG A N 1
ATOM 2711 C CA . ARG A 1 360 ? 12.747 48.086 24.711 1.00 31.81 360 ARG A CA 1
ATOM 2712 C C . ARG A 1 360 ? 11.424 48.634 25.214 1.00 33.07 360 ARG A C 1
ATOM 2713 O O . ARG A 1 360 ? 10.450 48.732 24.461 1.00 34.51 360 ARG A O 1
ATOM 2721 N N . GLY A 1 361 ? 11.382 49.016 26.484 1.00 34.58 361 GLY A N 1
ATOM 2722 C CA . GLY A 1 361 ? 10.183 49.613 27.037 1.00 36.14 361 GLY A CA 1
ATOM 2723 C C . GLY A 1 361 ? 9.165 48.612 27.551 1.00 36.73 361 GLY A C 1
ATOM 2724 O O . GLY A 1 361 ? 9.491 47.456 27.832 1.00 37.75 361 GLY A O 1
ATOM 2725 N N . PRO A 1 362 ? 7.927 49.071 27.699 1.00 37.49 362 PRO A N 1
ATOM 2726 C CA . PRO A 1 362 ? 6.850 48.242 28.252 1.00 36.18 362 PRO A CA 1
ATOM 2727 C C . PRO A 1 362 ? 6.557 46.996 27.420 1.00 35.00 362 PRO A C 1
ATOM 2728 O O . PRO A 1 362 ? 6.056 46.024 27.981 1.00 33.38 362 PRO A O 1
ATOM 2732 N N . HIS A 1 363 ? 6.864 47.018 26.122 1.00 32.39 363 HIS A N 1
ATOM 2733 C CA . HIS A 1 363 ? 6.527 45.881 25.274 1.00 30.70 363 HIS A CA 1
ATOM 2734 C C . HIS A 1 363 ? 7.694 44.916 25.132 1.00 30.27 363 HIS A C 1
ATOM 2735 O O . HIS A 1 363 ? 7.638 43.983 24.333 1.00 29.30 363 HIS A O 1
ATOM 2742 N N . VAL A 1 364 ? 8.751 45.147 25.914 1.00 28.46 364 VAL A N 1
ATOM 2743 C CA . VAL A 1 364 ? 9.956 44.337 25.821 1.00 28.10 364 VAL A CA 1
ATOM 2744 C C . VAL A 1 364 ? 9.580 42.854 25.891 1.00 27.88 364 VAL A C 1
ATOM 2745 O O . VAL A 1 364 ? 8.675 42.474 26.615 1.00 27.72 364 VAL A O 1
ATOM 2749 N N . CYS A 1 365 ? 10.244 42.028 25.100 1.00 28.30 365 CYS A N 1
ATOM 2750 C CA . CYS A 1 365 ? 9.826 40.633 24.963 1.00 26.77 365 CYS A CA 1
ATOM 2751 C C . CYS A 1 365 ? 9.848 39.887 26.294 1.00 27.49 365 CYS A C 1
ATOM 2752 O O . CYS A 1 365 ? 10.883 39.835 26.963 1.00 25.55 365 CYS A O 1
ATOM 2755 N N . PRO A 1 366 ? 8.711 39.320 26.703 1.00 27.40 366 PRO A N 1
ATOM 2756 C CA . PRO A 1 366 ? 8.685 38.540 27.950 1.00 28.05 366 PRO A CA 1
ATOM 2757 C C . PRO A 1 366 ? 9.401 37.210 27.836 1.00 28.06 366 PRO A C 1
ATOM 2758 O O . PRO A 1 366 ? 9.846 36.667 28.854 1.00 29.56 366 PRO A O 1
ATOM 2762 N N . GLY A 1 367 ? 9.540 36.699 26.617 1.00 26.90 367 GLY A N 1
ATOM 2763 C CA . GLY A 1 367 ? 10.131 35.394 26.410 1.00 27.16 367 GLY A CA 1
ATOM 2764 C C . GLY A 1 367 ? 11.637 35.357 26.298 1.00 27.07 367 GLY A C 1
ATOM 2765 O O . GLY A 1 367 ? 12.196 34.298 26.050 1.00 27.29 367 GLY A O 1
ATOM 2766 N N . VAL A 1 368 ? 12.300 36.495 26.510 1.00 26.89 368 VAL A N 1
ATOM 2767 C CA . VAL A 1 368 ? 13.755 36.574 26.350 1.00 27.30 368 VAL A CA 1
ATOM 2768 C C . VAL A 1 368 ? 14.497 35.494 27.132 1.00 27.28 368 VAL A C 1
ATOM 2769 O O . VAL A 1 368 ? 15.373 34.849 26.586 1.00 26.27 368 VAL A O 1
ATOM 2773 N N . SER A 1 369 ? 14.113 35.251 28.383 1.00 26.65 369 SER A N 1
ATOM 2774 C CA . SER A 1 369 ? 14.797 34.221 29.174 1.00 27.55 369 SER A CA 1
ATOM 2775 C C . SER A 1 369 ? 14.536 32.804 28.675 1.00 28.38 369 SER A C 1
ATOM 2776 O O . SER A 1 369 ? 15.453 31.992 28.609 1.00 28.48 369 SER A O 1
ATOM 2779 N N . LEU A 1 370 ? 13.278 32.506 28.347 1.00 27.29 370 LEU A N 1
ATOM 2780 C CA . LEU A 1 370 ? 12.926 31.215 27.767 1.00 28.72 370 LEU A CA 1
ATOM 2781 C C . LEU A 1 370 ? 13.659 30.960 26.443 1.00 29.17 370 LEU A C 1
ATOM 2782 O O . LEU A 1 370 ? 14.237 29.894 26.241 1.00 30.20 370 LEU A O 1
ATOM 2787 N N . ALA A 1 371 ? 13.675 31.957 25.562 1.00 27.77 371 ALA A N 1
ATOM 2788 C CA . ALA A 1 371 ? 14.394 31.843 24.301 1.00 27.67 371 ALA A CA 1
ATOM 2789 C C . ALA A 1 371 ? 15.885 31.553 24.499 1.00 27.25 371 ALA A C 1
ATOM 2790 O O . ALA A 1 371 ? 16.455 30.673 23.858 1.00 26.91 371 ALA A O 1
ATOM 2792 N N . ARG A 1 372 ? 16.523 32.306 25.389 1.00 26.92 372 ARG A N 1
ATOM 2793 C CA . ARG A 1 372 ? 17.951 32.134 25.589 1.00 27.78 372 ARG A CA 1
ATOM 2794 C C . ARG A 1 372 ? 18.233 30.749 26.151 1.00 27.18 372 ARG A C 1
ATOM 2795 O O . ARG A 1 372 ? 19.185 30.107 25.741 1.00 26.41 372 ARG A O 1
ATOM 2803 N N . LEU A 1 373 ? 17.386 30.295 27.072 1.00 27.98 373 LEU A N 1
ATOM 2804 C CA . LEU A 1 373 ? 17.544 28.952 27.659 1.00 27.85 373 LEU A CA 1
ATOM 2805 C C . LEU A 1 373 ? 17.407 27.863 26.613 1.00 28.63 373 LEU A C 1
ATOM 2806 O O . LEU A 1 373 ? 18.249 26.956 26.515 1.00 27.79 373 LEU A O 1
ATOM 2811 N N . GLU A 1 374 ? 16.344 27.933 25.812 1.00 28.81 374 GLU A N 1
ATOM 2812 C CA . GLU A 1 374 ? 16.168 26.933 24.779 1.00 28.99 374 GLU A CA 1
ATOM 2813 C C . GLU A 1 374 ? 17.353 26.886 23.842 1.00 29.05 374 GLU A C 1
ATOM 2814 O O . GLU A 1 374 ? 17.821 25.808 23.471 1.00 30.80 374 GLU A O 1
ATOM 2820 N N . ALA A 1 375 ? 17.823 28.058 23.427 1.00 28.06 375 ALA A N 1
ATOM 2821 C CA . ALA A 1 375 ? 18.916 28.108 22.469 1.00 28.90 375 ALA A CA 1
ATOM 2822 C C . ALA A 1 375 ? 20.234 27.651 23.099 1.00 29.37 375 ALA A C 1
ATOM 2823 O O . ALA A 1 375 ? 21.042 26.986 22.459 1.00 29.57 375 ALA A O 1
ATOM 2825 N N . GLU A 1 376 ? 20.442 28.005 24.359 1.00 31.23 376 GLU A N 1
ATOM 2826 C CA . GLU A 1 376 ? 21.650 27.570 25.063 1.00 33.30 376 GLU A CA 1
ATOM 2827 C C . GLU A 1 376 ? 21.718 26.048 25.091 1.00 32.09 376 GLU A C 1
ATOM 2828 O O . GLU A 1 376 ? 22.732 25.443 24.743 1.00 31.73 376 GLU A O 1
ATOM 2834 N N . ILE A 1 377 ? 20.618 25.431 25.478 1.00 30.76 377 ILE A N 1
ATOM 2835 C CA . ILE A 1 377 ? 20.546 23.967 25.508 1.00 31.43 377 ILE A CA 1
ATOM 2836 C C . ILE A 1 377 ? 20.673 23.357 24.114 1.00 30.69 377 ILE A C 1
ATOM 2837 O O . ILE A 1 377 ? 21.443 22.430 23.907 1.00 31.37 377 ILE A O 1
ATOM 2842 N N . ALA A 1 378 ? 19.931 23.893 23.145 1.00 30.78 378 ALA A N 1
ATOM 2843 C CA . ALA A 1 378 ? 19.903 23.314 21.797 1.00 30.05 378 ALA A CA 1
ATOM 2844 C C . ALA A 1 378 ? 21.228 23.453 21.065 1.00 29.77 378 ALA A C 1
ATOM 2845 O O . ALA A 1 378 ? 21.721 22.492 20.463 1.00 30.91 378 ALA A O 1
ATOM 2847 N N . VAL A 1 379 ? 21.784 24.658 21.092 1.00 29.48 379 VAL A N 1
ATOM 2848 C CA . VAL A 1 379 ? 23.026 24.953 20.384 1.00 30.92 379 VAL A CA 1
ATOM 2849 C C . VAL A 1 379 ? 24.226 24.378 21.146 1.00 31.91 379 VAL A C 1
ATOM 2850 O O . VAL A 1 379 ? 25.107 23.775 20.535 1.00 33.65 379 VAL A O 1
ATOM 2854 N N . GLY A 1 380 ? 24.247 24.551 22.465 1.00 32.18 380 GLY A N 1
ATOM 2855 C CA . GLY A 1 380 ? 25.296 23.955 23.285 1.00 34.20 380 GLY A CA 1
ATOM 2856 C C . GLY A 1 380 ? 25.385 22.445 23.059 1.00 35.19 380 GLY A C 1
ATOM 2857 O O . GLY A 1 380 ? 26.453 21.919 22.744 1.00 36.61 380 GLY A O 1
ATOM 2858 N N . THR A 1 381 ? 24.253 21.755 23.174 1.00 34.49 381 THR A N 1
ATOM 2859 C CA . THR A 1 381 ? 24.210 20.296 23.012 1.00 34.36 381 THR A CA 1
ATOM 2860 C C . THR A 1 381 ? 24.690 19.803 21.658 1.00 35.12 381 THR A C 1
ATOM 2861 O O . THR A 1 381 ? 25.503 18.863 21.576 1.00 34.71 381 THR A O 1
ATOM 2865 N N . ILE A 1 382 ? 24.167 20.397 20.585 1.00 34.42 382 ILE A N 1
ATOM 2866 C CA . ILE A 1 382 ? 24.493 19.906 19.251 1.00 34.99 382 ILE A CA 1
ATOM 2867 C C . ILE A 1 382 ? 25.993 19.978 18.950 1.00 35.27 382 ILE A C 1
ATOM 2868 O O . ILE A 1 382 ? 26.561 19.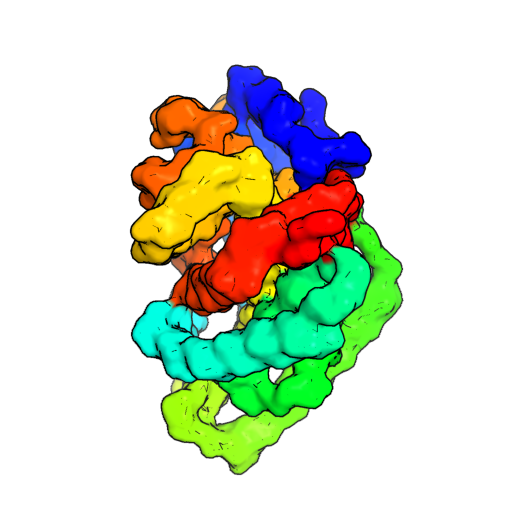056 18.360 1.00 35.98 382 ILE A O 1
ATOM 2873 N N . PHE A 1 383 ? 26.635 21.059 19.380 1.00 36.34 383 PHE A N 1
ATOM 2874 C CA . PHE A 1 383 ? 28.070 21.239 19.171 1.00 37.59 383 PHE A CA 1
ATOM 2875 C C . PHE A 1 383 ? 28.939 20.433 20.140 1.00 39.24 383 PHE A C 1
ATOM 2876 O O . PHE A 1 383 ? 30.079 20.114 19.815 1.00 39.99 383 PHE A O 1
ATOM 2884 N N . ARG A 1 384 ? 28.410 20.126 21.324 1.00 40.77 384 ARG A N 1
ATOM 2885 C CA . ARG A 1 384 ? 29.128 19.281 22.285 1.00 43.01 384 ARG A CA 1
ATOM 2886 C C . ARG A 1 384 ? 29.091 17.835 21.817 1.00 43.81 384 ARG A C 1
ATOM 2887 O O . ARG A 1 384 ? 30.063 17.095 21.954 1.00 43.97 384 ARG A O 1
ATOM 2895 N N . ARG A 1 385 ? 27.958 17.440 21.253 1.00 44.17 385 ARG A N 1
ATOM 2896 C CA . ARG A 1 385 ? 27.776 16.078 20.786 1.00 45.25 385 ARG A CA 1
ATOM 2897 C C . ARG A 1 385 ? 28.390 15.839 19.406 1.00 45.46 385 ARG A C 1
ATOM 2898 O O . ARG A 1 385 ? 28.812 14.723 19.091 1.00 44.37 385 ARG A O 1
ATOM 2906 N N . PHE A 1 386 ? 28.436 16.889 18.587 1.00 45.80 386 PHE A N 1
ATOM 2907 C CA . PHE A 1 386 ? 28.986 16.787 17.239 1.00 45.75 386 PHE A CA 1
ATOM 2908 C C . PHE A 1 386 ? 29.892 17.983 16.931 1.00 45.85 386 PHE A C 1
ATOM 2909 O O . PHE A 1 386 ? 29.580 18.812 16.070 1.00 45.40 386 PHE A O 1
ATOM 2917 N N . PRO A 1 387 ? 31.026 18.059 17.627 1.00 46.32 387 PRO A N 1
ATOM 2918 C CA . PRO A 1 387 ? 31.927 19.220 17.541 1.00 47.05 387 PRO A CA 1
ATOM 2919 C C . PRO A 1 387 ? 32.528 19.463 16.153 1.00 47.72 387 PRO A C 1
ATOM 2920 O O . PRO A 1 387 ? 32.987 20.569 15.870 1.00 46.95 387 PRO A O 1
ATOM 2924 N N . GLU A 1 388 ? 32.530 18.437 15.309 1.00 49.39 388 GLU A N 1
ATOM 2925 C CA . GLU A 1 388 ? 33.086 18.539 13.962 1.00 50.96 388 GLU A CA 1
ATOM 2926 C C . GLU A 1 388 ? 32.021 18.828 12.896 1.00 50.34 388 GLU A C 1
ATOM 2927 O O . GLU A 1 388 ? 32.310 18.766 11.702 1.00 50.20 388 GLU A O 1
ATOM 2933 N N . MET A 1 389 ? 30.799 19.139 13.328 1.00 49.63 389 MET A N 1
ATOM 2934 C CA . MET A 1 389 ? 29.697 19.443 12.407 1.00 49.13 389 MET A CA 1
ATOM 2935 C C . MET A 1 389 ? 30.098 20.455 11.332 1.00 48.84 389 MET A C 1
ATOM 2936 O O . MET A 1 389 ? 30.770 21.439 11.624 1.00 49.16 389 MET A O 1
ATOM 2941 N N . LYS A 1 390 ? 29.678 20.213 10.092 1.00 49.58 390 LYS A N 1
ATOM 2942 C CA . LYS A 1 390 ? 29.987 21.113 8.983 1.00 50.15 390 LYS A CA 1
ATOM 2943 C C . LYS A 1 390 ? 28.758 21.369 8.132 1.00 49.95 390 LYS A C 1
ATOM 2944 O O . LYS A 1 390 ? 27.906 20.497 7.990 1.00 49.07 390 LYS A O 1
ATOM 2950 N N . LEU A 1 391 ? 28.686 22.564 7.554 1.00 50.66 391 LEU A N 1
ATOM 2951 C CA . LEU A 1 391 ? 27.668 22.912 6.564 1.00 51.80 391 LEU A CA 1
ATOM 2952 C C . LEU A 1 391 ? 27.782 22.042 5.312 1.00 52.86 391 LEU A C 1
ATOM 2953 O O . LEU A 1 391 ? 28.838 22.002 4.675 1.00 52.85 391 LEU A O 1
ATOM 2958 N N . LYS A 1 392 ? 26.700 21.360 4.942 1.00 53.63 392 LYS A N 1
ATOM 2959 C CA . LYS A 1 392 ? 26.713 20.549 3.728 1.00 55.09 392 LYS A CA 1
ATOM 2960 C C . LYS A 1 392 ? 26.617 21.425 2.487 1.00 55.46 392 LYS A C 1
ATOM 2961 O O . LYS A 1 392 ? 27.261 21.154 1.472 1.00 55.49 392 LYS A O 1
ATOM 2967 N N . GLU A 1 393 ? 25.808 22.476 2.580 1.00 55.41 393 GLU A N 1
ATOM 2968 C CA . GLU A 1 393 ? 25.596 23.387 1.465 1.00 55.52 393 GLU A CA 1
ATOM 2969 C C . GLU A 1 393 ? 24.766 24.582 1.920 1.00 53.81 393 GLU A C 1
ATOM 2970 O O . GLU A 1 393 ? 24.200 24.567 3.016 1.00 53.83 393 GLU A O 1
ATOM 2976 N N . THR A 1 394 ? 24.706 25.610 1.080 1.00 51.02 394 THR A N 1
ATOM 2977 C CA . THR A 1 394 ? 24.051 26.868 1.430 1.00 48.64 394 THR A CA 1
ATOM 2978 C C . THR A 1 394 ? 22.630 26.670 1.950 1.00 45.96 394 THR A C 1
ATOM 2979 O O . THR A 1 394 ? 21.823 25.957 1.342 1.00 45.97 394 THR A O 1
ATOM 2983 N N . PRO A 1 395 ? 22.323 27.301 3.077 1.00 43.23 395 PRO A N 1
ATOM 2984 C CA . PRO A 1 395 ? 20.963 27.264 3.618 1.00 40.99 395 PRO A CA 1
ATOM 2985 C C . PRO A 1 395 ? 19.970 27.872 2.637 1.00 37.73 395 PRO A C 1
ATOM 2986 O O . PRO A 1 395 ? 20.311 28.773 1.876 1.00 36.66 395 PRO A O 1
ATOM 2990 N N . VAL A 1 396 ? 18.748 27.369 2.654 1.00 35.41 396 VAL A N 1
ATOM 2991 C CA . VAL A 1 396 ? 17.686 27.927 1.817 1.00 33.80 396 VAL A CA 1
ATOM 2992 C C . VAL A 1 396 ? 16.797 28.878 2.638 1.00 32.06 396 VAL A C 1
ATOM 2993 O O . VAL A 1 396 ? 16.360 28.532 3.743 1.00 31.40 396 VAL A O 1
ATOM 2997 N N . PHE A 1 397 ? 16.540 30.070 2.096 1.00 31.18 397 PHE A N 1
ATOM 2998 C CA . PHE A 1 397 ? 15.718 31.075 2.770 1.00 30.77 397 PHE A CA 1
ATOM 2999 C C . PHE A 1 397 ? 14.373 31.214 2.048 1.00 30.71 397 PHE A C 1
ATOM 3000 O O . PHE A 1 397 ? 14.275 30.891 0.855 1.00 30.22 397 PHE A O 1
ATOM 3008 N N . GLY A 1 398 ? 13.351 31.702 2.754 1.00 28.45 398 GLY A N 1
ATOM 3009 C CA . GLY A 1 398 ? 12.036 31.895 2.154 1.00 28.15 398 GLY A CA 1
ATOM 3010 C C . GLY A 1 398 ? 11.583 33.339 2.133 1.00 28.25 398 GLY A C 1
ATOM 3011 O O . GLY A 1 398 ? 12.416 34.252 2.132 1.00 28.97 398 GLY A O 1
ATOM 3012 N N . TYR A 1 399 ? 10.269 33.547 2.147 1.00 28.03 399 TYR A N 1
ATOM 3013 C CA . TYR A 1 399 ? 9.669 34.878 2.019 1.00 29.19 399 TYR A CA 1
ATOM 3014 C C . TYR A 1 399 ? 8.619 35.159 3.102 1.00 28.79 399 TYR A C 1
ATOM 3015 O O . TYR A 1 399 ? 7.600 35.810 2.838 1.00 29.38 399 TYR A O 1
ATOM 3024 N N . HIS A 1 400 ? 8.836 34.645 4.305 1.00 27.32 400 HIS A N 1
ATOM 3025 C CA . HIS A 1 400 ? 7.979 34.972 5.450 1.00 26.10 400 HIS A CA 1
ATOM 3026 C C . HIS A 1 400 ? 7.900 36.497 5.611 1.00 26.82 400 HIS A C 1
ATOM 3027 O O . HIS A 1 400 ? 8.919 37.185 5.520 1.00 27.79 400 HIS A O 1
ATOM 3034 N N . PRO A 1 401 ? 6.703 37.031 5.825 1.00 28.29 401 PRO A N 1
ATOM 3035 C CA . PRO A 1 401 ? 6.518 38.486 5.889 1.00 28.86 401 PRO A CA 1
ATOM 3036 C C . PRO A 1 401 ? 7.261 39.159 7.038 1.00 28.96 401 PRO A C 1
ATOM 3037 O O . PRO A 1 401 ? 7.539 40.364 6.952 1.00 29.39 401 PRO A O 1
ATOM 3041 N N . ALA A 1 402 ? 7.580 38.405 8.089 1.00 27.81 402 ALA A N 1
ATOM 3042 C CA . ALA A 1 402 ? 8.250 38.997 9.252 1.00 28.37 402 ALA A CA 1
ATOM 3043 C C . ALA A 1 402 ? 9.698 38.552 9.450 1.00 27.48 402 ALA A C 1
ATOM 3044 O O . ALA A 1 402 ? 10.491 39.263 10.061 1.00 29.03 402 ALA A O 1
ATOM 3046 N N . PHE A 1 403 ? 10.043 37.365 8.971 1.00 27.63 403 PHE A N 1
ATOM 3047 C CA . PHE A 1 403 ? 11.331 36.790 9.283 1.00 27.59 403 PHE A CA 1
ATOM 3048 C C . PHE A 1 403 ? 12.152 36.523 8.047 1.00 28.28 403 PHE A C 1
ATOM 3049 O O . PHE A 1 403 ? 11.612 36.206 6.975 1.00 26.70 403 PHE A O 1
ATOM 3057 N N . ARG A 1 404 ? 13.463 36.608 8.215 1.00 26.58 404 ARG A N 1
ATOM 3058 C CA . ARG A 1 404 ? 14.381 36.064 7.242 1.00 27.84 404 ARG A CA 1
ATOM 3059 C C . ARG A 1 404 ? 14.408 34.552 7.505 1.00 29.52 404 ARG A C 1
ATOM 3060 O O . ARG A 1 404 ? 15.374 34.025 8.069 1.00 28.71 404 ARG A O 1
ATOM 3068 N N . ASN A 1 405 ? 13.335 33.862 7.100 1.00 28.74 405 ASN A N 1
ATOM 3069 C CA . ASN A 1 405 ? 13.115 32.481 7.512 1.00 29.14 405 ASN A CA 1
ATOM 3070 C C . ASN A 1 405 ? 14.012 31.487 6.778 1.00 30.34 405 ASN A C 1
ATOM 3071 O O . ASN A 1 405 ? 14.021 31.435 5.542 1.00 30.35 405 ASN A O 1
ATOM 3076 N N . ILE A 1 406 ? 14.781 30.712 7.536 1.00 30.68 406 ILE A N 1
ATOM 3077 C CA . ILE A 1 406 ? 15.562 29.631 6.950 1.00 31.43 406 ILE A CA 1
ATOM 3078 C C . ILE A 1 406 ? 14.678 28.402 6.819 1.00 32.42 406 ILE A C 1
ATOM 3079 O O . ILE A 1 406 ? 14.117 27.917 7.812 1.00 31.90 406 ILE A O 1
ATOM 3084 N N . GLU A 1 407 ? 14.545 27.905 5.595 1.00 33.41 407 GLU A N 1
ATOM 3085 C CA . GLU A 1 407 ? 13.708 26.752 5.328 1.00 36.26 407 GLU A CA 1
ATOM 3086 C C . GLU A 1 407 ? 14.449 25.437 5.560 1.00 36.38 407 GLU A C 1
ATOM 3087 O O . GLU A 1 407 ? 13.848 24.447 5.978 1.00 36.99 407 GLU A O 1
ATOM 3093 N N . SER A 1 408 ? 15.746 25.433 5.281 1.00 36.33 408 SER A N 1
ATOM 3094 C CA . SER A 1 408 ? 16.583 24.257 5.491 1.00 36.33 408 SER A CA 1
ATOM 3095 C C . SER A 1 408 ? 18.024 24.670 5.788 1.00 36.35 408 SER A C 1
ATOM 3096 O O . SER A 1 408 ? 18.546 25.627 5.219 1.00 35.69 408 SER A O 1
ATOM 3099 N N . LEU A 1 409 ? 18.647 23.947 6.714 1.00 36.17 409 LEU A N 1
ATOM 3100 C CA . LEU A 1 409 ? 20.033 24.149 7.089 1.00 36.13 409 LEU A CA 1
ATOM 3101 C C . LEU A 1 409 ? 20.658 22.765 7.184 1.00 37.12 409 LEU A C 1
ATOM 3102 O O . LEU A 1 409 ? 20.622 22.114 8.233 1.00 36.26 409 LEU A O 1
ATOM 3107 N N . ASN A 1 410 ? 21.198 22.299 6.067 1.00 39.26 410 ASN A N 1
ATOM 3108 C CA . ASN A 1 410 ? 21.667 20.927 5.968 1.00 41.20 410 ASN A CA 1
ATOM 3109 C C . ASN A 1 410 ? 23.122 20.800 6.381 1.00 41.46 410 ASN A C 1
ATOM 3110 O O . ASN A 1 410 ? 23.986 21.536 5.900 1.00 41.84 410 ASN A O 1
ATOM 3115 N N . VAL A 1 411 ? 23.383 19.868 7.290 1.00 42.19 411 VAL A N 1
ATOM 3116 C CA . VAL A 1 411 ? 24.719 19.688 7.825 1.00 43.22 411 VAL A CA 1
ATOM 3117 C C . VAL A 1 411 ? 25.118 18.222 7.803 1.00 44.54 411 VAL A C 1
ATOM 3118 O O . VAL A 1 411 ? 24.276 17.333 7.624 1.00 44.02 411 VAL A O 1
ATOM 3122 N N . ILE A 1 412 ? 26.414 17.992 7.979 1.00 45.38 412 ILE A N 1
ATOM 3123 C CA . ILE A 1 412 ? 26.945 16.665 8.216 1.00 47.16 412 ILE A CA 1
ATOM 3124 C C . ILE A 1 412 ? 27.496 16.668 9.628 1.00 47.43 412 ILE A C 1
ATOM 3125 O O . ILE A 1 412 ? 28.443 17.397 9.930 1.00 46.86 412 ILE A O 1
ATOM 3130 N N . LEU A 1 413 ? 26.892 15.868 10.497 1.00 49.11 413 LEU A N 1
ATOM 3131 C CA . LEU A 1 413 ? 27.234 15.915 11.914 1.00 51.12 413 LEU A CA 1
ATOM 3132 C C . LEU A 1 413 ? 28.641 15.394 12.200 1.00 52.94 413 LEU A C 1
ATOM 3133 O O . LEU A 1 413 ? 29.436 16.072 12.847 1.00 52.60 413 LEU A O 1
ATOM 3138 N N . LYS A 1 414 ? 28.955 14.198 11.711 1.00 56.34 414 LYS A N 1
ATOM 3139 C CA . LYS A 1 414 ? 30.300 13.646 11.883 1.00 59.31 414 LYS A CA 1
ATOM 3140 C C . LYS A 1 414 ? 30.952 13.360 10.533 1.00 60.90 414 LYS A C 1
ATOM 3141 O O . LYS A 1 414 ? 30.863 12.247 10.018 1.00 60.45 414 LYS A O 1
ATOM 3147 N N . PRO A 1 415 ? 31.603 14.369 9.959 1.00 62.72 415 PRO A N 1
ATOM 3148 C CA . PRO A 1 415 ? 32.207 14.248 8.627 1.00 64.18 415 PRO A CA 1
ATOM 3149 C C . PRO A 1 415 ? 33.456 13.378 8.639 1.00 65.83 415 PRO A C 1
ATOM 3150 O O . PRO A 1 415 ? 34.185 13.374 9.633 1.00 65.96 415 PRO A O 1
ATOM 3154 N N . SER A 1 416 ? 33.684 12.655 7.544 1.00 67.48 416 SER A N 1
ATOM 3155 C CA . SER A 1 416 ? 34.889 11.844 7.363 1.00 69.08 416 SER A CA 1
ATOM 3156 C C . SER A 1 416 ? 34.859 11.084 6.039 1.00 69.75 416 SER A C 1
ATOM 3157 O O . SER A 1 416 ? 33.952 11.244 5.219 1.00 70.15 416 SER A O 1
#

Nearest PDB structures (foldseek):
  1q5d-assembly1_A  TM=1.003E+00  e=1.044E-62  Sorangium cellulosum
  1pkf-assembly1_A  TM=1.002E+00  e=4.880E-59  Sorangium cellulosum
  7xbn-assembly1_A  TM=8.817E-01  e=4.279E-24  Streptomyces venezuelae
  3a51-assembly5_E  TM=8.585E-01  e=2.069E-24  Pseudonocardia autotrophica
  3a4g-assembly1_A  TM=8.775E-01  e=1.217E-23  Pseudonocardia autotrophica

GO terms:
  GO:0050814 epothilone biosynthetic process (P, IDA)

Radius of gyration: 20.75 Å; Cα contacts (8 Å, |Δi|>4): 647; chains: 1; bounding box: 49×58×46 Å

InterPro domains:
  IPR001128 Cytochrome P450 [PF00067] (49-386)
  IPR001128 Cytochrome P450 [PR00385] (254-271)
  IPR001128 Cytochrome P450 [PR00385] (289-300)
  IPR001128 Cytochrome P450 [PR00385] (356-365)
  IPR001128 Cytochrome P450 [PR00385] (365-376)
  IPR002397 Cytochrome P450, B-class [PR00359] (98-109)
  IPR002397 Cytochrome P450, B-class [PR00359] (144-160)
  IPR002397 Cytochrome P450, B-class [PR00359] (161-176)
  IPR002397 Cytochrome P450, B-class [PR00359] (207-229)
  IPR002397 Cytochrome P450, B-class [PR00359] (289-300)
  IPR002397 Cytochrome P450, B-class [PR00359] (307-334)
  IPR002397 Cytochrome P450, B-class [PR00359] (335-350)
  IPR002397 Cytochrome P450, B-class [PR00359] (356-365)
  IPR002397 Cytochrome P450, B-class [PR00359] (365-376)
  IPR036396 Cytochrome P450 superfamily [G3DSA:1.10.630.10] (1-419)
  IPR036396 Cytochrome P450 superfamily [SSF48264] (20-415)

Organism: Sorangium cellulosum (NCBI:txid56)

B-factor: mean 38.56, std 9.42, range [20.39, 71.18]

Solvent-accessible surface area: 17238 Å² total; per-residue (Å²): 124,22,129,3,10,36,112,47,13,5,72,76,0,20,64,33,0,62,163,18,20,128,85,35,30,15,33,97,7,116,74,1,94,0,41,0,0,0,75,20,120,32,0,30,50,1,20,159,26,142,92,11,15,16,19,36,98,58,9,107,22,24,83,72,9,38,78,19,10,92,77,0,29,64,14,26,72,73,3,24,104,6,15,68,104,132,45,6,56,72,2,13,171,31,1,60,81,19,11,61,62,186,22,4,64,142,18,111,59,40,1,51,126,6,0,40,103,38,4,118,75,78,30,75,78,145,78,4,4,0,8,139,10,0,0,49,30,1,0,5,18,0,3,0,19,14,4,94,7,86,65,157,22,21,96,91,2,39,101,0,0,17,6,0,29,38,0,48,8,39,24,11,26,39,125,34,58,69,129,74,178,70,0,32,59,10,0,69,68,0,42,66,35,2,113,38,20,9,47,85,8,149,194,69,80,81,158,142,9,16,0,7,55,0,15,95,0,42,80,90,48,119,96,6,52,81,98,12,3,43,2,2,0,0,24,18,0,7,65,21,0,8,42,6,10,20,4,0,0,0,0,0,1,3,1,28,111,19,90,124,4,18,106,54,10,80,75,72,87,72,30,11,89,33,0,3,20,0,0,8,1,34,7,3,13,33,1,3,16,38,6,15,0,0,111,89,89,15,121,26,47,82,8,54,1,106,124,5,27,0,0,5,0,0,4,1,0,0,0,18,11,47,114,43,6,89,151,24,78,52,17,35,2,131,25,110,15,90,33,15,2,24,39,14,66,17,87,44,57,46,36,18,31,14,8,12,63,7,3,0,50,12,0,0,5,1,0,8,161,117,19,53,116,7,122,59,99,83,82,7,75,32,4,105,0,4,40,13,2,6,1,96,23,0,27,0,53,9,157,42,168

Secondary structure (DSSP, 8-state):
---TTSTTTTT--HHHHHHHHHH-SEEEETTTTEEEE-SHHHHHHHHT-TTEE--GGGSTTHHHHHHSSGGGHHHHHHSTTTS-HHHHHHHHHHHGGGGSHHHHGGGHHHHHHHHHHHHHHHTTSS-EETTTTTGGGSHHHHHHHHTT--GGGHHHHHHHHHHHHHHTTTTTSS---S-HHHHHHHHHHHHHHHHHHHHHHHHS--SS-HHHHHHHHHHSSTT--HHHHHHHHHHHHHHHSHHHHHHHHHHHHHHHH-HHHHHHHHH-GGGHHHHHHHHHHHS-SBSSEEEEEESS-EEETTEEEPTT-EEEEEHHHHTT-TTTSSSTTS--TTS--TT--TT--GGG--TTHHHHHHHHHHHHHHHHHH-TT-EE-SPPEE---SSB--EEE-EEESS--

Sequence (401 aa):
DFKPFAPGYAEDPFPAIERLREATPIFYWDEGRSWVLTRYHDVSAVFRDERFAVSREEWESSAEYSSAIPELSDMKKYGLFGLPPEDHARVRKLVNPSFTSRAIDLLRAEIQRTVDQLLDARSGQEEFDVVRDYAEGIPMRAISALLKVPAECDEKFRRFGSATARALGVGLVPRVDEETKTLVASVTEGLALLHGVLDERRRNPLENDVLTMLLQAEADGSRLSTKELVALVGAIIAAGTDTTIYLIAFAVLNLLRSPEALELVKAEPGLMRNALDEVLRFDNILRIGTVRFARQDLEYCGASIKKGEMVFLLIPSALRDGTVFSRPDVFDVRRDTSASLAYGRGPHVCPGVSLARLEAEIAVGTIFRRFPEMKLKETPVFGYHPAFRNIESLNVILKPS

Foldseek 3Di:
DDDLQDPPCLVPVAVVLLVVLVVAQWDQDVLLQFIEGFAQVQLQVQLVDPLWAQQLCQAPLSVLLCPALVLCNLLSCLPLSRDDPVLNLLVCVQQLVCQDLVNLVVLLVVLLVQLVVLCVVPLPDQKDWCQPSHLQLRQQSSLCVLQVHDSVCSVLLLLLLQLVLLSSCVSNGRQRPDDPVSSSVSVVSNLVVLVVSLVVCVVVPDPSHSSSSQVVCCVDDVSADPSNSSSHSSNCSNVRRQQLSVLLVLLLVVCLVDVPVLVVCVVPVVLLLLLSLLSCLQNNFWSAAGKIFRCAFDADSRDTDGGNGMYTYRQNSNSQHCVVFPVSNDSDSPDDSVSRCSQHDDSPRHSNPSVSSSSSSSNNVVLCVVQVPKHFPDDFDFHRRRTGSHTPTGMIRRHDD

CATH classification: 1.10.630.10